Protein AF-A0A397BC59-F1 (afdb_monomer)

Mean predicted aligned error: 14.18 Å

Solvent-accessible surface area (backbone atoms only — not comparable to full-atom values): 40712 Å² total; per-residue (Å²): 138,88,79,89,80,91,82,90,85,94,90,89,82,89,82,92,85,90,90,87,88,88,89,88,84,83,89,83,85,78,89,77,86,88,74,86,81,84,75,76,70,79,88,68,75,62,70,75,68,75,83,45,69,63,69,59,44,76,75,59,75,85,86,89,84,92,80,89,85,82,83,87,84,86,80,88,80,89,86,80,88,78,82,93,72,91,74,84,85,82,78,77,90,62,98,47,90,86,56,69,53,47,83,45,85,58,33,43,33,28,59,37,31,33,53,60,88,71,97,70,88,75,51,67,45,78,28,25,34,39,35,34,33,31,34,39,36,33,22,86,38,71,75,54,54,79,42,74,51,56,23,42,32,77,46,50,50,75,48,76,44,88,43,88,23,78,54,98,89,54,70,44,84,36,26,30,32,47,29,30,96,90,50,74,41,53,36,30,37,92,39,67,67,47,34,49,51,58,53,48,54,43,49,57,14,39,53,20,34,52,48,50,53,51,58,31,62,74,40,99,58,18,74,58,52,56,38,38,41,77,60,58,62,34,70,78,66,58,86,92,67,59,56,69,71,49,68,69,62,77,52,63,43,28,73,46,96,91,46,87,51,60,52,50,100,85,40,59,75,42,62,18,60,79,70,5,44,22,28,38,60,87,46,34,76,49,50,26,62,60,67,70,39,64,72,60,71,85,63,74,54,48,38,43,21,27,58,60,51,45,53,38,49,37,37,55,44,52,53,39,48,50,46,26,34,38,40,37,40,48,41,51,50,56,52,52,52,52,51,52,51,53,49,50,64,55,46,78,75,52,88,84,77,87,82,78,77,83,91,74,63,73,68,67,55,51,57,51,52,50,51,40,49,53,49,50,51,56,66,64,42,92,81,61,48,64,68,54,36,54,50,46,60,61,67,46,64,82,54,56,65,64,47,46,50,51,47,50,55,47,40,63,50,40,52,71,77,42,47,71,60,38,61,72,44,40,67,58,54,50,47,54,39,67,67,52,57,57,69,84,41,43,60,59,36,51,52,44,46,33,48,54,35,40,44,40,69,62,29,58,67,52,32,53,53,51,50,50,55,33,49,54,45,37,32,39,31,52,14,69,33,92,95,54,35,65,85,67,46,53,73,86,36,57,69,39,30,48,60,34,54,52,50,48,54,24,51,49,29,50,47,55,70,40,81,74,80,85,74,72,76,45,92,83,41,64,52,54,73,74,53,43,53,47,50,35,38,46,51,50,44,51,41,54,52,45,44,57,75,46,65,74,52,70,69,66,62,93,75,82,87,90,79,86,78,70,100,83,71,87,78,91,67,74,68,70,45,46,25,63,63,46,40,48,45,45,76,42,64,48,60,76,87,62,61,61,69,99,71,77,81,85,78,74,82,77,62,44,65,59,51,31,51,28,52,51,41,42,49,53,53,52,52,53,52,49,54,50,50,55,56,46,64,76,43,57,83,90,43,33,80,73,47,46,56,72,55,54,73,69,58,81,78,47,89,59,19,45,44,92,89,57,64,72,88,43,52,30,60,65,56,54,63,46,69,70,74,114

pLDDT: mean 73.79, std 24.75, range [20.83, 97.38]

Secondary structure (DSSP, 8-state):
-----------------------------PPPP-------------S--SS-HHHHHTT--S---------PPP--------------------SSTT-S-EEETTEEEEEEEEEPPSSS---EEEEEEEEETTEEEEESSTGGGGSGGG-SEEEE--EEEE---B-SS-B-TTEEEEEETTEEEEEE-SSHHHHHHHHHHHHHHHHHHHHHHHHHHTSTTHHHHTSB-TTSSSB---GGGPPPPPPP---SB--STT--PBPSSSS--EE-TTT--EE-GGG--EEE--TT-TTSTT--SPEEE-HHHHHHHHHHHHHHHHHHHHHHHHHHHHHHHHHHHHHHHHHTTS---------S-HHHHHHHHHHHHHHHHHTTSSS--HHHHHHHHHHTTSS-HHHHHHHHHHHHHHHHH-HHHHHHTHHHHHHHHHHS-TTT-HHHHHHHHHHHHHHHHH-HHHHHHHHHHHHHHHHHHHT-STT--TTT--HHHHTTHHHHHHHHHHHHHHHTT-S-------SS----HHHHHHHHHHHHHHHHHHHHHTTTS--SSPPP---PPPTT--------TT-TTHHHHHHHHS-GGGTS-S--PPP----HHHHHHHHHHHHHHHHHHHHHHHHHHHS-TTTHHHHHHHHHTTS---TT-B-TTS-TTSBHHHHHHHHTT-

Radius of gyration: 31.31 Å; Cα contacts (8 Å, |Δi|>4): 819; chains: 1; bounding box: 83×99×95 Å

Nearest PDB structures (foldseek):
  6rrc-assembly2_A  TM=2.387E-01  e=1.244E+00  Homo sapiens
  5qsu-assembly1_C  TM=2.266E-01  e=1.421E+00  Homo sapiens
  5qsv-assembly4_D  TM=2.308E-01  e=3.931E+00  Homo sapiens
  5qsu-assembly3_B  TM=2.086E-01  e=4.488E+00  Homo sapiens

Sequence (678 aa):
MEERAMVHGCTDSLVAAPTTTTKARPNSVTDLPISPITQELPHHPMRNSAPSLAAAIETLQIDVLSGSGSHAPSSEGGGLRGDLSEVSIDFGESTLLHGTAELTHLGLAGFLNMREHGPGFHRMKRYYCRLVGVLFYRFYTKESARDLANAHMEKEIVKVENWDGKGAIHRYSQAFKLVTPQGTYNVNADSEEEKGLWIQYANESIDAAAMQMRDCSLLPKSSVLTAASPGGLTLARPNKEKEKPPKFKGIPNCMHPTCKVRFDNTKRQHHCRNCGDSVCSDHSYHFAPLPHLPTMNGTSCPQRQCTRCFRVHRFMQHMRTMLQVFVKHRHGRKQQQQQLQHAALLSNKKKALPVSASSCGISQTDDHIEDVNRMRAAVSEADFGVSDAIQALHLHRKDSDDVYCVIVAKLLKLGVQHLPDFDFFLPQLFHLWISMEYETQLVKWMLLFRVLMTAATYHLRLATSIHWLLRATIDDSCGWGFGQRELGVPEYLKFRFAPCKVAMYNLHMLIENRTTLTFTPDADLRTMPLQAELLQVYIDRILHLQEYDSGNKRLNLPTPDLALPSPMSSTRGGPVPLGPFFNAFAACTFPIHW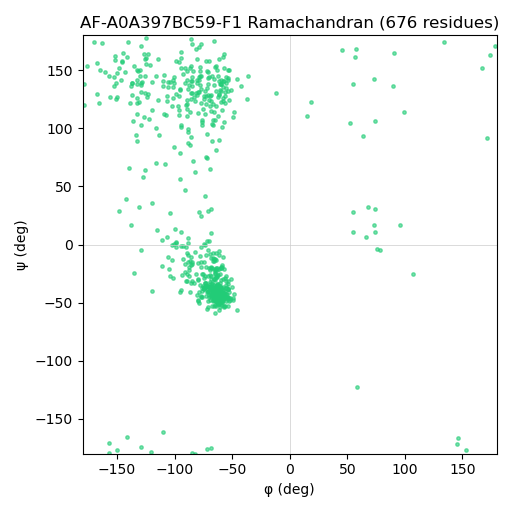TDLPYRPRLGPRDASVEQKVFLAQVEFIDQLGDLAENLRHCPRSERKKALPTELEKIPLPTAAYYPLTSVDEPLHRFVHVCIKE

Foldseek 3Di:
DYDDDDDDDDDDDDDDDDDDDDDDDDDDDDDDDDDDPPPDDPPDPALDDPCDVVNVVVVDDDDDDDDDDDDDDDDDDDDDDDDDDDDDDDAPDAPDPPFQWGQFLLGIWGKKFWWDDDPDQTGTDIWTWTQGLQKIFTHRDPVLVLFSLSTFFIFGFQDKADDQQDGPPDRADQWIWTATPQGIMIIHGPDVVVSVRVRVRNVLSNVLLVVLLVLLCPDPPNCLLNQARSLLLEGPDDPVVQDAFDAAPPDQFAPDPPGGDGDDPVFDWDAARRHNGIHTCLQWVDWGDDSHRCVVPPDSGTDTHGLLVSLLSSLLVVLSSLLSSLSSLVSVVVVVVVVVVVVVVVVVVDPDDDDDDDDDDVVVVVVLVVLLVVLLVVLPDPPCALVNLLVQCVVCVVPDLSSLLSSLLSNLVRCSNPVVVCVVCLLSLLCSLLLDDCRRRVSSNLSSLLSQLSNLLSHLLSLLVLLVSLVQLLCLLCLNPPPGDNSRRDPSSVNRNNVSVVSNQQSLCLLLLHLADQDDADPSNNDDPRSSSSSRSSRCSQRVVVCVVVVVPPDQTDDDDDDDDDPPDDPPDHDSRSGNRCLSVLVRRDDPVSNDRPDDDDDDDDDSVLSSLLSVLQVVQVVLVVVLVVVLVPPDPVCSVVCVLVSLVVRDQRQNYADSPDGSVHGCVVVVVVVNVD

Structure (mmCIF, N/CA/C/O backbone):
data_AF-A0A397BC59-F1
#
_entry.id   AF-A0A397BC59-F1
#
loop_
_atom_site.group_PDB
_atom_site.id
_atom_site.type_symbol
_atom_site.label_atom_id
_atom_site.label_alt_id
_atom_site.label_comp_id
_atom_site.label_asym_id
_atom_site.label_entity_id
_atom_site.label_seq_id
_atom_site.pdbx_PDB_ins_code
_atom_site.Cartn_x
_atom_site.Cartn_y
_atom_site.Cartn_z
_atom_site.occupancy
_atom_site.B_iso_or_equiv
_atom_site.auth_seq_id
_atom_site.auth_comp_id
_atom_site.auth_asym_id
_atom_site.auth_atom_id
_atom_site.pdbx_PDB_model_num
ATOM 1 N N . MET A 1 1 ? 28.590 63.908 16.697 1.00 28.89 1 MET A N 1
ATOM 2 C CA . MET A 1 1 ? 27.871 63.567 15.460 1.00 28.89 1 MET A CA 1
ATOM 3 C C . MET A 1 1 ? 26.704 62.665 15.847 1.00 28.89 1 MET A C 1
ATOM 5 O O . MET A 1 1 ? 26.925 61.481 16.043 1.00 28.89 1 MET A O 1
ATOM 9 N N . GLU A 1 2 ? 25.577 63.192 16.338 1.00 28.19 2 GLU A N 1
ATOM 10 C CA . GLU A 1 2 ? 24.616 64.154 15.728 1.00 28.19 2 GLU A CA 1
ATOM 11 C C . GLU A 1 2 ? 23.514 63.422 14.936 1.00 28.19 2 GLU A C 1
ATOM 13 O O . GLU A 1 2 ? 23.832 62.511 14.182 1.00 28.19 2 GLU A O 1
ATOM 18 N N . GLU A 1 3 ? 22.228 63.780 15.035 1.00 27.77 3 GLU A N 1
ATOM 19 C CA . GLU A 1 3 ? 21.522 64.522 16.102 1.00 27.77 3 GLU A CA 1
ATOM 20 C C . GLU A 1 3 ? 19.986 64.375 15.953 1.00 27.77 3 GLU A C 1
ATOM 22 O O . GLU A 1 3 ? 19.514 64.354 14.822 1.00 27.77 3 GLU A O 1
ATOM 27 N N . ARG A 1 4 ? 19.230 64.418 17.074 1.00 28.84 4 ARG A N 1
ATOM 28 C CA . ARG A 1 4 ? 17.775 64.758 17.177 1.00 28.84 4 ARG A CA 1
ATOM 29 C C . ARG A 1 4 ? 16.786 63.879 16.346 1.00 28.84 4 ARG A C 1
ATOM 31 O O . ARG A 1 4 ? 17.201 63.029 15.576 1.00 28.84 4 ARG A O 1
ATOM 38 N N . ALA A 1 5 ? 15.452 63.911 16.505 1.00 30.14 5 ALA A N 1
ATOM 39 C CA . ALA A 1 5 ? 14.505 64.637 17.379 1.00 30.14 5 ALA A CA 1
ATOM 40 C C . ALA A 1 5 ? 13.279 63.698 17.681 1.00 30.14 5 ALA A C 1
ATOM 42 O O . ALA A 1 5 ? 12.984 62.848 16.850 1.00 30.14 5 ALA A O 1
ATOM 43 N N . MET A 1 6 ? 12.673 63.640 18.886 1.00 27.72 6 MET A N 1
ATOM 44 C CA . MET A 1 6 ? 11.526 64.451 19.404 1.00 27.72 6 MET A CA 1
ATOM 45 C C . MET A 1 6 ? 10.115 64.113 18.821 1.00 27.72 6 MET A C 1
ATOM 47 O O . MET A 1 6 ? 10.026 63.865 17.629 1.00 27.72 6 MET A O 1
ATOM 51 N N . VAL A 1 7 ? 8.971 64.135 19.555 1.00 27.11 7 VAL A N 1
ATOM 52 C CA . VAL A 1 7 ? 8.690 64.212 21.023 1.00 27.11 7 VAL A CA 1
ATOM 53 C C . VAL A 1 7 ? 7.199 63.900 21.386 1.00 27.11 7 VAL A C 1
ATOM 55 O O . VAL A 1 7 ? 6.334 64.157 20.560 1.00 27.11 7 VAL A O 1
ATOM 58 N N . HIS A 1 8 ? 6.926 63.462 22.639 1.00 26.73 8 HIS A N 1
ATOM 59 C CA . HIS A 1 8 ? 5.634 63.427 23.411 1.00 26.73 8 HIS A CA 1
ATOM 60 C C . HIS A 1 8 ? 4.392 62.688 22.831 1.00 26.73 8 HIS A C 1
ATOM 62 O O . HIS A 1 8 ? 4.331 62.405 21.644 1.00 26.73 8 HIS A O 1
ATOM 68 N N . GLY A 1 9 ? 3.350 62.314 23.602 1.00 24.16 9 GLY A N 1
ATOM 69 C CA . GLY A 1 9 ? 3.055 62.303 25.063 1.00 24.16 9 GLY A CA 1
ATOM 70 C C . GLY A 1 9 ? 1.663 61.637 25.293 1.00 24.16 9 GLY A C 1
ATOM 71 O O . GLY A 1 9 ? 0.902 61.579 24.334 1.00 24.16 9 GLY A O 1
ATOM 72 N N . CYS A 1 10 ? 1.240 61.004 26.403 1.00 23.59 10 CYS A N 1
ATOM 73 C CA . CYS A 1 10 ? 1.548 61.005 27.853 1.00 23.59 10 CYS A CA 1
ATOM 74 C C . CYS A 1 10 ? 0.567 61.832 28.727 1.00 23.59 10 CYS A C 1
ATOM 76 O O . CYS A 1 10 ? 0.567 63.050 28.590 1.00 23.59 10 CYS A O 1
ATOM 78 N N . THR A 1 11 ? -0.194 61.141 29.603 1.00 27.02 11 THR A N 1
ATOM 79 C CA . THR A 1 11 ? -0.906 61.506 30.875 1.00 27.02 11 THR A CA 1
ATOM 80 C C . THR A 1 11 ? -1.871 60.333 31.211 1.00 27.02 11 THR A C 1
ATOM 82 O O . THR A 1 11 ? -2.315 59.672 30.274 1.00 27.02 11 THR A O 1
ATOM 85 N N . ASP A 1 12 ? -2.303 59.943 32.425 1.00 26.58 12 ASP A N 1
ATOM 86 C CA . ASP A 1 12 ? -1.905 60.033 33.861 1.00 26.58 12 ASP A CA 1
ATOM 87 C C . ASP A 1 12 ? -2.742 58.940 34.621 1.00 26.58 12 ASP A C 1
ATOM 89 O O . ASP A 1 12 ? -3.600 58.327 33.988 1.00 26.58 12 ASP A O 1
ATOM 93 N N . SER A 1 13 ? -2.641 58.551 35.910 1.00 25.00 13 SER A N 1
ATOM 94 C CA . SER A 1 13 ? -1.899 58.925 37.144 1.00 25.00 13 SER A CA 1
ATOM 95 C C . SER A 1 13 ? -1.742 57.643 38.037 1.00 25.00 13 SER A C 1
ATOM 97 O O . SER A 1 13 ? -2.323 56.616 37.699 1.00 25.00 13 SER A O 1
ATOM 99 N N . LEU A 1 14 ? -0.851 57.500 39.040 1.00 23.78 14 LEU A N 1
ATOM 100 C CA . LEU A 1 14 ? -0.864 57.951 40.467 1.00 23.78 14 LEU A CA 1
ATOM 101 C C . LEU A 1 14 ? -2.109 57.488 41.295 1.00 23.78 14 LEU A C 1
ATOM 103 O O . LEU A 1 14 ? -3.210 57.531 40.766 1.00 23.78 14 LEU A O 1
ATOM 107 N N . VAL A 1 15 ? -2.060 57.029 42.571 1.00 25.12 15 VAL A N 1
ATOM 108 C CA . VAL A 1 15 ? -1.128 57.246 43.721 1.00 25.12 15 VAL A CA 1
ATOM 109 C C . VAL A 1 15 ? -1.033 56.025 44.703 1.00 25.12 15 VAL A C 1
ATOM 111 O O . VAL A 1 15 ? -2.061 55.488 45.085 1.00 25.12 15 VAL A O 1
ATOM 114 N N . ALA A 1 16 ? 0.190 55.702 45.180 1.00 22.64 16 ALA A N 1
ATOM 115 C CA . ALA A 1 16 ? 0.655 55.086 46.468 1.00 22.64 16 ALA A CA 1
ATOM 116 C C . ALA A 1 16 ? 0.013 53.834 47.166 1.00 22.64 16 ALA A C 1
ATOM 118 O O . ALA A 1 16 ? -1.074 53.366 46.859 1.00 22.64 16 ALA A O 1
ATOM 119 N N . A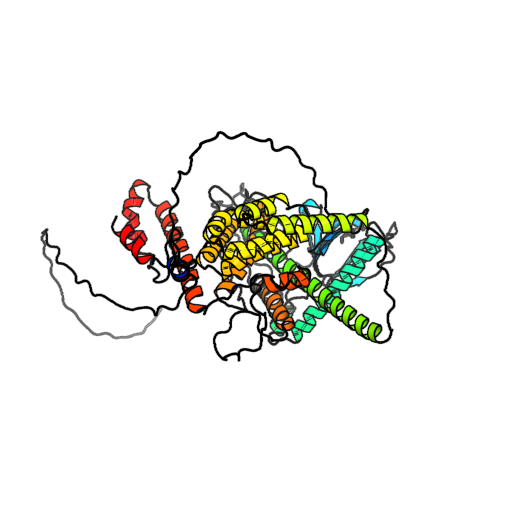LA A 1 17 ? 0.753 53.303 48.162 1.00 25.70 17 ALA A N 1
ATOM 120 C CA . ALA A 1 17 ? 0.438 52.167 49.059 1.00 25.70 17 ALA A CA 1
ATOM 121 C C . ALA A 1 17 ? 0.546 52.575 50.558 1.00 25.70 17 ALA A C 1
ATOM 123 O O . ALA A 1 17 ? 0.928 53.717 50.830 1.00 25.70 17 ALA A O 1
ATOM 124 N N . PRO A 1 18 ? 0.256 51.686 51.542 1.00 28.14 18 PRO A N 1
ATOM 125 C CA . PRO A 1 18 ? 1.373 51.061 52.287 1.00 28.14 18 PRO A CA 1
ATOM 126 C C . PRO A 1 18 ? 1.119 49.625 52.838 1.00 28.14 18 PRO A C 1
ATOM 128 O O . PRO A 1 18 ? 0.086 49.003 52.616 1.00 28.14 18 PRO A O 1
ATOM 131 N N . THR A 1 19 ? 2.109 49.093 53.568 1.00 23.23 19 THR A N 1
ATOM 132 C CA . THR A 1 19 ? 2.209 47.735 54.155 1.00 23.23 19 THR A CA 1
ATOM 133 C C . THR A 1 19 ? 1.559 47.557 55.537 1.00 23.23 19 THR A C 1
ATOM 135 O O . THR A 1 19 ? 1.655 48.478 56.345 1.00 23.23 19 THR A O 1
ATOM 138 N N . THR A 1 20 ? 1.122 46.337 55.908 1.00 22.80 20 THR A N 1
ATOM 139 C CA . THR A 1 20 ? 1.481 45.676 57.204 1.00 22.80 20 THR A CA 1
ATOM 140 C C . THR A 1 20 ? 1.052 44.191 57.298 1.00 22.80 20 THR A C 1
ATOM 142 O O . THR A 1 20 ? 0.464 43.634 56.376 1.00 22.80 20 THR A O 1
ATOM 145 N N . THR A 1 21 ? 1.445 43.522 58.390 1.00 22.03 21 THR A N 1
ATOM 146 C CA . THR A 1 21 ? 1.416 42.065 58.651 1.00 22.03 21 THR A CA 1
ATOM 147 C C . THR A 1 21 ? 0.173 41.547 59.393 1.00 22.03 21 THR A C 1
ATOM 149 O O . THR A 1 21 ? -0.283 42.223 60.310 1.00 22.03 21 THR A O 1
ATOM 152 N N . THR A 1 22 ? -0.226 40.279 59.187 1.00 23.45 22 THR A N 1
ATOM 153 C CA . THR A 1 22 ? -0.227 39.186 60.215 1.00 23.45 22 THR A CA 1
ATOM 154 C C . THR A 1 22 ? -0.797 37.857 59.664 1.00 23.45 22 THR A C 1
ATOM 156 O O . THR A 1 22 ? -1.271 37.802 58.533 1.00 23.45 22 THR A O 1
ATOM 159 N N . LYS A 1 23 ? -0.683 36.753 60.427 1.00 24.50 23 LYS A N 1
ATOM 160 C CA . LYS A 1 23 ? -1.185 35.404 60.076 1.00 24.50 23 LYS A CA 1
ATOM 161 C C . LYS A 1 23 ? -2.508 35.093 60.788 1.00 24.50 23 LYS A C 1
ATOM 163 O O . LYS A 1 23 ? -2.563 35.262 62.002 1.00 24.50 23 LYS A O 1
ATOM 168 N N . ALA A 1 24 ? -3.469 34.470 60.098 1.00 22.91 24 ALA A N 1
ATOM 169 C CA . ALA A 1 24 ? -4.515 33.659 60.735 1.00 22.91 24 ALA A CA 1
ATOM 170 C C . ALA A 1 24 ? -5.069 32.547 59.811 1.00 22.91 24 ALA A C 1
ATOM 172 O O . ALA A 1 24 ? -5.211 32.721 58.604 1.00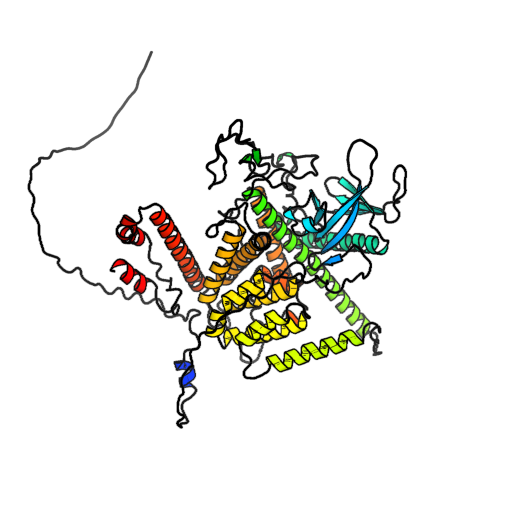 22.91 24 ALA A O 1
ATOM 173 N N . ARG A 1 25 ? -5.395 31.407 60.424 1.00 20.83 25 ARG A N 1
ATOM 174 C CA . ARG A 1 25 ? -6.247 30.278 59.977 1.00 20.83 25 ARG A CA 1
ATOM 175 C C . ARG A 1 25 ? -7.019 29.855 61.262 1.00 20.83 25 ARG A C 1
ATOM 177 O O . ARG A 1 25 ? -6.489 30.161 62.334 1.00 20.83 25 ARG A O 1
ATOM 184 N N . PRO A 1 26 ? -8.155 29.120 61.237 1.00 30.44 26 PRO A N 1
ATOM 185 C CA . PRO A 1 26 ? -8.724 28.388 60.102 1.00 30.44 26 PRO A CA 1
ATOM 186 C C . PRO A 1 26 ? -10.275 28.434 59.986 1.00 30.44 26 PRO A C 1
ATOM 188 O O . PRO A 1 26 ? -10.942 29.188 60.679 1.00 30.44 26 PRO A O 1
ATOM 191 N N . ASN A 1 27 ? -10.817 27.537 59.150 1.00 24.23 27 ASN A N 1
ATOM 192 C CA . ASN A 1 27 ? -12.173 26.960 59.195 1.00 24.23 27 ASN A CA 1
ATOM 193 C C . ASN A 1 27 ? -13.404 27.872 59.010 1.00 24.23 27 ASN A C 1
ATOM 195 O O . ASN A 1 27 ? -14.070 28.232 59.976 1.00 24.23 27 ASN A O 1
ATOM 199 N N . SER A 1 28 ? -13.869 27.965 57.763 1.00 23.80 28 SER A N 1
ATOM 200 C CA . SER A 1 28 ? -15.164 27.371 57.381 1.00 23.80 28 SER A CA 1
ATOM 201 C C . SER A 1 28 ? -15.201 27.115 55.867 1.00 23.80 28 SER A C 1
ATOM 203 O O . SER A 1 28 ? -14.595 27.856 55.095 1.00 23.80 28 SER A O 1
ATOM 205 N N . VAL A 1 29 ? -15.862 26.036 55.440 1.00 25.09 29 VAL A N 1
ATOM 206 C CA . VAL A 1 29 ? -16.219 25.810 54.030 1.00 25.09 29 VAL A CA 1
ATOM 207 C C . VAL A 1 29 ? -17.725 25.991 53.946 1.00 25.09 29 VAL A C 1
ATOM 209 O O . VAL A 1 29 ? -18.467 25.211 54.533 1.00 25.09 29 VAL A O 1
ATOM 212 N N . THR A 1 30 ? -18.163 27.048 53.272 1.00 24.89 30 THR A N 1
ATOM 213 C CA . THR A 1 30 ? -19.563 27.252 52.888 1.00 24.89 30 THR A CA 1
ATOM 214 C C . THR A 1 30 ? -19.832 26.573 51.553 1.00 24.89 30 THR A C 1
ATOM 216 O O . THR A 1 30 ? -19.020 26.698 50.634 1.00 24.89 30 THR A O 1
ATOM 219 N N . ASP A 1 31 ? -20.974 25.900 51.435 1.00 25.11 31 ASP A N 1
ATOM 220 C CA . ASP A 1 31 ? -21.403 25.244 50.202 1.00 25.11 31 ASP A CA 1
ATOM 221 C C . ASP A 1 31 ? -21.498 26.217 49.016 1.00 25.11 31 ASP A C 1
ATOM 223 O O . ASP A 1 31 ? -21.970 27.349 49.145 1.00 25.11 31 ASP A O 1
ATOM 227 N N . LEU A 1 32 ? -21.084 25.746 47.836 1.00 23.56 32 LEU A N 1
ATOM 228 C CA . LEU A 1 32 ? -21.342 26.410 46.558 1.00 23.56 32 LEU A CA 1
ATOM 229 C C . LEU A 1 32 ? -22.505 25.696 45.846 1.00 23.56 32 LEU A C 1
ATOM 231 O O . LEU A 1 32 ? -22.544 24.463 45.838 1.00 23.56 32 LEU A O 1
ATOM 235 N N . PRO A 1 33 ? -23.468 26.436 45.269 1.00 23.42 33 PRO A N 1
ATOM 236 C CA . PRO A 1 33 ? -24.736 25.864 44.832 1.00 23.42 33 PRO A CA 1
ATOM 237 C C . PRO A 1 33 ? -24.597 24.985 43.584 1.00 23.42 33 PRO A C 1
ATOM 239 O O . PRO A 1 33 ? -23.998 25.376 42.581 1.00 23.42 33 PRO A O 1
ATOM 242 N N . ILE A 1 34 ? -25.238 23.816 43.623 1.00 25.48 34 ILE A N 1
ATOM 243 C CA . ILE A 1 34 ? -25.425 22.951 42.456 1.00 25.48 34 ILE A CA 1
ATOM 244 C C . ILE A 1 34 ? -26.537 23.549 41.586 1.00 25.48 34 ILE A C 1
ATOM 246 O O . ILE A 1 34 ? -27.717 23.437 41.915 1.00 25.48 34 ILE A O 1
ATOM 250 N N . SER A 1 35 ? -26.163 24.152 40.458 1.00 23.62 35 SER A N 1
ATOM 251 C CA . SER A 1 35 ? -27.107 24.564 39.411 1.00 23.62 35 SER A CA 1
ATOM 252 C C . SER A 1 35 ? -27.314 23.419 38.408 1.00 23.62 35 SER A C 1
ATOM 254 O O . SER A 1 35 ? -26.354 23.047 37.728 1.00 23.62 35 SER A O 1
ATOM 256 N N . PRO A 1 36 ? -28.528 22.853 38.266 1.00 25.25 36 PRO A N 1
ATOM 257 C CA . PRO A 1 36 ? -28.788 21.797 37.294 1.00 25.25 36 PRO A CA 1
ATOM 258 C C . PRO A 1 36 ? -28.895 22.382 35.879 1.00 25.25 36 PRO A C 1
ATOM 260 O O . PRO A 1 36 ? -29.916 22.958 35.508 1.00 25.25 36 PRO A O 1
ATOM 263 N N . ILE A 1 37 ? -27.848 22.223 35.066 1.00 26.19 37 ILE A N 1
ATOM 264 C CA . ILE A 1 37 ? -27.900 22.553 33.634 1.00 26.19 37 ILE A CA 1
ATOM 265 C C . ILE A 1 37 ? -28.432 21.337 32.869 1.00 26.19 37 ILE A C 1
ATOM 267 O O . ILE A 1 37 ? -27.674 20.524 32.342 1.00 26.19 37 ILE A O 1
ATOM 271 N N . THR A 1 38 ? -29.757 21.224 32.795 1.00 28.91 38 THR A N 1
ATOM 272 C CA . THR A 1 38 ? -30.450 20.337 31.852 1.00 28.91 38 THR A CA 1
ATOM 273 C C . THR A 1 38 ? -30.366 20.901 30.432 1.00 28.91 38 THR A C 1
ATOM 275 O O . THR A 1 38 ? -31.331 21.431 29.886 1.00 28.91 38 THR A O 1
ATOM 278 N N . GLN A 1 39 ? -29.195 20.768 29.806 1.00 26.11 39 GLN A N 1
ATOM 279 C CA . GLN A 1 39 ? -29.112 20.721 28.347 1.00 26.11 39 GLN A CA 1
ATOM 280 C C . GLN A 1 39 ? -29.263 19.269 27.902 1.00 26.11 39 GLN A C 1
ATOM 282 O O . GLN A 1 39 ? -28.282 18.543 27.745 1.00 26.11 39 GLN A O 1
ATOM 287 N N . GLU A 1 40 ? -30.512 18.850 27.706 1.00 25.50 40 GLU A N 1
ATOM 288 C CA . GLU A 1 40 ? -30.806 17.618 26.983 1.00 25.50 40 GLU A CA 1
ATOM 289 C C . GLU A 1 40 ? -30.294 17.763 25.544 1.00 25.50 40 GLU A C 1
ATOM 291 O O . GLU A 1 40 ? -30.820 18.537 24.742 1.00 25.50 40 GLU A O 1
ATOM 296 N N . LEU A 1 41 ? -29.242 17.013 25.212 1.00 29.97 41 LEU A N 1
ATOM 297 C CA . LEU A 1 41 ? -28.966 16.680 23.819 1.00 29.97 41 LEU A CA 1
ATOM 298 C C . LEU A 1 41 ? -30.177 15.888 23.300 1.00 29.97 41 LEU A C 1
ATOM 300 O O . LEU A 1 41 ? -30.614 14.964 23.990 1.00 29.97 41 LEU A O 1
ATOM 304 N N . PRO A 1 42 ? -30.732 16.209 22.117 1.00 26.95 42 PRO A N 1
ATOM 305 C CA . PRO A 1 42 ? -31.859 15.456 21.585 1.00 26.95 42 PRO A CA 1
ATOM 306 C C . PRO A 1 42 ? -31.458 13.985 21.439 1.00 26.95 42 PRO A C 1
ATOM 308 O O . PRO A 1 42 ? -30.453 13.682 20.793 1.00 26.95 42 PRO A O 1
ATOM 311 N N . HIS A 1 43 ? -32.244 13.084 22.037 1.00 34.75 43 HIS A N 1
ATOM 312 C CA . HIS A 1 43 ? -32.030 11.632 22.026 1.00 34.75 43 HIS A CA 1
ATOM 313 C C . HIS A 1 43 ? -32.266 11.024 20.626 1.00 34.75 43 HIS A C 1
ATOM 315 O O . HIS A 1 43 ? -33.160 10.206 20.407 1.00 34.75 43 HIS A O 1
ATOM 321 N N . HIS A 1 44 ? -31.434 11.401 19.655 1.00 33.94 44 HIS A N 1
ATOM 322 C CA . HIS A 1 44 ? -31.255 10.624 18.439 1.00 33.94 44 HIS A CA 1
ATOM 323 C C . HIS A 1 44 ? -30.496 9.334 18.786 1.00 33.94 44 HIS A C 1
ATOM 325 O O . HIS A 1 44 ? -29.439 9.406 19.419 1.00 33.94 44 HIS A O 1
ATOM 331 N N . PRO A 1 45 ? -30.996 8.151 18.385 1.00 33.53 45 PRO A N 1
ATOM 332 C CA . PRO A 1 45 ? -30.322 6.892 18.667 1.00 33.53 45 PRO A CA 1
ATOM 333 C C . PRO A 1 45 ? -28.998 6.824 17.899 1.00 33.53 45 PRO A C 1
ATOM 335 O O . PRO A 1 45 ? -28.966 6.644 16.682 1.00 33.53 45 PRO A O 1
ATOM 338 N N . MET A 1 46 ? -27.892 6.970 18.628 1.00 43.94 46 MET A N 1
ATOM 339 C CA . MET A 1 46 ? -26.547 6.696 18.124 1.00 43.94 46 MET A CA 1
ATOM 340 C C . MET A 1 46 ? -26.377 5.194 17.823 1.00 43.94 46 MET A C 1
ATOM 342 O O . MET A 1 46 ? -27.240 4.372 18.127 1.00 43.94 46 MET A O 1
ATOM 346 N N . ARG A 1 47 ? -25.228 4.797 17.257 1.00 52.62 47 ARG A N 1
ATOM 347 C CA . ARG A 1 47 ? -24.880 3.398 16.904 1.00 52.62 47 ARG A CA 1
ATOM 348 C C . ARG A 1 47 ? -24.662 2.446 18.100 1.00 52.62 47 ARG A C 1
ATOM 350 O O . ARG A 1 47 ? -23.881 1.499 18.002 1.00 52.62 47 ARG A O 1
ATOM 357 N N . ASN A 1 48 ? -25.349 2.683 19.215 1.00 43.16 48 ASN A N 1
ATOM 358 C CA . ASN A 1 48 ? -25.268 1.898 20.438 1.00 43.16 48 ASN A CA 1
ATOM 359 C C . ASN A 1 48 ? -26.669 1.574 20.960 1.00 43.16 48 ASN A C 1
ATOM 361 O O . ASN A 1 48 ? -27.270 2.235 21.794 1.00 43.16 48 ASN A O 1
ATOM 365 N N . SER A 1 49 ? -27.173 0.456 20.474 1.00 33.84 49 SER A N 1
ATOM 366 C CA . SER A 1 49 ? -27.581 -0.595 21.391 1.00 33.84 49 SER A CA 1
ATOM 367 C C . SER A 1 49 ? -27.104 -1.899 20.755 1.00 33.84 49 SER A C 1
ATOM 369 O O . SER A 1 49 ? -27.297 -2.100 19.554 1.00 33.84 49 SER A O 1
ATOM 371 N N . ALA A 1 50 ? -26.517 -2.813 21.531 1.00 33.44 50 ALA A N 1
ATOM 372 C CA . ALA A 1 50 ? -26.825 -4.216 21.252 1.00 33.44 50 ALA A CA 1
ATOM 373 C C . ALA A 1 50 ? -28.356 -4.329 21.387 1.00 33.44 50 ALA A C 1
ATOM 375 O O . ALA A 1 50 ? -28.876 -3.697 22.312 1.00 33.44 50 ALA A O 1
ATOM 376 N N . PRO A 1 51 ? -29.082 -5.003 20.472 1.00 33.50 51 PRO A N 1
ATOM 377 C CA . PRO A 1 51 ? -30.547 -4.967 20.437 1.00 33.50 51 PRO A CA 1
ATOM 378 C C . PRO A 1 51 ? -31.079 -5.230 21.842 1.00 33.50 51 PRO A C 1
ATOM 380 O O . PRO A 1 51 ? -30.777 -6.277 22.417 1.00 33.50 51 PRO A O 1
ATOM 383 N N . SER A 1 52 ? -31.721 -4.216 22.435 1.00 31.94 52 SER A N 1
ATOM 384 C CA . SER A 1 52 ? -31.838 -4.170 23.891 1.00 31.94 52 SER A CA 1
ATOM 385 C C . SER A 1 52 ? -32.598 -5.397 24.370 1.00 31.94 52 SER A C 1
ATOM 387 O O . SER A 1 52 ? -33.580 -5.810 23.748 1.00 31.94 52 SER A O 1
ATOM 389 N N . LEU A 1 53 ? -32.142 -6.006 25.468 1.00 33.16 53 LEU A N 1
ATOM 390 C CA . LEU A 1 53 ? -32.761 -7.241 25.947 1.00 33.16 53 LEU A CA 1
ATOM 391 C C . LEU A 1 53 ? -34.260 -7.021 26.234 1.00 33.16 53 LEU A C 1
ATOM 393 O O . LEU A 1 53 ? -35.063 -7.912 25.993 1.00 33.16 53 LEU A O 1
ATOM 397 N N . ALA A 1 54 ? -34.639 -5.794 26.613 1.00 29.77 54 ALA A N 1
ATOM 398 C CA . ALA A 1 54 ? -36.020 -5.320 26.672 1.00 29.77 54 ALA A CA 1
ATOM 399 C C . ALA A 1 54 ? -36.775 -5.441 25.330 1.00 29.77 54 ALA A C 1
ATOM 401 O O . ALA A 1 54 ? -37.818 -6.082 25.297 1.00 29.77 54 ALA A O 1
ATOM 402 N N . ALA A 1 55 ? -36.248 -4.910 24.219 1.00 31.69 55 ALA A N 1
ATOM 403 C CA . ALA A 1 55 ? -36.908 -4.988 22.909 1.00 31.69 55 ALA A CA 1
ATOM 404 C C . ALA A 1 55 ? -37.036 -6.434 22.381 1.00 31.69 55 ALA A C 1
ATOM 406 O O . ALA A 1 55 ? -37.995 -6.760 21.681 1.00 31.69 55 ALA A O 1
ATOM 407 N N . ALA A 1 56 ? -36.099 -7.320 22.738 1.00 31.28 56 ALA A N 1
ATOM 408 C CA . ALA A 1 56 ? -36.225 -8.753 22.465 1.00 31.28 56 ALA A CA 1
ATOM 409 C C . ALA A 1 56 ? -37.305 -9.426 23.343 1.00 31.28 56 ALA A C 1
ATOM 411 O O . ALA A 1 56 ? -38.071 -10.252 22.849 1.00 31.28 56 ALA A O 1
ATOM 412 N N . ILE A 1 57 ? -37.397 -9.050 24.624 1.00 32.03 57 ILE A N 1
ATOM 413 C CA . ILE A 1 57 ? -38.373 -9.584 25.590 1.00 32.03 57 ILE A CA 1
ATOM 414 C C . ILE A 1 57 ? -39.804 -9.097 25.306 1.00 32.03 57 ILE A C 1
ATOM 416 O O . ILE A 1 57 ? -40.741 -9.879 25.442 1.00 32.03 57 ILE A O 1
ATOM 420 N N . GLU A 1 58 ? -40.006 -7.861 24.840 1.00 28.81 58 GLU A N 1
ATOM 421 C CA . GLU A 1 58 ? -41.341 -7.354 24.466 1.00 28.81 58 GLU A CA 1
ATOM 422 C C . GLU A 1 58 ? -41.960 -8.082 23.259 1.00 28.81 58 GLU A C 1
ATOM 424 O O . GLU A 1 58 ? -43.166 -7.988 23.041 1.00 28.81 58 GLU A O 1
ATOM 429 N N . THR A 1 59 ? -41.172 -8.860 22.506 1.00 31.22 59 THR A N 1
ATOM 430 C CA . THR A 1 59 ? -41.692 -9.723 21.427 1.00 31.22 59 THR A CA 1
ATOM 431 C C . THR A 1 59 ? -41.969 -11.164 21.901 1.00 31.22 59 THR A C 1
ATOM 433 O O . THR A 1 59 ? -42.416 -11.989 21.108 1.00 31.22 59 THR A O 1
ATOM 436 N N . LEU A 1 60 ? -41.698 -11.487 23.174 1.00 29.33 60 LEU A N 1
ATOM 437 C CA . LEU A 1 60 ? -41.788 -12.832 23.758 1.00 29.33 60 LEU A CA 1
ATOM 438 C C . LEU A 1 60 ? -42.390 -12.805 25.178 1.00 29.33 60 LEU A C 1
ATOM 440 O O . LEU A 1 60 ? -41.752 -13.177 26.164 1.00 29.33 60 LEU A O 1
ATOM 444 N N . GLN A 1 61 ? -43.663 -12.417 25.265 1.00 26.34 61 GLN A N 1
ATOM 445 C CA . GLN A 1 61 ? -44.550 -12.842 26.354 1.00 26.34 61 GLN A CA 1
ATOM 446 C C . GLN A 1 61 ? -45.597 -13.818 25.803 1.00 26.34 61 GLN A C 1
ATOM 448 O O . GLN A 1 61 ? -46.055 -13.635 24.676 1.00 26.34 61 GLN A O 1
ATOM 453 N N . ILE A 1 62 ? -45.986 -14.805 26.628 1.00 27.67 62 ILE A N 1
ATOM 454 C CA . ILE A 1 62 ? -46.674 -16.064 26.259 1.00 27.67 62 ILE A CA 1
ATOM 455 C C . ILE A 1 62 ? -45.667 -17.033 25.584 1.00 27.67 62 ILE A C 1
ATOM 457 O O . ILE A 1 62 ? -45.238 -16.792 24.463 1.00 27.67 62 ILE A O 1
ATOM 461 N N . ASP A 1 63 ? -45.182 -18.113 26.209 1.00 25.70 63 ASP A N 1
ATOM 462 C CA . ASP A 1 63 ? -45.730 -18.897 27.333 1.00 25.70 63 ASP A CA 1
ATOM 463 C C . ASP A 1 63 ? -44.673 -19.373 28.360 1.00 25.70 63 ASP A C 1
ATOM 465 O O . ASP A 1 63 ? -43.468 -19.187 28.190 1.00 25.70 63 ASP A O 1
ATOM 469 N N . VAL A 1 64 ? -45.136 -19.978 29.461 1.00 24.91 64 VAL A N 1
ATOM 470 C CA . VAL A 1 64 ? -44.333 -20.360 30.644 1.00 24.91 64 VAL A CA 1
ATOM 471 C C . VAL A 1 64 ? -44.044 -21.870 30.689 1.00 24.91 64 VAL A C 1
ATOM 473 O O . VAL A 1 64 ? -44.968 -22.647 30.479 1.00 24.91 64 VAL A O 1
ATOM 476 N N . LEU A 1 65 ? -42.817 -22.286 31.074 1.00 24.86 65 LEU A N 1
ATOM 477 C CA . LEU A 1 65 ? -42.564 -23.294 32.140 1.00 24.86 65 LEU A CA 1
ATOM 478 C C . LEU A 1 65 ? -41.067 -23.591 32.422 1.00 24.86 65 LEU A C 1
ATOM 480 O O . LEU A 1 65 ? -40.330 -24.079 31.575 1.00 24.86 65 LEU A O 1
ATOM 484 N N . SER A 1 66 ? -40.672 -23.336 33.676 1.00 25.73 66 SER A N 1
ATOM 485 C CA . SER A 1 66 ? -39.645 -24.004 34.512 1.00 25.73 66 SER A CA 1
ATOM 486 C C . SER A 1 66 ? -38.539 -24.890 33.887 1.00 25.73 66 SER A C 1
ATOM 488 O O . SER A 1 66 ? -38.817 -25.983 33.396 1.00 25.73 66 SER A O 1
ATOM 490 N N . GLY A 1 67 ? -37.268 -24.545 34.146 1.00 23.59 67 GLY A N 1
ATOM 491 C CA . GLY A 1 67 ? -36.108 -25.438 33.979 1.00 23.59 67 GLY A CA 1
ATOM 492 C C . GLY A 1 67 ? -34.908 -25.027 34.852 1.00 23.59 67 GLY A C 1
ATOM 493 O O . GLY A 1 67 ? -34.496 -23.872 34.826 1.00 23.59 67 GLY A O 1
ATOM 494 N N . SER A 1 68 ? -34.373 -25.958 35.651 1.00 24.78 68 SER A N 1
ATOM 495 C CA . SER A 1 68 ? -33.248 -25.740 36.585 1.00 24.78 68 SER A CA 1
ATOM 496 C C . SER A 1 68 ? -31.962 -25.270 35.891 1.00 24.78 68 SER A C 1
ATOM 498 O O . SER A 1 68 ? -31.603 -25.797 34.843 1.00 24.78 68 SER A O 1
ATOM 500 N N . GLY A 1 69 ? -31.217 -24.353 36.519 1.00 25.12 69 GLY A N 1
ATOM 501 C CA . GLY A 1 69 ? -29.873 -23.962 36.072 1.00 25.12 69 GLY A CA 1
ATOM 502 C C . GLY A 1 69 ? -28.769 -24.931 36.521 1.00 25.12 69 GLY A C 1
ATOM 503 O O . GLY A 1 69 ? -28.986 -25.773 37.396 1.00 25.12 69 GLY A O 1
ATOM 504 N N . SER A 1 70 ? -27.566 -24.776 35.955 1.00 24.72 70 SER A N 1
ATOM 505 C CA . SER A 1 70 ? -26.364 -25.520 36.355 1.00 24.72 70 SER A CA 1
ATOM 506 C C . SER A 1 70 ? -25.064 -24.748 36.085 1.00 24.72 70 SER A C 1
ATOM 508 O O . SER A 1 70 ? -24.883 -24.161 35.023 1.00 24.72 70 SER A O 1
ATOM 510 N N . HIS A 1 71 ? -24.170 -24.806 37.069 1.00 24.19 71 HIS A N 1
ATOM 511 C CA . HIS A 1 71 ? -22.823 -24.232 37.169 1.00 24.19 71 HIS A CA 1
ATOM 512 C C . HIS A 1 71 ? -21.949 -24.193 35.900 1.00 24.19 71 HIS A C 1
ATOM 514 O O . HIS A 1 71 ? -21.861 -25.165 35.154 1.00 24.19 71 HIS A O 1
ATOM 520 N N . ALA A 1 72 ? -21.155 -23.123 35.782 1.00 24.47 72 ALA A N 1
ATOM 521 C CA . ALA A 1 72 ? -19.926 -23.122 34.990 1.00 24.47 72 ALA A CA 1
ATOM 522 C C . ALA A 1 72 ? -18.778 -23.820 35.758 1.00 24.47 72 ALA A C 1
ATOM 524 O O . ALA A 1 72 ? -18.617 -23.552 36.954 1.00 24.47 72 ALA A O 1
ATOM 525 N N . PRO A 1 73 ? -17.955 -24.664 35.108 1.00 25.64 73 PRO A N 1
ATOM 526 C CA . PRO A 1 73 ? -16.739 -25.215 35.697 1.00 25.64 73 PRO A CA 1
ATOM 527 C C . PRO A 1 73 ? -15.494 -24.391 35.329 1.00 25.64 73 PRO A C 1
ATOM 529 O O . PRO A 1 73 ? -15.239 -24.086 34.167 1.00 25.64 73 PRO A O 1
ATOM 532 N N . SER A 1 74 ? -14.673 -24.085 36.331 1.00 25.59 74 SER A N 1
ATOM 533 C CA . SER A 1 74 ? -13.297 -23.608 36.164 1.00 25.59 74 SER A CA 1
ATOM 534 C C . SER A 1 74 ? -12.316 -24.782 36.103 1.00 25.59 74 SER A C 1
ATOM 536 O O . SER A 1 74 ? -12.425 -25.691 36.926 1.00 25.59 74 SER A O 1
ATOM 538 N N . SER A 1 75 ? -11.288 -24.722 35.253 1.00 25.66 75 SER A N 1
ATOM 539 C CA . SER A 1 75 ? -10.116 -25.602 35.382 1.00 25.66 75 SER A CA 1
ATOM 540 C C . SER A 1 75 ? -8.836 -24.955 34.857 1.00 25.66 75 SER A C 1
ATOM 542 O O . SER A 1 75 ? -8.775 -24.530 33.704 1.00 25.66 75 SER A O 1
ATOM 544 N N . GLU A 1 76 ? -7.799 -24.940 35.691 1.00 23.12 76 GLU A N 1
ATOM 545 C CA . GLU A 1 76 ? -6.414 -24.705 35.275 1.00 23.12 76 GLU A CA 1
ATOM 546 C C . GLU A 1 76 ? -5.883 -25.906 34.465 1.00 23.12 76 GLU A C 1
ATOM 548 O O . GLU A 1 76 ? -6.378 -27.025 34.606 1.00 23.12 76 GLU A O 1
ATOM 553 N N . GLY A 1 77 ? -4.844 -25.709 33.647 1.00 23.38 77 GLY A N 1
ATOM 554 C CA . GLY A 1 77 ? -4.210 -26.800 32.899 1.00 23.38 77 GLY A CA 1
ATOM 555 C C . GLY A 1 77 ? -2.857 -26.401 32.311 1.00 23.38 77 GLY A C 1
ATOM 556 O O . GLY A 1 77 ? -2.764 -25.438 31.555 1.00 23.38 77 GLY A O 1
ATOM 557 N N . GLY A 1 78 ? -1.795 -27.123 32.682 1.00 22.28 78 GLY A N 1
ATOM 558 C CA . GLY A 1 78 ? -0.423 -26.825 32.260 1.00 22.28 78 GLY A CA 1
ATOM 559 C C . GLY A 1 78 ? -0.191 -26.991 30.753 1.00 22.28 78 GLY A C 1
ATOM 560 O O . GLY A 1 78 ? -0.722 -27.905 30.127 1.00 22.28 78 GLY A O 1
ATOM 561 N N . GLY A 1 79 ? 0.626 -26.110 30.173 1.00 21.89 79 GLY A N 1
ATOM 562 C CA . GLY A 1 79 ? 0.963 -26.142 28.747 1.00 21.89 79 GLY A CA 1
ATOM 563 C C . GLY A 1 79 ? 2.125 -27.076 28.389 1.00 21.89 79 GLY A C 1
ATOM 564 O O . GLY A 1 79 ? 2.855 -27.565 29.250 1.00 21.89 79 GLY A O 1
ATOM 565 N N . LEU A 1 80 ? 2.350 -27.240 27.084 1.00 22.75 80 LEU A N 1
ATOM 566 C CA . LEU A 1 80 ? 3.523 -27.900 26.504 1.00 22.75 80 LEU A CA 1
ATOM 567 C C . LEU A 1 80 ? 4.150 -26.999 25.433 1.00 22.75 80 LEU A C 1
ATOM 569 O O . LEU A 1 80 ? 3.447 -26.371 24.644 1.00 22.75 80 LEU A O 1
ATOM 573 N N . ARG A 1 81 ? 5.486 -26.939 25.397 1.00 26.44 81 ARG A N 1
ATOM 574 C CA . ARG A 1 81 ? 6.228 -26.290 24.308 1.00 26.44 81 ARG A CA 1
ATOM 575 C C . ARG A 1 81 ? 6.292 -27.244 23.114 1.00 26.44 81 ARG A C 1
ATOM 577 O O . ARG A 1 81 ? 6.951 -28.273 23.212 1.00 26.44 81 ARG A O 1
ATOM 584 N N . GLY A 1 82 ? 5.638 -26.890 22.010 1.00 23.88 82 GLY A N 1
ATOM 585 C CA . GLY A 1 82 ? 5.876 -27.509 20.702 1.00 23.88 82 GLY A CA 1
ATOM 586 C C . GLY A 1 82 ? 7.056 -26.840 19.993 1.00 23.88 82 GLY A C 1
ATOM 587 O O . GLY A 1 82 ? 7.210 -25.621 20.086 1.00 23.88 82 GLY A O 1
ATOM 588 N N . ASP A 1 83 ? 7.891 -27.630 19.320 1.00 21.88 83 ASP A N 1
ATOM 589 C CA . ASP A 1 83 ? 9.095 -27.136 18.645 1.00 21.88 83 ASP A CA 1
ATOM 590 C C . ASP A 1 83 ? 8.798 -26.312 17.384 1.00 21.88 83 ASP A C 1
ATOM 592 O O . ASP A 1 83 ? 7.835 -26.562 16.657 1.00 21.88 83 ASP A O 1
ATOM 596 N N . LEU A 1 84 ? 9.681 -25.353 17.098 1.00 24.56 84 LEU A N 1
ATOM 597 C CA . LEU A 1 84 ? 9.701 -24.598 15.844 1.00 24.56 84 LEU A CA 1
ATOM 598 C C . LEU A 1 84 ? 10.691 -25.249 14.869 1.00 24.56 84 LEU A C 1
ATOM 600 O O . LEU A 1 84 ? 11.814 -24.774 14.708 1.00 24.56 84 LEU A O 1
ATOM 604 N N . SER A 1 85 ? 10.272 -26.340 14.226 1.00 23.89 85 SER A N 1
ATOM 605 C CA . SER A 1 85 ? 11.003 -26.969 13.120 1.00 23.89 85 SER A CA 1
ATOM 606 C C . SER A 1 85 ? 10.446 -26.554 11.750 1.00 23.89 85 SER A C 1
ATOM 608 O O . SER A 1 85 ? 9.331 -26.045 11.622 1.00 23.89 85 SER A O 1
ATOM 610 N N . GLU A 1 86 ? 11.280 -26.681 10.719 1.00 29.78 86 GLU A N 1
ATOM 611 C CA . GLU A 1 86 ? 11.080 -26.033 9.421 1.00 29.78 86 GLU A CA 1
ATOM 612 C C . GLU A 1 86 ? 9.944 -26.669 8.603 1.00 29.78 86 GLU A C 1
ATOM 614 O O . GLU A 1 86 ? 9.941 -27.870 8.337 1.00 29.78 86 GLU A O 1
ATOM 619 N N . VAL A 1 87 ? 9.002 -25.841 8.139 1.00 22.36 87 VAL A N 1
ATOM 620 C CA . VAL A 1 87 ? 7.955 -26.245 7.189 1.00 22.36 87 VAL A CA 1
ATOM 621 C C . VAL A 1 87 ? 8.268 -25.636 5.827 1.00 22.36 87 VAL A C 1
ATOM 623 O O . VAL A 1 87 ? 8.169 -24.420 5.650 1.00 22.36 87 VAL A O 1
ATOM 626 N N . SER A 1 88 ? 8.625 -26.486 4.863 1.00 22.69 88 SER A N 1
ATOM 627 C CA . SER A 1 88 ? 8.860 -26.085 3.472 1.00 22.69 88 SER A CA 1
ATOM 628 C C . SER A 1 88 ? 7.656 -25.350 2.880 1.00 22.69 88 SER A C 1
ATOM 630 O O . SER A 1 88 ? 6.498 -25.719 3.098 1.00 22.69 88 SER A O 1
ATOM 632 N N . ILE A 1 89 ? 7.939 -24.292 2.120 1.00 25.23 89 ILE A N 1
ATOM 633 C CA . ILE A 1 89 ? 6.926 -23.456 1.476 1.00 25.23 89 ILE A CA 1
ATOM 634 C C . ILE A 1 89 ? 6.713 -23.971 0.055 1.00 25.23 89 ILE A C 1
ATOM 636 O O . ILE A 1 89 ? 7.511 -23.678 -0.832 1.00 25.23 89 ILE A O 1
ATOM 640 N N . ASP A 1 90 ? 5.630 -24.718 -0.139 1.00 22.30 90 ASP A N 1
ATOM 641 C CA . ASP A 1 90 ? 5.081 -24.975 -1.470 1.00 22.30 90 ASP A CA 1
ATOM 642 C C . ASP A 1 90 ? 4.231 -23.779 -1.923 1.00 22.30 90 ASP A C 1
ATOM 644 O O . ASP A 1 90 ? 3.536 -23.158 -1.107 1.00 22.30 90 ASP A O 1
ATOM 648 N N . PHE A 1 91 ? 4.312 -23.434 -3.207 1.00 33.28 91 PHE A N 1
ATOM 649 C CA . PHE A 1 91 ? 3.681 -22.239 -3.777 1.00 33.28 91 PHE A CA 1
ATOM 650 C C . PHE A 1 91 ? 2.444 -22.608 -4.605 1.00 33.28 91 PHE A C 1
ATOM 652 O O . PHE A 1 91 ? 2.447 -23.598 -5.331 1.00 33.28 91 PHE A O 1
ATOM 659 N N . GLY A 1 92 ? 1.386 -21.795 -4.494 1.00 28.50 92 GLY A N 1
ATOM 660 C CA . GLY A 1 92 ? 0.142 -21.975 -5.250 1.00 28.50 92 GLY A CA 1
ATOM 661 C C . GLY A 1 92 ? 0.339 -21.889 -6.769 1.00 28.50 92 GLY A C 1
ATOM 662 O O . GLY A 1 92 ? 1.338 -21.347 -7.242 1.00 28.50 92 GLY A O 1
ATOM 663 N N . GLU A 1 93 ? -0.618 -22.439 -7.520 1.00 32.41 93 GLU A N 1
ATOM 664 C CA . GLU A 1 93 ? -0.474 -22.799 -8.937 1.00 32.41 93 GLU A CA 1
ATOM 665 C C . GLU A 1 93 ? 0.117 -21.693 -9.831 1.00 32.41 93 GLU A C 1
ATOM 667 O O . GLU A 1 93 ? -0.530 -20.701 -10.175 1.00 32.41 93 GLU A O 1
ATOM 672 N N . SER A 1 94 ? 1.359 -21.910 -10.278 1.00 36.56 94 SER A N 1
ATOM 673 C CA . SER A 1 94 ? 1.983 -21.085 -11.312 1.00 36.56 94 SER A CA 1
ATOM 674 C C . SER A 1 94 ? 1.301 -21.315 -12.659 1.00 36.56 94 SER A C 1
ATOM 676 O O . SER A 1 94 ? 1.261 -22.437 -13.165 1.00 36.56 94 SER A O 1
ATOM 678 N N . THR A 1 95 ? 0.879 -20.233 -13.315 1.00 44.56 95 THR A N 1
ATOM 679 C CA . THR A 1 95 ? 0.357 -20.274 -14.694 1.00 44.56 95 THR A CA 1
ATOM 680 C C . THR A 1 95 ? 1.428 -20.653 -15.734 1.00 44.56 95 THR A C 1
ATOM 682 O O . THR A 1 95 ? 1.102 -20.863 -16.900 1.00 44.56 95 THR A O 1
ATOM 685 N N . LEU A 1 96 ? 2.703 -20.759 -15.333 1.00 45.03 96 LEU A N 1
ATOM 686 C CA . LEU A 1 96 ? 3.807 -21.308 -16.125 1.00 45.03 96 LEU A CA 1
ATOM 687 C C . LEU A 1 96 ? 4.623 -22.288 -15.264 1.00 45.03 96 LEU A C 1
ATOM 689 O O . LEU A 1 96 ? 5.557 -21.892 -14.566 1.00 45.03 96 LEU A O 1
ATOM 693 N N . LEU A 1 97 ? 4.297 -23.581 -15.348 1.00 43.72 97 LEU A N 1
ATOM 694 C CA . LEU A 1 97 ? 4.873 -24.665 -14.527 1.00 43.72 97 LEU A CA 1
ATOM 695 C C . LEU A 1 97 ? 6.407 -24.842 -14.607 1.00 43.72 97 LEU A C 1
ATOM 697 O O . LEU A 1 97 ? 6.963 -25.592 -13.814 1.00 43.72 97 LEU A O 1
ATOM 701 N N . HIS A 1 98 ? 7.094 -24.175 -15.541 1.00 50.75 98 HIS A N 1
ATOM 702 C CA . HIS A 1 98 ? 8.550 -24.277 -15.738 1.00 50.75 98 HIS A CA 1
ATOM 703 C C . HIS A 1 98 ? 9.243 -22.916 -16.000 1.00 50.75 98 HIS A C 1
ATOM 705 O O . HIS A 1 98 ? 10.361 -22.882 -16.510 1.00 50.75 98 HIS A O 1
ATOM 711 N N . GLY A 1 99 ? 8.587 -21.788 -15.693 1.00 65.25 99 GLY A N 1
ATOM 712 C CA . GLY A 1 99 ? 9.130 -20.438 -15.915 1.00 65.25 99 GLY A CA 1
ATOM 713 C C . GLY A 1 99 ? 9.837 -19.834 -14.693 1.00 65.25 99 GLY A C 1
ATOM 714 O O . GLY A 1 99 ? 9.581 -20.224 -13.557 1.00 65.25 99 GLY A O 1
ATOM 715 N N . THR A 1 100 ? 10.689 -18.826 -14.912 1.00 83.12 100 THR A N 1
ATOM 716 C CA . THR A 1 100 ? 11.158 -17.918 -13.844 1.00 83.12 100 THR A CA 1
ATOM 717 C C . THR A 1 100 ? 10.266 -16.682 -13.694 1.00 83.12 100 THR A C 1
ATOM 719 O O . THR A 1 100 ? 10.353 -15.984 -12.680 1.00 83.12 100 THR A O 1
ATOM 722 N N . ALA A 1 101 ? 9.434 -16.403 -14.704 1.00 88.12 101 ALA A N 1
ATOM 723 C CA . ALA A 1 101 ? 8.429 -15.350 -14.704 1.00 88.12 101 ALA A CA 1
ATOM 724 C C . ALA A 1 101 ? 7.106 -15.813 -14.063 1.00 88.12 101 ALA A C 1
ATOM 726 O O . ALA A 1 101 ? 6.556 -16.852 -14.421 1.00 88.12 101 ALA A O 1
ATOM 727 N N . GLU A 1 102 ? 6.589 -15.008 -13.137 1.00 89.06 102 GLU A N 1
ATOM 728 C CA . GLU A 1 102 ? 5.483 -15.318 -12.225 1.00 89.06 102 GLU A CA 1
ATOM 729 C C . GLU A 1 102 ? 4.476 -14.150 -12.234 1.00 89.06 102 GLU A C 1
ATOM 731 O O . GLU A 1 102 ? 4.844 -13.003 -11.957 1.00 89.06 102 GLU A O 1
ATOM 736 N N . LEU A 1 103 ? 3.208 -14.407 -12.577 1.00 88.12 103 LEU A N 1
ATOM 737 C CA . LEU A 1 103 ? 2.158 -13.382 -12.616 1.00 88.12 103 LEU A CA 1
ATOM 738 C C . LEU A 1 103 ? 1.388 -13.348 -11.288 1.00 88.12 103 LEU A C 1
ATOM 740 O O . LEU A 1 103 ? 0.521 -14.178 -11.040 1.00 88.12 103 LEU A O 1
ATOM 744 N N . THR A 1 104 ? 1.679 -12.353 -10.451 1.00 84.19 104 THR A N 1
ATOM 745 C CA . THR A 1 104 ? 1.018 -12.151 -9.148 1.00 84.19 104 THR A CA 1
ATOM 746 C C . THR A 1 104 ? -0.161 -11.176 -9.254 1.00 84.19 104 THR A C 1
ATOM 748 O O . THR A 1 104 ? -0.241 -10.386 -10.199 1.00 84.19 104 THR A O 1
ATOM 751 N N . HIS A 1 105 ? -1.030 -11.123 -8.234 1.00 78.50 105 HIS A N 1
ATOM 752 C CA . HIS A 1 105 ? -2.104 -10.117 -8.142 1.00 78.50 105 HIS A CA 1
ATOM 753 C C . HIS A 1 105 ? -1.606 -8.660 -8.235 1.00 78.50 105 HIS A C 1
ATOM 755 O O . HIS A 1 105 ? -2.358 -7.779 -8.669 1.00 78.50 105 HIS A O 1
ATOM 761 N N . LEU A 1 106 ? -0.355 -8.408 -7.827 1.00 85.06 106 LEU A N 1
ATOM 762 C CA . LEU A 1 106 ? 0.293 -7.095 -7.871 1.00 85.06 106 LEU A CA 1
ATOM 763 C C . LEU A 1 106 ? 0.992 -6.814 -9.213 1.00 85.06 106 LEU A C 1
ATOM 765 O O . LEU A 1 106 ? 1.213 -5.655 -9.561 1.00 85.06 106 LEU A O 1
ATOM 769 N N . GLY A 1 107 ? 1.331 -7.852 -9.979 1.00 90.50 107 GLY A N 1
ATOM 770 C CA . GLY A 1 107 ? 1.955 -7.739 -11.294 1.00 90.50 107 GLY A CA 1
ATOM 771 C C . GLY A 1 107 ? 2.957 -8.843 -11.616 1.00 90.50 107 GLY A C 1
ATOM 772 O O . GLY A 1 107 ? 3.083 -9.832 -10.893 1.00 90.50 107 GLY A O 1
ATOM 773 N N . LEU A 1 108 ? 3.664 -8.668 -12.730 1.00 94.56 108 LEU A N 1
ATOM 774 C CA . LEU A 1 108 ? 4.614 -9.649 -13.247 1.00 94.56 108 LEU A CA 1
ATOM 775 C C . LEU A 1 108 ? 5.958 -9.539 -12.513 1.00 94.56 108 LEU A C 1
ATOM 777 O O . LEU A 1 108 ? 6.523 -8.451 -12.398 1.00 94.56 108 LEU A O 1
ATOM 781 N N . ALA A 1 109 ? 6.484 -10.659 -12.035 1.00 94.69 109 ALA A N 1
ATOM 782 C CA . ALA A 1 109 ? 7.808 -10.770 -11.434 1.00 94.69 109 ALA A CA 1
ATOM 783 C C . ALA A 1 109 ? 8.647 -11.826 -12.167 1.00 94.69 109 ALA A C 1
ATOM 785 O O . ALA A 1 109 ? 8.104 -12.634 -12.910 1.00 94.69 109 ALA A O 1
ATOM 786 N N . GLY A 1 110 ? 9.966 -11.824 -11.975 1.00 94.69 110 GLY A N 1
ATOM 787 C CA . GLY A 1 110 ? 10.847 -12.876 -12.494 1.00 94.69 110 GLY A CA 1
ATOM 788 C C . GLY A 1 110 ? 12.273 -12.405 -12.739 1.00 94.69 110 GLY A C 1
ATOM 789 O O . GLY A 1 110 ? 12.615 -11.253 -12.460 1.00 94.69 110 GLY A O 1
ATOM 790 N N . PHE A 1 111 ? 13.123 -13.283 -13.267 1.00 95.31 111 PHE A N 1
ATOM 791 C CA . PHE A 1 111 ? 14.486 -12.900 -13.625 1.00 95.31 111 PHE A CA 1
ATOM 792 C C . PHE A 1 111 ? 14.554 -12.292 -15.027 1.00 95.31 111 PHE A C 1
ATOM 794 O O . PHE A 1 111 ? 13.903 -12.743 -15.962 1.00 95.31 111 PHE A O 1
ATOM 801 N N . LEU A 1 112 ? 15.383 -11.259 -15.180 1.00 94.75 112 LEU A N 1
ATOM 802 C CA . LEU A 1 112 ? 15.701 -10.663 -16.473 1.00 94.75 112 LEU A CA 1
ATOM 803 C C . LEU A 1 112 ? 17.194 -10.370 -16.566 1.00 94.75 112 LEU A C 1
ATOM 805 O O . LEU A 1 112 ? 17.819 -9.843 -15.641 1.00 94.75 112 LEU A O 1
ATOM 809 N N . ASN A 1 113 ? 17.765 -10.651 -17.731 1.00 92.50 113 ASN A N 1
ATOM 810 C CA . ASN A 1 113 ? 19.135 -10.287 -18.049 1.00 92.50 113 ASN A CA 1
ATOM 811 C C . ASN A 1 113 ? 19.105 -8.888 -18.684 1.00 92.50 113 ASN A C 1
ATOM 813 O O . ASN A 1 113 ? 18.449 -8.686 -19.705 1.00 92.50 113 ASN A O 1
ATOM 817 N N . MET A 1 114 ? 19.778 -7.905 -18.084 1.00 90.00 114 MET A N 1
ATOM 818 C CA . MET A 1 114 ? 19.741 -6.501 -18.519 1.00 90.00 114 MET A CA 1
ATOM 819 C C . MET A 1 114 ? 21.141 -5.941 -18.760 1.00 90.00 114 MET A C 1
ATOM 821 O O . MET A 1 114 ? 22.081 -6.241 -18.020 1.00 90.00 114 MET A O 1
ATOM 825 N N . ARG A 1 115 ? 21.277 -5.065 -19.759 1.00 81.25 115 ARG A N 1
ATOM 826 C CA . ARG A 1 115 ? 22.532 -4.359 -20.050 1.00 81.25 115 ARG A CA 1
ATOM 827 C C . ARG A 1 115 ? 22.813 -3.269 -19.015 1.00 81.25 115 ARG A C 1
ATOM 829 O O . ARG A 1 115 ? 21.956 -2.427 -18.754 1.00 81.25 115 ARG A O 1
ATOM 836 N N . GLU A 1 116 ? 24.038 -3.226 -18.495 1.00 70.94 116 GLU A N 1
ATOM 837 C CA . GLU A 1 116 ? 24.519 -2.060 -17.748 1.00 70.94 116 GLU A CA 1
ATOM 838 C C . GLU A 1 116 ? 24.990 -0.934 -18.684 1.00 70.94 116 GLU A C 1
ATOM 840 O O . GLU A 1 116 ? 25.655 -1.159 -19.703 1.00 70.94 116 GLU A O 1
ATOM 845 N N . HIS A 1 117 ? 24.642 0.296 -18.300 1.00 58.88 117 HIS A N 1
ATOM 846 C CA . HIS A 1 117 ? 25.156 1.531 -18.889 1.00 58.88 117 HIS A CA 1
ATOM 847 C C . HIS A 1 117 ? 26.431 1.943 -18.148 1.00 58.88 117 HIS A C 1
ATOM 849 O O . HIS A 1 117 ? 26.399 2.161 -16.939 1.00 58.88 117 HIS A O 1
ATOM 855 N N . GLY A 1 118 ? 27.543 2.045 -18.872 1.00 56.66 118 GLY A N 1
ATOM 856 C CA . GLY A 1 118 ? 28.854 2.425 -18.346 1.00 56.66 118 GLY A CA 1
ATOM 857 C C . GLY A 1 118 ? 29.941 2.297 -19.424 1.00 56.66 118 GLY A C 1
ATOM 858 O O . GLY A 1 118 ? 29.696 1.652 -20.446 1.00 56.66 118 GLY A O 1
ATOM 859 N N . PRO A 1 119 ? 31.122 2.912 -19.237 1.00 42.22 119 PRO A N 1
ATOM 860 C CA . PRO A 1 119 ? 32.215 2.840 -20.202 1.00 42.22 119 PRO A CA 1
ATOM 861 C C . PRO A 1 119 ? 32.891 1.459 -20.169 1.00 42.22 119 PRO A C 1
ATOM 863 O O . PRO A 1 119 ? 33.540 1.103 -19.189 1.00 42.22 119 PRO A O 1
ATOM 866 N N . GLY A 1 120 ? 32.751 0.679 -21.245 1.00 55.16 120 GLY A N 1
ATOM 867 C CA . GLY A 1 120 ? 33.427 -0.612 -21.408 1.00 55.16 120 GLY A CA 1
ATOM 868 C C . GLY A 1 120 ? 32.607 -1.647 -22.182 1.00 55.16 120 GLY A C 1
ATOM 869 O O . GLY A 1 120 ? 31.599 -1.335 -22.814 1.00 55.16 120 GLY A O 1
ATOM 870 N N . PHE A 1 121 ? 33.033 -2.912 -22.124 1.00 55.91 121 PHE A N 1
ATOM 871 C CA . PHE A 1 121 ? 32.312 -4.022 -22.750 1.00 55.91 121 PHE A CA 1
ATOM 872 C C . PHE A 1 121 ? 30.974 -4.279 -22.044 1.00 55.91 121 PHE A C 1
ATOM 874 O O . PHE A 1 121 ? 30.930 -4.889 -20.976 1.00 55.91 121 PHE A O 1
ATOM 881 N N . HIS A 1 122 ? 29.874 -3.854 -22.669 1.00 64.25 122 HIS A N 1
ATOM 882 C CA . HIS A 1 122 ? 28.513 -4.055 -22.171 1.00 64.25 122 HIS A CA 1
ATOM 883 C C . HIS A 1 122 ? 28.128 -5.543 -22.047 1.00 64.25 122 HIS A C 1
ATOM 885 O O . HIS A 1 122 ? 27.555 -6.135 -22.969 1.00 64.25 122 HIS A O 1
ATOM 891 N N . ARG A 1 123 ? 28.388 -6.137 -20.881 1.00 72.25 123 ARG A N 1
ATOM 892 C CA . ARG A 1 123 ? 27.816 -7.427 -20.476 1.00 72.25 123 ARG A CA 1
ATOM 893 C C . ARG A 1 123 ? 26.370 -7.226 -20.004 1.00 72.25 123 ARG A C 1
ATOM 895 O O . ARG A 1 123 ? 26.023 -6.171 -19.469 1.00 72.25 123 ARG A O 1
ATOM 902 N N . MET A 1 124 ? 25.531 -8.240 -20.199 1.00 84.38 124 MET A N 1
ATOM 903 C CA . MET A 1 124 ? 24.264 -8.334 -19.470 1.00 84.38 124 MET A CA 1
ATOM 904 C C . MET A 1 124 ? 24.571 -8.820 -18.051 1.00 84.38 124 MET A C 1
ATOM 906 O O . MET A 1 124 ? 25.463 -9.650 -17.870 1.00 84.38 124 MET A O 1
ATOM 910 N N . LYS A 1 125 ? 23.822 -8.344 -17.059 1.00 89.00 125 LYS A N 1
ATOM 911 C CA . LYS A 1 125 ? 23.756 -8.960 -15.729 1.00 89.00 125 LYS A CA 1
ATOM 912 C C . LYS A 1 125 ? 22.339 -9.450 -15.475 1.00 89.00 125 LYS A C 1
ATOM 914 O O . LYS A 1 125 ? 21.380 -8.822 -15.922 1.00 89.00 125 LYS A O 1
ATOM 919 N N . ARG A 1 126 ? 22.225 -10.566 -14.762 1.00 92.31 126 ARG A N 1
ATOM 920 C CA . ARG A 1 126 ? 20.952 -11.105 -14.285 1.00 92.31 126 ARG A CA 1
ATOM 921 C C . ARG A 1 126 ? 20.487 -10.296 -13.074 1.00 92.31 126 ARG A C 1
ATOM 923 O O . ARG A 1 126 ? 21.285 -10.021 -12.181 1.00 92.31 126 ARG A O 1
ATOM 930 N N . TYR A 1 127 ? 19.216 -9.923 -13.062 1.00 94.38 127 TYR A N 1
ATOM 931 C CA . TYR A 1 127 ? 18.550 -9.242 -11.954 1.00 94.38 127 TYR A CA 1
ATOM 932 C C . TYR A 1 127 ? 17.194 -9.900 -11.713 1.00 94.38 127 TYR A C 1
ATOM 934 O O . TYR A 1 127 ? 16.602 -10.433 -12.652 1.00 94.38 127 TYR A O 1
ATOM 942 N N . TYR A 1 128 ? 16.685 -9.825 -10.485 1.00 95.75 128 TYR A N 1
ATOM 943 C CA . TYR A 1 128 ? 15.267 -10.080 -10.244 1.00 95.75 128 TYR A CA 1
ATOM 944 C C . TYR A 1 128 ? 14.489 -8.787 -10.495 1.00 95.75 128 TYR A C 1
ATOM 946 O O . TYR A 1 128 ? 14.928 -7.707 -10.093 1.00 95.75 128 TYR A O 1
ATOM 954 N N . CYS A 1 129 ? 13.354 -8.875 -11.173 1.00 95.81 129 CYS A N 1
ATOM 955 C CA . CYS A 1 129 ? 12.581 -7.730 -11.631 1.00 95.81 129 CYS A CA 1
ATOM 956 C C . CYS A 1 129 ? 11.110 -7.875 -11.235 1.00 95.81 129 CYS A C 1
ATOM 958 O O . CYS A 1 129 ? 10.586 -8.984 -11.142 1.00 95.81 129 CYS A O 1
ATOM 960 N N . ARG A 1 130 ? 10.436 -6.741 -11.019 1.00 95.88 130 ARG A N 1
ATOM 961 C CA . ARG A 1 130 ? 8.978 -6.663 -10.825 1.00 95.88 130 ARG A CA 1
ATOM 962 C C . ARG A 1 130 ? 8.416 -5.544 -11.701 1.00 95.88 130 ARG A C 1
ATOM 964 O O . ARG A 1 130 ? 9.021 -4.477 -11.785 1.00 95.88 130 ARG A O 1
ATOM 971 N N . LEU A 1 131 ? 7.279 -5.782 -12.342 1.00 96.62 131 LEU A N 1
ATOM 972 C CA . LEU A 1 131 ? 6.559 -4.824 -13.174 1.00 96.62 131 LEU A CA 1
ATOM 973 C C . LEU A 1 131 ? 5.108 -4.728 -12.692 1.00 96.62 131 LEU A C 1
ATOM 975 O O . LEU A 1 131 ? 4.320 -5.660 -12.834 1.00 96.62 131 LEU A O 1
ATOM 979 N N . VAL A 1 132 ? 4.796 -3.584 -12.088 1.00 95.50 132 VAL A N 1
ATOM 980 C CA . VAL A 1 132 ? 3.543 -3.282 -11.390 1.00 95.50 132 VAL A CA 1
ATOM 981 C C . VAL A 1 132 ? 2.854 -2.157 -12.158 1.00 95.50 132 VAL A C 1
ATOM 983 O O . VAL A 1 132 ? 3.260 -0.995 -12.074 1.00 95.50 132 VAL A O 1
ATOM 986 N N . GLY A 1 133 ? 1.864 -2.497 -12.987 1.00 95.31 133 GLY A N 1
ATOM 987 C CA . GLY A 1 133 ? 1.375 -1.568 -14.013 1.00 95.31 133 GLY A CA 1
ATOM 988 C C . GLY A 1 133 ? 2.519 -1.168 -14.951 1.00 95.31 133 GLY A C 1
ATOM 989 O O . GLY A 1 133 ? 3.144 -2.045 -15.549 1.00 95.31 133 GLY A O 1
ATOM 990 N N . VAL A 1 134 ? 2.807 0.133 -15.076 1.00 96.94 134 VAL A N 1
ATOM 991 C CA . VAL A 1 134 ? 3.967 0.646 -15.840 1.00 96.94 134 VAL A CA 1
ATOM 992 C C . VAL A 1 134 ? 5.234 0.855 -14.996 1.00 96.94 134 VAL A C 1
ATOM 994 O O . VAL A 1 134 ? 6.264 1.266 -15.537 1.00 96.94 134 VAL A O 1
ATOM 997 N N . LEU A 1 135 ? 5.196 0.588 -13.684 1.00 96.31 135 LEU A N 1
ATOM 998 C CA . LEU A 1 135 ? 6.348 0.762 -12.795 1.00 96.31 135 LEU A CA 1
ATOM 999 C C . LEU A 1 135 ? 7.243 -0.481 -12.788 1.00 96.31 135 LEU A C 1
ATOM 1001 O O . LEU A 1 135 ? 6.853 -1.550 -12.321 1.00 96.31 135 LEU A O 1
ATOM 1005 N N . PHE A 1 136 ? 8.462 -0.316 -13.295 1.00 95.50 136 PHE A N 1
ATOM 1006 C CA . PHE A 1 136 ? 9.494 -1.340 -13.379 1.00 95.50 136 PHE A CA 1
ATOM 1007 C C . PHE A 1 136 ? 10.530 -1.179 -12.267 1.00 95.50 136 PHE A C 1
ATOM 1009 O O . PHE A 1 136 ? 11.168 -0.129 -12.128 1.00 95.50 136 PHE A O 1
ATOM 1016 N N . TYR A 1 137 ? 10.741 -2.260 -11.527 1.00 94.69 137 TYR A N 1
ATOM 1017 C CA . TYR A 1 137 ? 11.653 -2.359 -10.398 1.00 94.69 137 TYR A CA 1
ATOM 1018 C C . TYR A 1 137 ? 12.719 -3.421 -10.660 1.00 94.69 137 TYR A C 1
ATOM 1020 O O . TYR A 1 137 ? 12.414 -4.502 -11.165 1.00 94.69 137 TYR A O 1
ATOM 1028 N N . ARG A 1 138 ? 13.965 -3.134 -10.270 1.00 93.38 138 ARG A N 1
ATOM 1029 C CA . ARG A 1 138 ? 15.114 -4.040 -10.428 1.00 93.38 138 ARG A CA 1
ATOM 1030 C C . ARG A 1 138 ? 15.818 -4.274 -9.096 1.00 93.38 138 ARG A C 1
ATOM 1032 O O . ARG A 1 138 ? 16.217 -3.314 -8.436 1.00 93.38 138 ARG A O 1
ATOM 1039 N N . PHE A 1 139 ? 16.059 -5.534 -8.769 1.00 93.69 139 PHE A N 1
ATOM 1040 C CA . PHE A 1 139 ? 16.653 -6.016 -7.524 1.00 93.69 139 PHE A CA 1
ATOM 1041 C C . PHE A 1 139 ? 17.863 -6.909 -7.815 1.00 93.69 139 PHE A C 1
ATOM 1043 O O . PHE A 1 139 ? 18.005 -7.451 -8.914 1.00 93.69 139 PHE A O 1
ATOM 1050 N N . TYR A 1 140 ? 18.746 -7.077 -6.831 1.00 90.88 140 TYR A N 1
ATOM 1051 C CA . TYR A 1 140 ? 19.867 -8.013 -6.957 1.00 90.88 140 TYR A CA 1
ATOM 1052 C C . TYR A 1 140 ? 19.461 -9.467 -6.669 1.00 90.88 140 TYR A C 1
ATOM 1054 O O . TYR A 1 140 ? 20.096 -10.372 -7.200 1.00 90.88 140 TYR A O 1
ATOM 1062 N N . THR A 1 141 ? 18.408 -9.699 -5.873 1.00 92.25 141 THR A N 1
ATOM 1063 C CA . THR A 1 141 ? 17.950 -11.041 -5.458 1.00 92.25 141 THR A CA 1
ATOM 1064 C C . THR A 1 141 ? 16.414 -11.108 -5.352 1.00 92.25 141 THR A C 1
ATOM 1066 O O . THR A 1 141 ? 15.775 -10.053 -5.309 1.00 92.25 141 THR A O 1
ATOM 1069 N N . LYS A 1 142 ? 15.803 -12.308 -5.287 1.00 91.44 142 LYS A N 1
ATOM 1070 C CA . LYS A 1 142 ? 14.333 -12.459 -5.129 1.00 91.44 142 LYS A CA 1
ATOM 1071 C C . LYS A 1 142 ? 13.877 -12.007 -3.733 1.00 91.44 142 LYS A C 1
ATOM 1073 O O . LYS A 1 142 ? 12.853 -11.347 -3.600 1.00 91.44 142 LYS A O 1
ATOM 1078 N N . GLU A 1 143 ? 14.680 -12.261 -2.705 1.00 89.62 143 GLU A N 1
ATOM 1079 C CA . GLU A 1 143 ? 14.391 -11.913 -1.302 1.00 89.62 143 GLU A CA 1
ATOM 1080 C C . GLU A 1 143 ? 14.327 -10.392 -1.111 1.00 89.62 143 GLU A C 1
ATOM 1082 O O . GLU A 1 143 ? 13.384 -9.879 -0.510 1.00 89.62 143 GLU A O 1
ATOM 1087 N N . SER A 1 144 ? 15.275 -9.648 -1.700 1.00 89.19 144 SER A N 1
ATOM 1088 C CA . SER A 1 144 ? 15.257 -8.176 -1.670 1.00 89.19 144 SER A CA 1
ATOM 1089 C C . SER A 1 144 ? 14.048 -7.570 -2.397 1.00 89.19 144 SER A C 1
ATOM 1091 O O . SER A 1 144 ? 13.665 -6.444 -2.088 1.00 89.19 144 SER A O 1
ATOM 1093 N N . ALA A 1 145 ? 13.405 -8.322 -3.298 1.00 90.19 145 ALA A N 1
ATOM 1094 C CA . ALA A 1 145 ? 12.226 -7.897 -4.049 1.00 90.19 145 ALA A CA 1
ATOM 1095 C C . ALA A 1 145 ? 10.890 -8.046 -3.301 1.00 90.19 145 ALA A C 1
ATOM 1097 O O . ALA A 1 145 ? 9.876 -7.551 -3.802 1.00 90.19 145 ALA A O 1
ATOM 1098 N N . ARG A 1 146 ? 10.879 -8.659 -2.104 1.00 86.56 146 ARG A N 1
ATOM 1099 C CA . ARG A 1 146 ? 9.722 -8.655 -1.180 1.00 86.56 146 ARG A CA 1
ATOM 1100 C C . ARG A 1 146 ? 9.327 -7.242 -0.744 1.00 86.56 146 ARG A C 1
ATOM 1102 O O . ARG A 1 146 ? 8.182 -6.992 -0.389 1.00 86.56 146 ARG A O 1
ATOM 1109 N N . ASP A 1 147 ? 10.276 -6.309 -0.764 1.00 87.94 147 ASP A N 1
ATOM 1110 C CA . ASP A 1 147 ? 10.064 -4.911 -0.407 1.00 87.94 147 ASP A CA 1
ATOM 1111 C C . ASP A 1 147 ? 10.448 -4.007 -1.579 1.00 87.94 147 ASP A C 1
ATOM 1113 O O . ASP A 1 147 ? 11.629 -3.807 -1.869 1.00 87.94 147 ASP A O 1
ATOM 1117 N N . LEU A 1 148 ? 9.452 -3.413 -2.241 1.00 90.69 148 LEU A N 1
ATOM 1118 C CA . LEU A 1 148 ? 9.686 -2.502 -3.365 1.00 90.69 148 LEU A CA 1
ATOM 1119 C C . LEU A 1 148 ? 10.530 -1.271 -2.974 1.00 90.69 148 LEU A C 1
ATOM 1121 O O . LEU A 1 148 ? 11.142 -0.655 -3.845 1.00 90.69 148 LEU A O 1
ATOM 1125 N N . ALA A 1 149 ? 10.633 -0.935 -1.679 1.00 90.12 149 ALA A N 1
ATOM 1126 C CA . ALA A 1 149 ? 11.525 0.119 -1.191 1.00 90.12 149 ALA A CA 1
ATOM 1127 C C . ALA A 1 149 ? 13.024 -0.229 -1.318 1.00 90.12 149 ALA A C 1
ATOM 1129 O O . ALA A 1 149 ? 13.855 0.677 -1.330 1.00 90.12 149 ALA A O 1
ATOM 1130 N N . ASN A 1 150 ? 13.379 -1.513 -1.444 1.00 90.69 150 ASN A N 1
ATOM 1131 C CA . ASN A 1 150 ? 14.760 -1.986 -1.613 1.00 90.69 150 ASN A CA 1
ATOM 1132 C C . ASN A 1 150 ? 15.214 -2.041 -3.087 1.00 90.69 150 ASN A C 1
ATOM 1134 O O . ASN A 1 150 ? 16.305 -2.539 -3.380 1.00 90.69 150 ASN A O 1
ATOM 1138 N N . ALA A 1 151 ? 14.399 -1.568 -4.036 1.00 92.31 151 ALA A N 1
ATOM 1139 C CA . ALA A 1 151 ? 14.725 -1.622 -5.459 1.00 92.31 151 ALA A CA 1
ATOM 1140 C C . ALA A 1 151 ? 16.005 -0.832 -5.782 1.00 92.31 151 ALA A C 1
ATOM 1142 O O . ALA A 1 151 ? 16.119 0.351 -5.470 1.00 92.31 151 ALA A O 1
ATOM 1143 N N . HIS A 1 152 ? 16.963 -1.446 -6.484 1.00 89.25 152 HIS A N 1
ATOM 1144 C CA . HIS A 1 152 ? 18.137 -0.721 -6.980 1.00 89.25 152 HIS A CA 1
ATOM 1145 C C . HIS A 1 152 ? 17.734 0.314 -8.037 1.00 89.25 152 HIS A C 1
ATOM 1147 O O . HIS A 1 152 ? 18.292 1.408 -8.113 1.00 89.25 152 HIS A O 1
ATOM 1153 N N . MET A 1 153 ? 16.817 -0.062 -8.925 1.00 89.69 153 MET A N 1
ATOM 1154 C CA . MET A 1 153 ? 16.318 0.797 -9.992 1.00 89.69 153 MET A CA 1
ATOM 1155 C C . MET A 1 153 ? 14.800 0.810 -9.944 1.00 89.69 153 MET A C 1
ATOM 1157 O O . MET A 1 153 ? 14.174 -0.231 -9.768 1.00 89.69 153 MET A O 1
ATOM 1161 N N . GLU A 1 154 ? 14.251 1.994 -10.163 1.00 91.25 154 GLU A N 1
ATOM 1162 C CA . GLU A 1 154 ? 12.829 2.273 -10.256 1.00 91.25 154 GLU A CA 1
ATOM 1163 C C . GLU A 1 154 ? 12.612 3.133 -11.507 1.00 91.25 154 GLU A C 1
ATOM 1165 O O . GLU A 1 154 ? 13.305 4.143 -11.704 1.00 91.25 154 GLU A O 1
ATOM 1170 N N . LYS A 1 155 ? 11.713 2.694 -12.392 1.00 91.00 155 LYS A N 1
ATOM 1171 C CA . LYS A 1 155 ? 11.438 3.324 -13.687 1.00 91.00 155 LYS A CA 1
ATOM 1172 C C . LYS A 1 155 ? 9.974 3.218 -14.078 1.00 91.00 155 LYS A C 1
ATOM 1174 O O . LYS A 1 155 ? 9.262 2.334 -13.631 1.00 91.00 155 LYS A O 1
ATOM 1179 N N . GLU A 1 156 ? 9.559 4.115 -14.960 1.00 93.31 156 GLU A N 1
ATOM 1180 C CA . GLU A 1 156 ? 8.268 4.075 -15.638 1.00 93.31 156 GLU A CA 1
ATOM 1181 C C . GLU A 1 156 ? 8.526 3.659 -17.089 1.00 93.31 156 GLU A C 1
ATOM 1183 O O . GLU A 1 156 ? 9.348 4.280 -17.771 1.00 93.31 156 GLU A O 1
ATOM 1188 N N . ILE A 1 157 ? 7.887 2.581 -17.543 1.00 95.50 157 ILE A N 1
ATOM 1189 C CA . ILE A 1 157 ? 7.949 2.134 -18.937 1.00 95.50 157 ILE A CA 1
ATOM 1190 C C . ILE A 1 157 ? 6.898 2.908 -19.734 1.00 95.50 157 ILE A C 1
ATOM 1192 O O . ILE A 1 157 ? 5.735 2.961 -19.348 1.00 95.50 157 ILE A O 1
ATOM 1196 N N . VAL A 1 158 ? 7.303 3.474 -20.871 1.00 95.56 158 VAL A N 1
ATOM 1197 C CA . VAL A 1 158 ? 6.400 4.171 -21.808 1.00 95.56 158 VAL A CA 1
ATOM 1198 C C . VAL A 1 158 ? 6.203 3.426 -23.126 1.00 95.56 158 VAL A C 1
ATOM 1200 O O . VAL A 1 158 ? 5.259 3.715 -23.853 1.00 95.56 158 VAL A O 1
ATOM 1203 N N . LYS A 1 159 ? 7.096 2.485 -23.459 1.00 96.25 159 LYS A N 1
ATOM 1204 C CA . LYS A 1 159 ? 7.030 1.660 -24.672 1.00 96.25 159 LYS A CA 1
ATOM 1205 C C . LYS A 1 159 ? 7.887 0.404 -24.505 1.00 96.25 159 LYS A C 1
ATOM 1207 O O . LYS A 1 159 ? 8.940 0.453 -23.865 1.00 96.25 159 LYS A O 1
ATOM 1212 N N . VAL A 1 160 ? 7.480 -0.692 -25.138 1.00 96.50 160 VAL A N 1
ATOM 1213 C CA . VAL A 1 160 ? 8.322 -1.875 -25.362 1.00 96.50 160 VAL A CA 1
ATOM 1214 C C . VAL A 1 160 ? 8.657 -1.978 -26.850 1.00 96.50 160 VAL A C 1
ATOM 1216 O O . VAL A 1 160 ? 7.828 -1.667 -27.704 1.00 96.50 160 VAL A O 1
ATOM 1219 N N . GLU A 1 161 ? 9.887 -2.368 -27.180 1.00 95.12 161 GLU A N 1
ATOM 1220 C CA . GLU A 1 161 ? 10.333 -2.524 -28.569 1.00 95.12 161 GLU A CA 1
ATOM 1221 C C . GLU A 1 161 ? 11.015 -3.872 -28.798 1.00 95.12 161 GLU A C 1
ATOM 1223 O O . GLU A 1 161 ? 11.760 -4.370 -27.950 1.00 95.12 161 GLU A O 1
ATOM 1228 N N . ASN A 1 162 ? 10.826 -4.433 -29.992 1.00 91.69 162 ASN A N 1
ATOM 1229 C CA . ASN A 1 162 ? 11.600 -5.584 -30.438 1.00 91.69 162 ASN A CA 1
ATOM 1230 C C . ASN A 1 162 ? 13.074 -5.203 -30.647 1.00 91.69 162 ASN A C 1
ATOM 1232 O O . ASN A 1 162 ? 13.413 -4.105 -31.097 1.00 91.69 162 ASN A O 1
ATOM 1236 N N . TRP A 1 163 ? 13.964 -6.142 -30.340 1.00 90.25 163 TRP A N 1
ATOM 1237 C CA . TRP A 1 163 ? 15.398 -6.018 -30.570 1.00 90.25 163 TRP A CA 1
ATOM 1238 C C . TRP A 1 163 ? 15.926 -7.335 -31.131 1.00 90.25 163 TRP A C 1
ATOM 1240 O O . TRP A 1 163 ? 15.544 -8.408 -30.680 1.00 90.25 163 TRP A O 1
ATOM 1250 N N . ASP A 1 164 ? 16.815 -7.252 -32.117 1.00 84.81 164 ASP A N 1
ATOM 1251 C CA . ASP A 1 164 ? 17.424 -8.408 -32.780 1.00 84.81 164 ASP A CA 1
ATOM 1252 C C . ASP A 1 164 ? 18.475 -9.144 -31.929 1.00 84.81 164 ASP A C 1
ATOM 1254 O O . ASP A 1 164 ? 19.062 -10.125 -32.397 1.00 84.81 164 ASP A O 1
ATOM 1258 N N . GLY A 1 165 ? 18.726 -8.655 -30.711 1.00 84.50 165 GLY A N 1
ATOM 1259 C CA . GLY A 1 165 ? 19.628 -9.247 -29.735 1.00 84.50 165 GLY A CA 1
ATOM 1260 C C . GLY A 1 165 ? 21.112 -9.075 -30.035 1.00 84.50 165 GLY A C 1
ATOM 1261 O O . GLY A 1 165 ? 21.921 -9.717 -29.371 1.00 84.50 165 GLY A O 1
ATOM 1262 N N . LYS A 1 166 ? 21.518 -8.248 -31.010 1.00 83.06 166 LYS A N 1
ATOM 1263 C CA . LYS A 1 166 ? 22.943 -8.080 -31.348 1.00 83.06 166 LYS A CA 1
ATOM 1264 C C . LYS A 1 166 ? 23.731 -7.402 -30.217 1.00 83.06 166 LYS A C 1
ATOM 1266 O O . LYS A 1 166 ? 23.681 -6.184 -30.038 1.00 83.06 166 LYS A O 1
ATOM 1271 N N . GLY A 1 167 ? 24.488 -8.194 -29.458 1.00 75.94 167 GLY A N 1
ATOM 1272 C CA . GLY A 1 167 ? 25.613 -7.728 -28.651 1.00 75.94 167 GLY A CA 1
ATOM 1273 C C . GLY A 1 167 ? 26.891 -7.589 -29.489 1.00 75.94 167 GLY A C 1
ATOM 1274 O O . GLY A 1 167 ? 26.901 -7.868 -30.682 1.00 75.94 167 GLY A O 1
ATOM 1275 N N . ALA A 1 168 ? 27.991 -7.170 -28.856 1.00 69.50 168 ALA A N 1
ATOM 1276 C CA . ALA A 1 168 ? 29.280 -6.975 -29.538 1.00 69.50 168 ALA A CA 1
ATOM 1277 C C . ALA A 1 168 ? 30.073 -8.279 -29.774 1.00 69.50 168 ALA A C 1
ATOM 1279 O O . ALA A 1 168 ? 31.038 -8.277 -30.526 1.00 69.50 168 ALA A O 1
ATOM 1280 N N . ILE A 1 169 ? 29.703 -9.367 -29.086 1.00 71.81 169 ILE A N 1
ATOM 1281 C CA . ILE A 1 169 ? 30.412 -10.667 -29.096 1.00 71.81 169 ILE A CA 1
ATOM 1282 C C . ILE A 1 169 ? 29.425 -11.845 -29.231 1.00 71.81 169 ILE A C 1
ATOM 1284 O O . ILE A 1 169 ? 29.791 -12.923 -29.681 1.00 71.81 169 ILE A O 1
ATOM 1288 N N . HIS A 1 170 ? 28.166 -11.658 -28.832 1.00 77.75 170 HIS A N 1
ATOM 1289 C CA . HIS A 1 170 ? 27.139 -12.698 -28.775 1.00 77.75 170 HIS A CA 1
ATOM 1290 C C . HIS A 1 170 ? 25.767 -12.110 -29.110 1.00 77.75 170 HIS A C 1
ATOM 1292 O O . HIS A 1 170 ? 25.547 -10.903 -28.958 1.00 77.75 170 HIS A O 1
ATOM 1298 N N . ARG A 1 171 ? 24.847 -12.969 -29.558 1.00 83.38 171 ARG A N 1
ATOM 1299 C CA . ARG A 1 171 ? 23.456 -12.617 -29.851 1.00 83.38 171 ARG A CA 1
ATOM 1300 C C . ARG A 1 171 ? 22.542 -13.185 -28.768 1.00 83.38 171 ARG A C 1
ATOM 1302 O O . ARG A 1 171 ? 22.606 -14.375 -28.483 1.00 83.38 171 ARG A O 1
ATOM 1309 N N . TYR A 1 172 ? 21.700 -12.342 -28.186 1.00 88.12 172 TYR A N 1
ATOM 1310 C CA . TYR A 1 172 ? 20.659 -12.756 -27.246 1.00 88.12 172 TYR A CA 1
ATOM 1311 C C . TYR A 1 172 ? 19.432 -13.228 -28.039 1.00 88.12 172 TYR A C 1
ATOM 1313 O O . TYR A 1 172 ? 18.969 -12.506 -28.921 1.00 88.12 172 TYR A O 1
ATOM 1321 N N . SER A 1 173 ? 18.926 -14.434 -27.779 1.00 89.19 173 SER A N 1
ATOM 1322 C CA . SER A 1 173 ? 17.771 -15.000 -28.493 1.00 89.19 173 SER A CA 1
ATOM 1323 C C . SER A 1 173 ? 16.474 -14.292 -28.100 1.00 89.19 173 SER A C 1
ATOM 1325 O O . SER A 1 173 ? 15.797 -13.694 -28.939 1.00 89.19 173 SER A O 1
ATOM 1327 N N . GLN A 1 174 ? 16.175 -14.268 -26.802 1.00 93.38 174 GLN A N 1
ATOM 1328 C CA . GLN A 1 174 ? 14.926 -13.750 -26.244 1.00 93.38 174 GLN A CA 1
ATOM 1329 C C . GLN A 1 174 ? 15.020 -12.265 -25.878 1.00 93.38 174 GLN A C 1
ATOM 1331 O O . GLN A 1 174 ? 14.591 -11.796 -24.822 1.00 93.38 174 GLN A O 1
ATOM 1336 N N . ALA A 1 175 ? 15.569 -11.510 -26.830 1.00 92.94 175 ALA A N 1
ATOM 1337 C CA . ALA A 1 175 ? 15.851 -10.088 -26.740 1.00 92.94 175 ALA A CA 1
ATOM 1338 C C . ALA A 1 175 ? 14.618 -9.194 -26.947 1.00 92.94 175 ALA A C 1
ATOM 1340 O O . ALA A 1 175 ? 13.797 -9.440 -27.838 1.00 92.94 175 ALA A O 1
ATOM 1341 N N . PHE A 1 176 ? 14.550 -8.111 -26.169 1.00 95.56 176 PHE A N 1
ATOM 1342 C CA . PHE A 1 176 ? 13.635 -6.976 -26.335 1.00 95.56 176 PHE A CA 1
ATOM 1343 C C . PHE A 1 176 ? 14.200 -5.712 -25.653 1.00 95.56 176 PHE A C 1
ATOM 1345 O O . PHE A 1 176 ? 15.312 -5.714 -25.112 1.00 95.56 176 PHE A O 1
ATOM 1352 N N . LYS A 1 177 ? 13.464 -4.601 -25.709 1.00 94.75 177 LYS A N 1
ATOM 1353 C CA . LYS A 1 177 ? 13.827 -3.313 -25.103 1.00 94.75 177 LYS A CA 1
ATOM 1354 C C . LYS A 1 177 ? 12.692 -2.753 -24.261 1.00 94.75 177 LYS A C 1
ATOM 1356 O O . LYS A 1 177 ? 11.554 -2.706 -24.719 1.00 94.75 177 LYS A O 1
ATOM 1361 N N . LEU A 1 178 ? 13.039 -2.221 -23.094 1.00 95.12 178 LEU A N 1
ATOM 1362 C CA . LEU A 1 178 ? 12.154 -1.398 -22.271 1.00 95.12 178 LEU A CA 1
ATOM 1363 C C . LEU A 1 178 ? 12.542 0.073 -22.440 1.00 95.12 178 LEU A C 1
ATOM 1365 O O . LEU A 1 178 ? 13.676 0.454 -22.138 1.00 95.12 178 LEU A O 1
ATOM 1369 N N . VAL A 1 179 ? 11.622 0.901 -22.932 1.00 94.06 179 VAL A N 1
ATOM 1370 C CA . VAL A 1 179 ? 11.833 2.341 -23.130 1.00 94.06 179 VAL A CA 1
ATOM 1371 C C . VAL A 1 179 ? 11.226 3.104 -21.957 1.00 94.06 179 VAL A C 1
ATOM 1373 O O . VAL A 1 179 ? 10.063 2.906 -21.608 1.00 94.06 179 VAL A O 1
ATOM 1376 N N . THR A 1 180 ? 12.012 4.001 -21.366 1.00 91.19 180 THR A N 1
ATOM 1377 C CA . THR A 1 180 ? 11.613 4.858 -20.240 1.00 91.19 180 THR A CA 1
ATOM 1378 C C . THR A 1 180 ? 11.861 6.329 -20.595 1.00 91.19 180 THR A C 1
ATOM 1380 O O . THR A 1 180 ? 12.714 6.601 -21.447 1.00 91.19 180 THR A O 1
ATOM 1383 N N . PRO A 1 181 ? 11.228 7.309 -19.920 1.00 85.19 181 PRO A N 1
ATOM 1384 C CA . PRO A 1 181 ? 11.472 8.733 -20.179 1.00 85.19 181 PRO A CA 1
ATOM 1385 C C . PRO A 1 181 ? 12.916 9.197 -19.919 1.00 85.19 181 PRO A C 1
ATOM 1387 O O . PRO A 1 181 ? 13.255 10.332 -20.240 1.00 85.19 181 PRO A O 1
ATOM 1390 N N . GLN A 1 182 ? 13.769 8.357 -19.315 1.00 79.94 182 GLN A N 1
ATOM 1391 C CA . GLN A 1 182 ? 15.187 8.653 -19.072 1.00 79.94 182 GLN A CA 1
ATOM 1392 C C . GLN A 1 182 ? 16.147 7.729 -19.847 1.00 79.94 182 GLN A C 1
ATOM 1394 O O . GLN A 1 182 ? 17.340 7.712 -19.551 1.00 79.94 182 GLN A O 1
ATOM 1399 N N . GLY A 1 183 ? 15.645 6.961 -20.822 1.00 85.12 183 GLY A N 1
ATOM 1400 C CA . GLY A 1 183 ? 16.451 6.125 -21.715 1.00 85.12 183 GLY A CA 1
ATOM 1401 C C . GLY A 1 183 ? 15.911 4.707 -21.913 1.00 85.12 183 GLY A C 1
ATOM 1402 O O . GLY A 1 183 ? 14.955 4.276 -21.264 1.00 85.12 183 GLY A O 1
ATOM 1403 N N . THR A 1 184 ? 16.557 3.973 -22.818 1.00 89.88 184 THR A N 1
ATOM 1404 C CA . THR A 1 184 ? 16.190 2.600 -23.191 1.00 89.88 184 THR A CA 1
ATOM 1405 C C . THR A 1 184 ? 17.102 1.576 -22.517 1.00 89.88 184 THR A C 1
ATOM 1407 O O . THR A 1 184 ? 18.318 1.767 -22.407 1.00 89.88 184 THR A O 1
ATOM 1410 N N . TYR A 1 185 ? 16.512 0.460 -22.096 1.00 90.06 185 TYR A N 1
ATOM 1411 C CA . TYR A 1 185 ? 17.194 -0.688 -21.512 1.00 90.06 185 TYR A CA 1
ATOM 1412 C C . TYR A 1 185 ? 17.063 -1.894 -22.438 1.00 90.06 185 TYR A C 1
ATOM 1414 O O . TYR A 1 185 ? 15.957 -2.299 -22.788 1.00 90.06 185 TYR A O 1
ATOM 1422 N N . ASN A 1 186 ? 18.201 -2.471 -22.819 1.00 91.31 186 ASN A N 1
ATOM 1423 C CA . ASN A 1 186 ? 18.269 -3.727 -23.561 1.00 91.31 186 ASN A CA 1
ATOM 1424 C C . ASN A 1 186 ? 18.106 -4.904 -22.583 1.00 91.31 186 ASN A C 1
ATOM 1426 O O . ASN A 1 186 ? 18.825 -4.963 -21.578 1.00 91.31 186 ASN A O 1
ATOM 1430 N N . VAL A 1 187 ? 17.186 -5.822 -22.885 1.00 93.19 187 VAL A N 1
ATOM 1431 C CA . VAL A 1 187 ? 16.735 -6.907 -21.996 1.00 93.19 187 VAL A CA 1
ATOM 1432 C C . VAL A 1 187 ? 16.710 -8.247 -22.744 1.00 93.19 187 VAL A C 1
ATOM 1434 O O . VAL A 1 187 ? 16.508 -8.277 -23.957 1.00 93.19 187 VAL A O 1
ATOM 1437 N N . ASN A 1 188 ? 16.931 -9.348 -22.024 1.00 93.50 188 ASN A N 1
ATOM 1438 C CA . ASN A 1 188 ? 16.736 -10.719 -22.496 1.00 93.50 188 ASN A CA 1
ATOM 1439 C C . ASN A 1 188 ? 16.091 -11.582 -21.391 1.00 93.50 188 ASN A C 1
ATOM 1441 O O . ASN A 1 188 ? 16.673 -11.702 -20.306 1.00 93.50 188 ASN A O 1
ATOM 1445 N N . ALA A 1 189 ? 14.924 -12.167 -21.678 1.00 94.44 189 ALA A N 1
ATOM 1446 C CA . ALA A 1 189 ? 14.272 -13.181 -20.834 1.00 94.44 189 ALA A CA 1
ATOM 1447 C C . ALA A 1 189 ? 14.950 -14.555 -20.998 1.00 94.44 189 ALA A C 1
ATOM 1449 O O . ALA A 1 189 ? 15.818 -14.702 -21.861 1.00 94.44 189 ALA A O 1
ATOM 1450 N N . ASP A 1 190 ? 14.591 -15.554 -20.195 1.00 91.69 190 ASP A N 1
ATOM 1451 C CA . ASP A 1 190 ? 15.217 -16.876 -20.298 1.00 91.69 190 ASP A CA 1
ATOM 1452 C C . ASP A 1 190 ? 14.514 -17.779 -21.332 1.00 91.69 190 ASP A C 1
ATOM 1454 O O . ASP A 1 190 ? 15.182 -18.602 -21.960 1.00 91.69 190 ASP A O 1
ATOM 1458 N N . SER A 1 191 ? 13.213 -17.575 -21.591 1.00 93.31 191 SER A N 1
ATOM 1459 C CA . SER A 1 191 ? 12.438 -18.310 -22.613 1.00 93.31 191 SER A CA 1
ATOM 1460 C C . SER A 1 191 ? 11.652 -17.400 -23.581 1.00 93.31 191 SER A C 1
ATOM 1462 O O . SER A 1 191 ? 11.590 -16.177 -23.408 1.00 93.31 191 SER A O 1
ATOM 1464 N N . GLU A 1 192 ? 11.086 -17.980 -24.649 1.00 93.19 192 GLU A N 1
ATOM 1465 C CA . GLU A 1 192 ? 10.263 -17.237 -25.623 1.00 93.19 192 GLU A CA 1
ATOM 1466 C C . GLU A 1 192 ? 8.882 -16.898 -25.053 1.00 93.19 192 GLU A C 1
ATOM 1468 O O . GLU A 1 192 ? 8.371 -15.795 -25.246 1.00 93.19 192 GLU A O 1
ATOM 1473 N N . GLU A 1 193 ? 8.327 -17.825 -24.279 1.00 92.56 193 GLU A N 1
ATOM 1474 C CA . GLU A 1 193 ? 7.078 -17.708 -23.535 1.00 92.56 193 GLU A CA 1
ATOM 1475 C C . GLU A 1 193 ? 7.190 -16.604 -22.475 1.00 92.56 193 GLU A C 1
ATOM 1477 O O . GLU A 1 193 ? 6.329 -15.726 -22.405 1.00 92.56 193 GLU A O 1
ATOM 1482 N N . GLU A 1 194 ? 8.294 -16.571 -21.714 1.00 93.81 194 GLU A N 1
ATOM 1483 C CA . GLU A 1 194 ? 8.587 -15.473 -20.788 1.00 93.81 194 GLU A CA 1
ATOM 1484 C C . GLU A 1 194 ? 8.675 -14.132 -21.521 1.00 93.81 194 GLU A C 1
ATOM 1486 O O . GLU A 1 194 ? 8.074 -13.150 -21.087 1.00 93.81 194 GLU A O 1
ATOM 1491 N N . LYS A 1 195 ? 9.411 -14.064 -22.638 1.00 94.94 195 LYS A N 1
ATOM 1492 C CA . LYS A 1 195 ? 9.505 -12.846 -23.454 1.00 94.94 195 LYS A CA 1
ATOM 1493 C C . LYS A 1 195 ? 8.124 -12.392 -23.933 1.00 94.94 195 LYS A C 1
ATOM 1495 O O . LYS A 1 195 ? 7.833 -11.198 -23.861 1.00 94.94 195 LYS A O 1
ATOM 1500 N N . GLY A 1 196 ? 7.279 -13.320 -24.382 1.00 94.94 196 GLY A N 1
ATOM 1501 C CA . GLY A 1 196 ? 5.886 -13.059 -24.735 1.00 94.94 196 GLY A CA 1
ATOM 1502 C C . GLY A 1 196 ? 5.117 -12.434 -23.572 1.00 94.94 196 GLY A C 1
ATOM 1503 O O . GLY A 1 196 ? 4.572 -11.342 -23.722 1.00 94.94 196 GLY A O 1
ATOM 1504 N N . LEU A 1 197 ? 5.164 -13.064 -22.394 1.00 94.94 197 LEU A N 1
ATOM 1505 C CA . LEU A 1 197 ? 4.497 -12.603 -21.173 1.00 94.94 197 LEU A CA 1
ATOM 1506 C C . LEU A 1 197 ? 4.983 -11.214 -20.714 1.00 94.94 197 LEU A C 1
ATOM 1508 O O . LEU A 1 197 ? 4.161 -10.345 -20.416 1.00 94.94 197 LEU A O 1
ATOM 1512 N N . TRP A 1 198 ? 6.298 -10.962 -20.710 1.00 96.00 198 TRP A N 1
ATOM 1513 C CA . TRP A 1 198 ? 6.875 -9.655 -20.362 1.00 96.00 198 TRP A CA 1
ATOM 1514 C C . TRP A 1 198 ? 6.458 -8.549 -21.340 1.00 96.00 198 TRP A C 1
ATOM 1516 O O . TRP A 1 198 ? 6.138 -7.442 -20.901 1.00 96.00 198 TRP A O 1
ATOM 1526 N N . ILE A 1 199 ? 6.436 -8.826 -22.649 1.00 96.56 199 ILE A N 1
ATOM 1527 C CA . ILE A 1 199 ? 6.010 -7.856 -23.670 1.00 96.56 199 ILE A CA 1
ATOM 1528 C C . ILE A 1 199 ? 4.495 -7.606 -23.578 1.00 96.56 199 ILE A C 1
ATOM 1530 O O . ILE A 1 199 ? 4.069 -6.450 -23.594 1.00 96.56 199 ILE A O 1
ATOM 1534 N N . GLN A 1 200 ? 3.687 -8.662 -23.441 1.00 95.44 200 GLN A N 1
ATOM 1535 C CA . GLN A 1 200 ? 2.231 -8.567 -23.324 1.00 95.44 200 GLN A CA 1
ATOM 1536 C C . GLN A 1 200 ? 1.823 -7.767 -22.081 1.00 95.44 200 GLN A C 1
ATOM 1538 O O . GLN A 1 200 ? 1.152 -6.742 -22.218 1.00 95.44 200 GLN A O 1
ATOM 1543 N N . TYR A 1 201 ? 2.268 -8.180 -20.886 1.00 95.69 201 TYR A N 1
ATOM 1544 C CA . TYR A 1 201 ? 1.896 -7.520 -19.631 1.00 95.69 201 TYR A CA 1
ATOM 1545 C C . TYR A 1 201 ? 2.261 -6.031 -19.657 1.00 95.69 201 TYR A C 1
ATOM 1547 O O . TYR A 1 201 ? 1.489 -5.197 -19.179 1.00 95.69 201 TYR A O 1
ATOM 1555 N N . ALA A 1 202 ? 3.430 -5.692 -20.212 1.00 97.00 202 ALA A N 1
ATOM 1556 C CA . ALA A 1 202 ? 3.889 -4.315 -20.322 1.00 97.00 202 ALA A CA 1
ATOM 1557 C C . ALA A 1 202 ? 3.009 -3.478 -21.264 1.00 97.00 202 ALA A C 1
ATOM 1559 O O . ALA A 1 202 ? 2.622 -2.375 -20.885 1.00 97.00 202 ALA A O 1
ATOM 1560 N N . ASN A 1 203 ? 2.645 -3.996 -22.442 1.00 96.88 203 ASN A N 1
ATOM 1561 C CA . ASN A 1 203 ? 1.766 -3.290 -23.382 1.00 96.88 203 ASN A CA 1
ATOM 1562 C C . ASN A 1 203 ? 0.363 -3.067 -22.790 1.00 96.88 203 ASN A C 1
ATOM 1564 O O . ASN A 1 203 ? -0.097 -1.930 -22.743 1.00 96.88 203 ASN A O 1
ATOM 1568 N N . GLU A 1 204 ? -0.262 -4.103 -22.220 1.00 94.94 204 GLU A N 1
ATOM 1569 C CA . GLU A 1 204 ? -1.554 -3.992 -21.516 1.00 94.94 204 GLU A CA 1
ATOM 1570 C C . GLU A 1 204 ? -1.545 -2.920 -20.413 1.00 94.94 204 GLU A C 1
ATOM 1572 O O . GLU A 1 204 ? -2.543 -2.232 -20.181 1.00 94.94 204 GLU A O 1
ATOM 1577 N N . SER A 1 205 ? -0.425 -2.810 -19.692 1.00 96.56 205 SER A N 1
ATOM 1578 C CA . SER A 1 205 ? -0.235 -1.827 -18.627 1.00 96.56 205 SER A CA 1
ATOM 1579 C C . SER A 1 205 ? -0.009 -0.413 -19.163 1.00 96.56 205 SER A C 1
ATOM 1581 O O . SER A 1 205 ? -0.518 0.537 -18.570 1.00 96.56 205 SER A O 1
ATOM 1583 N N . ILE A 1 206 ? 0.705 -0.256 -20.283 1.00 97.38 206 ILE A N 1
ATOM 1584 C CA . ILE A 1 206 ? 0.850 1.028 -20.986 1.00 97.38 206 ILE A CA 1
ATOM 1585 C C . ILE A 1 206 ? -0.523 1.506 -21.478 1.00 97.38 206 ILE A C 1
ATOM 1587 O O . ILE A 1 206 ? -0.879 2.659 -21.240 1.00 97.38 206 ILE A O 1
ATOM 1591 N N . ASP A 1 207 ? -1.329 0.619 -22.066 1.00 96.00 207 ASP A N 1
ATOM 1592 C CA . ASP A 1 207 ? -2.693 0.930 -22.510 1.00 96.00 207 ASP A CA 1
ATOM 1593 C C . ASP A 1 207 ? -3.613 1.288 -21.330 1.00 96.00 207 ASP A C 1
ATOM 1595 O O . ASP A 1 207 ? -4.357 2.270 -21.395 1.00 96.00 207 ASP A O 1
ATOM 1599 N N . ALA A 1 208 ? -3.518 0.556 -20.212 1.00 94.94 208 ALA A N 1
ATOM 1600 C CA . ALA A 1 208 ? -4.250 0.873 -18.983 1.00 94.94 208 ALA A CA 1
ATOM 1601 C C . ALA A 1 208 ? -3.875 2.262 -18.435 1.00 94.94 208 ALA A C 1
ATOM 1603 O O . ALA A 1 208 ? -4.753 3.051 -18.083 1.00 94.94 208 ALA A O 1
ATOM 1604 N N . ALA A 1 209 ? -2.580 2.591 -18.409 1.00 96.31 209 ALA A N 1
ATOM 1605 C CA . ALA A 1 209 ? -2.077 3.885 -17.958 1.00 96.31 209 ALA A CA 1
ATOM 1606 C C . ALA A 1 209 ? -2.443 5.029 -18.930 1.00 96.31 209 ALA A C 1
ATOM 1608 O O . ALA A 1 209 ? -2.753 6.141 -18.497 1.00 96.31 209 ALA A O 1
ATOM 1609 N N . ALA A 1 210 ? -2.488 4.767 -20.239 1.00 95.62 210 ALA A N 1
ATOM 1610 C CA . ALA A 1 210 ? -2.981 5.717 -21.235 1.00 95.62 210 ALA A CA 1
ATOM 1611 C C . ALA A 1 210 ? -4.493 5.975 -21.080 1.00 95.62 210 ALA A C 1
ATOM 1613 O O . ALA A 1 210 ? -4.932 7.127 -21.139 1.00 95.62 210 ALA A O 1
ATOM 1614 N N . MET A 1 211 ? -5.291 4.933 -20.811 1.00 92.31 211 MET A N 1
ATOM 1615 C CA . MET A 1 211 ? -6.722 5.074 -20.517 1.00 92.31 211 MET A CA 1
ATOM 1616 C C . MET A 1 211 ? -6.961 5.813 -19.193 1.00 92.31 211 MET A C 1
ATOM 1618 O O . MET A 1 211 ? -7.789 6.717 -19.158 1.00 92.31 211 MET A O 1
ATOM 1622 N N . GLN A 1 212 ? -6.193 5.514 -18.139 1.00 94.19 212 GLN A N 1
ATOM 1623 C CA . GLN A 1 212 ? -6.205 6.258 -16.872 1.00 94.19 212 GLN A CA 1
ATOM 1624 C C . GLN A 1 212 ? -5.995 7.759 -17.109 1.00 94.19 212 GLN A C 1
ATOM 1626 O O . GLN A 1 212 ? -6.752 8.570 -16.581 1.00 94.19 212 GLN A O 1
ATOM 1631 N N . MET A 1 213 ? -4.990 8.145 -17.903 1.00 95.12 213 MET A N 1
ATOM 1632 C CA . MET A 1 213 ? -4.708 9.559 -18.174 1.00 95.12 213 MET A CA 1
ATOM 1633 C C . MET A 1 213 ? -5.793 10.224 -19.036 1.00 95.12 213 MET A C 1
ATOM 1635 O O . MET A 1 213 ? -6.100 11.395 -18.812 1.00 95.12 213 MET A O 1
ATOM 1639 N N . ARG A 1 214 ? -6.432 9.484 -19.957 1.00 93.88 214 ARG A N 1
ATOM 1640 C CA . ARG A 1 214 ? -7.618 9.957 -20.691 1.00 93.88 214 ARG A CA 1
ATOM 1641 C C . ARG A 1 214 ? -8.792 10.199 -19.742 1.00 93.88 214 ARG A C 1
ATOM 1643 O O . ARG A 1 214 ? -9.312 11.309 -19.731 1.00 93.88 214 ARG A O 1
ATOM 1650 N N . ASP A 1 215 ? -9.165 9.216 -18.925 1.00 91.94 215 ASP A N 1
ATOM 1651 C CA . ASP A 1 215 ? -10.260 9.337 -17.953 1.00 91.94 215 ASP A CA 1
ATOM 1652 C C . ASP A 1 215 ? -9.986 10.507 -16.980 1.00 91.94 215 ASP A C 1
ATOM 1654 O O . ASP A 1 215 ? -10.855 11.345 -16.755 1.00 91.94 215 ASP A O 1
ATOM 1658 N N . CYS A 1 216 ? -8.742 10.656 -16.498 1.00 93.19 216 CYS A N 1
ATOM 1659 C CA . CYS A 1 216 ? -8.312 11.801 -15.682 1.00 93.19 216 CYS A CA 1
ATOM 1660 C C . CYS A 1 216 ? -8.480 13.157 -16.389 1.00 93.19 216 CYS A C 1
ATOM 1662 O O . CYS A 1 216 ? -8.846 14.133 -15.738 1.00 93.19 216 CYS A O 1
ATOM 1664 N N . SER A 1 217 ? -8.229 13.245 -17.701 1.00 92.25 217 SER A N 1
ATOM 1665 C CA . SER A 1 217 ? -8.388 14.503 -18.450 1.00 92.25 217 SER A CA 1
ATOM 1666 C C . SER A 1 217 ? -9.847 14.943 -18.636 1.00 92.25 217 SER A C 1
ATOM 1668 O O . SER A 1 217 ? -10.092 16.125 -18.866 1.00 92.25 217 SER A O 1
ATOM 1670 N N . LEU A 1 218 ? -10.804 14.017 -18.499 1.00 90.31 218 LEU A N 1
ATOM 1671 C CA . LEU A 1 218 ? -12.242 14.275 -18.632 1.00 90.31 218 LEU A CA 1
ATOM 1672 C C . LEU A 1 218 ? -12.905 14.705 -17.310 1.00 90.31 218 LEU A C 1
ATOM 1674 O O . LEU A 1 218 ? -14.070 15.101 -17.310 1.00 90.31 218 LEU A O 1
ATOM 1678 N N . LEU A 1 219 ? -12.191 14.618 -16.182 1.00 89.25 219 LEU A N 1
ATOM 1679 C CA . LEU A 1 219 ? -12.728 14.896 -14.848 1.00 89.25 219 LEU A CA 1
ATOM 1680 C C . LEU A 1 219 ? -12.542 16.371 -14.429 1.00 89.25 219 LEU A C 1
ATOM 1682 O O . LEU A 1 219 ? -11.556 16.996 -14.822 1.00 89.25 219 LEU A O 1
ATOM 1686 N N . PRO A 1 220 ? -13.416 16.943 -13.569 1.00 82.31 220 PRO A N 1
ATOM 1687 C CA . PRO A 1 220 ? -13.376 18.372 -13.212 1.00 82.31 220 PRO A CA 1
ATOM 1688 C C . PRO A 1 220 ? -12.078 18.875 -12.556 1.00 82.31 220 PRO A C 1
ATOM 1690 O O . PRO A 1 220 ? -11.812 20.072 -12.570 1.00 82.31 220 PRO A O 1
ATOM 1693 N N . LYS A 1 221 ? -11.259 17.978 -11.987 1.00 84.00 221 LYS A N 1
ATOM 1694 C CA . LYS A 1 221 ? -9.936 18.280 -11.404 1.00 84.00 221 LYS A CA 1
ATOM 1695 C C . LYS A 1 221 ? -8.775 17.840 -12.309 1.00 84.00 221 LYS A C 1
ATOM 1697 O O . LYS A 1 221 ? -7.698 17.509 -11.813 1.00 84.00 221 LYS A O 1
ATOM 1702 N N . SER A 1 222 ? -8.994 17.782 -13.624 1.00 87.25 222 SER A N 1
ATOM 1703 C CA . SER A 1 222 ? -8.059 17.206 -14.601 1.00 87.25 222 SER A CA 1
ATOM 1704 C C . SER A 1 222 ? -6.620 17.700 -14.455 1.00 87.25 222 SER A C 1
ATOM 1706 O O . SER A 1 222 ? -5.713 16.876 -14.472 1.00 87.25 222 SER A O 1
ATOM 1708 N N . SER A 1 223 ? -6.398 18.997 -14.225 1.00 88.25 223 SER A N 1
ATOM 1709 C CA . SER A 1 223 ? -5.065 19.589 -14.019 1.00 88.25 223 SER A CA 1
ATOM 1710 C C . SER A 1 223 ? -4.280 18.978 -12.851 1.00 88.25 223 SER A C 1
ATOM 1712 O O . SER A 1 223 ? -3.078 18.761 -12.974 1.00 88.25 223 SER A O 1
ATOM 1714 N N . VAL A 1 224 ? -4.947 18.656 -11.737 1.00 89.62 224 VAL A N 1
ATOM 1715 C CA . VAL A 1 224 ? -4.339 17.969 -10.583 1.00 89.62 224 VAL A CA 1
ATOM 1716 C C . VAL A 1 224 ? -4.173 16.482 -10.892 1.00 89.62 224 VAL A C 1
ATOM 1718 O O . VAL A 1 224 ? -3.105 15.908 -10.689 1.00 89.62 224 VAL A O 1
ATOM 1721 N N . LEU A 1 225 ? -5.206 15.855 -11.461 1.00 92.12 225 LEU A N 1
ATOM 1722 C CA . LEU A 1 225 ? -5.197 14.429 -11.794 1.00 92.12 225 LEU A CA 1
ATOM 1723 C C . LEU A 1 225 ? -4.128 14.068 -12.842 1.00 92.12 225 LEU A C 1
ATOM 1725 O O . LEU A 1 225 ? -3.613 12.948 -12.817 1.00 92.12 225 LEU A O 1
ATOM 1729 N N . THR A 1 226 ? -3.740 14.990 -13.729 1.00 93.50 226 THR A N 1
ATOM 1730 C CA . THR A 1 226 ? -2.661 14.811 -14.719 1.00 93.50 226 THR A CA 1
ATOM 1731 C C . THR A 1 226 ? -1.314 15.417 -14.303 1.00 93.50 226 THR A C 1
ATOM 1733 O O . THR A 1 226 ? -0.346 15.273 -15.048 1.00 93.50 226 THR A O 1
ATOM 1736 N N . ALA A 1 227 ? -1.196 16.013 -13.107 1.00 92.12 227 ALA A N 1
ATOM 1737 C CA . ALA A 1 227 ? 0.042 16.648 -12.637 1.00 92.12 227 ALA A CA 1
ATOM 1738 C C . ALA A 1 227 ? 1.218 15.666 -12.464 1.00 92.12 227 ALA A C 1
ATOM 1740 O O . ALA A 1 227 ? 2.379 16.055 -12.604 1.00 92.12 227 ALA A O 1
ATOM 1741 N N . ALA A 1 228 ? 0.939 14.389 -12.181 1.00 93.00 228 ALA A N 1
ATOM 1742 C CA . ALA A 1 228 ? 1.939 13.321 -12.148 1.00 93.00 228 ALA A CA 1
ATOM 1743 C C . ALA A 1 228 ? 1.996 12.531 -13.468 1.00 93.00 228 ALA A C 1
ATOM 1745 O O . ALA A 1 228 ? 1.006 12.417 -14.191 1.00 93.00 228 ALA A O 1
ATOM 1746 N N . SER A 1 229 ? 3.132 11.890 -13.739 1.00 93.25 229 SER A N 1
ATOM 1747 C CA . SER A 1 229 ? 3.282 10.909 -14.820 1.00 93.25 229 SER A CA 1
ATOM 1748 C C . SER A 1 229 ? 2.276 9.743 -14.681 1.00 93.25 229 SER A C 1
ATOM 1750 O O . SER A 1 229 ? 1.684 9.579 -13.604 1.00 93.25 229 SER A O 1
ATOM 1752 N N . PRO A 1 230 ? 2.027 8.926 -15.724 1.00 94.19 230 PRO A N 1
ATOM 1753 C CA . PRO A 1 230 ? 0.983 7.898 -15.686 1.00 94.19 230 PRO A CA 1
ATOM 1754 C C . PRO A 1 230 ? 1.133 6.913 -14.514 1.00 94.19 230 PRO A C 1
ATOM 1756 O O . PRO A 1 230 ? 0.175 6.710 -13.767 1.00 94.19 230 PRO A O 1
ATOM 1759 N N . GLY A 1 231 ? 2.353 6.421 -14.267 1.00 92.81 231 GLY A N 1
ATOM 1760 C CA . GLY A 1 231 ? 2.710 5.571 -13.125 1.00 92.81 231 GLY A CA 1
ATOM 1761 C C . GLY A 1 231 ? 2.867 6.317 -11.793 1.00 92.81 231 GLY A C 1
ATOM 1762 O O . GLY A 1 231 ? 3.149 5.706 -10.765 1.00 92.81 231 GLY A O 1
ATOM 1763 N N . GLY A 1 232 ? 2.716 7.644 -11.782 1.00 92.25 232 GLY A N 1
ATOM 1764 C CA . GLY A 1 232 ? 2.881 8.481 -10.592 1.00 92.25 232 GLY A CA 1
ATOM 1765 C C . GLY A 1 232 ? 4.338 8.667 -10.146 1.00 92.25 232 GLY A C 1
ATOM 1766 O O . GLY A 1 232 ? 4.580 9.041 -8.999 1.00 92.25 232 GLY A O 1
ATOM 1767 N N . LEU A 1 233 ? 5.314 8.380 -11.012 1.00 89.62 233 LEU A N 1
ATOM 1768 C CA . LEU A 1 233 ? 6.739 8.364 -10.670 1.00 89.62 233 LEU A CA 1
ATOM 1769 C C . LEU A 1 233 ? 7.345 9.768 -10.479 1.00 89.62 233 LEU A C 1
ATOM 1771 O O . LEU A 1 233 ? 8.242 9.947 -9.656 1.00 89.62 233 LEU A O 1
ATOM 1775 N N . THR A 1 234 ? 6.864 10.761 -11.231 1.00 88.25 234 THR A N 1
ATOM 1776 C CA . THR A 1 234 ? 7.360 12.152 -11.210 1.00 88.25 234 THR A CA 1
ATOM 1777 C C . THR A 1 234 ? 6.248 13.149 -11.516 1.00 88.25 234 THR A C 1
ATOM 1779 O O . THR A 1 234 ? 5.350 12.822 -12.288 1.00 88.25 234 THR A O 1
ATOM 1782 N N . LEU A 1 235 ? 6.340 14.383 -11.008 1.00 87.31 235 LEU A N 1
ATOM 1783 C CA . LEU A 1 235 ? 5.475 15.479 -11.462 1.00 87.31 235 LEU A CA 1
ATOM 1784 C C . LEU A 1 235 ? 5.942 16.086 -12.792 1.00 87.31 235 LEU A C 1
ATOM 1786 O O . LEU A 1 235 ? 7.139 16.258 -13.034 1.00 87.31 235 LEU A O 1
ATOM 1790 N N . ALA A 1 236 ? 4.978 16.473 -13.623 1.00 79.94 236 ALA A N 1
ATOM 1791 C CA . ALA A 1 236 ? 5.165 17.103 -14.923 1.00 79.94 236 ALA A CA 1
ATOM 1792 C C . ALA A 1 236 ? 5.406 18.623 -14.797 1.00 79.94 236 ALA A C 1
ATOM 1794 O O . ALA A 1 236 ? 4.618 19.433 -15.280 1.00 79.94 236 ALA A O 1
ATOM 1795 N N . ARG A 1 237 ? 6.504 19.027 -14.139 1.00 72.62 237 ARG A N 1
ATOM 1796 C CA . ARG A 1 237 ? 6.864 20.450 -13.971 1.00 72.62 237 ARG A CA 1
ATOM 1797 C C . ARG A 1 237 ? 7.815 20.980 -15.068 1.00 72.62 237 ARG A C 1
ATOM 1799 O O . ARG A 1 237 ? 8.695 20.235 -15.519 1.00 72.62 237 ARG A O 1
ATOM 1806 N N . PRO A 1 238 ? 7.709 22.266 -15.470 1.00 63.03 238 PRO A N 1
ATOM 1807 C CA . PRO A 1 238 ? 8.622 22.921 -16.411 1.00 63.03 238 PRO A CA 1
ATOM 1808 C C . PRO A 1 238 ? 10.109 22.804 -16.040 1.00 63.03 238 PRO A C 1
ATOM 1810 O O . PRO A 1 238 ? 10.490 22.803 -14.870 1.00 63.03 238 PRO A O 1
ATOM 1813 N N . ASN A 1 239 ? 10.997 22.796 -17.044 1.00 58.34 239 ASN A N 1
ATOM 1814 C CA . ASN A 1 239 ? 12.446 22.618 -16.840 1.00 58.34 239 ASN A CA 1
ATOM 1815 C C . ASN A 1 239 ? 13.095 23.636 -15.877 1.00 58.34 239 ASN A C 1
ATOM 1817 O O . ASN A 1 239 ? 14.087 23.295 -15.236 1.00 58.34 239 ASN A O 1
ATOM 1821 N N . LYS A 1 240 ? 12.554 24.860 -15.763 1.00 50.84 240 LYS A N 1
ATOM 1822 C CA . LYS A 1 240 ? 13.058 25.906 -14.850 1.00 50.84 240 LYS A CA 1
ATOM 1823 C C . LYS A 1 240 ? 12.661 25.679 -13.381 1.00 50.84 240 LYS A C 1
ATOM 1825 O O . LYS A 1 240 ? 13.321 26.209 -12.493 1.00 50.84 240 LYS A O 1
ATOM 1830 N N . GLU A 1 241 ? 11.635 24.866 -13.136 1.00 60.97 241 GLU A N 1
ATOM 1831 C CA . GLU A 1 241 ? 11.025 24.592 -11.823 1.00 60.97 241 GLU A CA 1
ATOM 1832 C C . GLU A 1 241 ? 11.381 23.196 -11.282 1.00 60.97 241 GLU A C 1
ATOM 1834 O O . GLU A 1 241 ? 10.868 22.764 -10.249 1.00 60.97 241 GLU A O 1
ATOM 1839 N N . LYS A 1 242 ? 12.271 22.469 -11.972 1.00 66.56 242 LYS A N 1
ATOM 1840 C CA . LYS A 1 242 ? 12.743 21.150 -11.541 1.00 66.56 242 LYS A CA 1
ATOM 1841 C C . LYS A 1 242 ? 13.392 21.238 -10.162 1.00 66.56 242 LYS A C 1
ATOM 1843 O O . LYS A 1 242 ? 14.425 21.887 -9.985 1.00 66.56 242 LYS A O 1
ATOM 1848 N N . GLU A 1 243 ? 12.772 20.559 -9.200 1.00 69.25 243 GLU A N 1
ATOM 1849 C CA . GLU A 1 243 ? 13.115 20.681 -7.788 1.00 69.25 243 GLU A CA 1
ATOM 1850 C C . GLU A 1 243 ? 14.568 20.241 -7.547 1.00 69.25 243 GLU A C 1
ATOM 1852 O O . GLU A 1 243 ? 15.030 19.199 -8.030 1.00 69.25 243 GLU A O 1
ATOM 1857 N N . LYS A 1 244 ? 15.328 21.099 -6.862 1.00 77.56 244 LYS A N 1
ATOM 1858 C CA . LYS A 1 244 ? 16.743 20.863 -6.553 1.00 77.56 244 LYS A CA 1
ATOM 1859 C C . LYS A 1 244 ? 16.842 19.999 -5.293 1.00 77.56 244 LYS A C 1
ATOM 1861 O O . LYS A 1 244 ? 15.995 20.141 -4.413 1.00 77.56 244 LYS A O 1
ATOM 1866 N N . PRO A 1 245 ? 17.875 19.151 -5.148 1.00 82.00 245 PRO A N 1
ATOM 1867 C CA . PRO A 1 245 ? 18.021 18.342 -3.947 1.00 82.00 245 PRO A CA 1
ATOM 1868 C C . PRO A 1 245 ? 18.183 19.245 -2.718 1.00 82.00 245 PRO A C 1
ATOM 1870 O O . PRO A 1 245 ? 18.905 20.247 -2.811 1.00 82.00 245 PRO A O 1
ATOM 1873 N N . PRO A 1 246 ? 17.574 18.914 -1.566 1.00 88.56 246 PRO A N 1
ATOM 1874 C CA . PRO A 1 246 ? 17.743 19.708 -0.358 1.00 88.56 246 PRO A CA 1
ATOM 1875 C C . PRO A 1 246 ? 19.216 19.868 0.023 1.00 88.56 246 PRO A C 1
ATOM 1877 O O . PRO A 1 246 ? 19.992 18.908 0.014 1.00 88.56 246 PRO A O 1
ATOM 1880 N N . LYS A 1 247 ? 19.604 21.100 0.373 1.00 91.12 247 LYS A N 1
ATOM 1881 C CA . LYS A 1 247 ? 20.957 21.395 0.854 1.00 91.12 247 LYS A CA 1
ATOM 1882 C C . LYS A 1 247 ? 21.242 20.588 2.121 1.00 91.12 247 LYS A C 1
ATOM 1884 O O . LYS A 1 247 ? 20.396 20.495 3.010 1.00 91.12 247 LYS A O 1
ATOM 1889 N N . PHE A 1 248 ? 22.451 20.046 2.212 1.00 94.12 248 PHE A N 1
ATOM 1890 C CA . PHE A 1 248 ? 22.927 19.399 3.428 1.00 94.12 248 PHE A CA 1
ATOM 1891 C C . PHE A 1 248 ? 23.029 20.416 4.573 1.00 94.12 248 PHE A C 1
ATOM 1893 O O . PHE A 1 248 ? 23.581 21.498 4.384 1.00 94.12 248 PHE A O 1
ATOM 1900 N N . LYS A 1 249 ? 22.493 20.069 5.748 1.00 95.06 249 LYS A N 1
ATOM 1901 C CA . LYS A 1 249 ? 22.363 20.996 6.884 1.00 95.06 249 LYS A CA 1
ATOM 1902 C C . LYS A 1 249 ? 23.602 21.090 7.778 1.00 95.06 249 LYS A C 1
ATOM 1904 O O . LYS A 1 249 ? 23.703 22.039 8.543 1.00 95.06 249 LYS A O 1
ATOM 1909 N N . GLY A 1 250 ? 24.526 20.127 7.718 1.00 93.81 250 GLY A N 1
ATOM 1910 C CA . GLY A 1 250 ? 25.817 20.189 8.425 1.00 93.81 250 GLY A CA 1
ATOM 1911 C C . GLY A 1 250 ? 25.767 20.160 9.964 1.00 93.81 250 GLY A C 1
ATOM 1912 O O . GLY A 1 250 ? 26.810 20.278 10.597 1.00 93.81 250 GLY A O 1
ATOM 1913 N N . ILE A 1 251 ? 24.596 19.956 10.579 1.00 94.75 251 ILE A N 1
ATOM 1914 C CA . ILE A 1 251 ? 24.384 20.043 12.036 1.00 94.75 251 ILE A CA 1
ATOM 1915 C C . ILE A 1 251 ? 25.273 19.037 12.803 1.00 94.75 251 ILE A C 1
ATOM 1917 O O . ILE A 1 251 ? 25.281 17.857 12.439 1.00 94.75 251 ILE A O 1
ATOM 1921 N N . PRO A 1 252 ? 25.987 19.446 13.877 1.00 94.81 252 PRO A N 1
ATOM 1922 C CA . PRO A 1 252 ? 26.950 18.603 14.609 1.00 94.81 252 PRO A CA 1
ATOM 1923 C C . PRO A 1 252 ? 26.321 17.485 15.461 1.00 94.81 252 PRO A C 1
ATOM 1925 O O . PRO A 1 252 ? 27.035 16.748 16.137 1.00 94.81 252 PRO A O 1
ATOM 1928 N N . ASN A 1 253 ? 24.999 17.332 15.426 1.00 96.31 253 ASN A N 1
ATOM 1929 C CA . ASN A 1 253 ? 24.237 16.319 16.147 1.00 96.31 253 ASN A CA 1
ATOM 1930 C C . ASN A 1 253 ? 23.243 15.636 15.195 1.00 96.31 253 ASN A C 1
ATOM 1932 O O . ASN A 1 253 ? 22.757 16.250 14.243 1.00 96.31 253 ASN A O 1
ATOM 1936 N N . CYS A 1 254 ? 22.949 14.359 15.443 1.00 95.69 254 CYS A N 1
ATOM 1937 C CA . CYS A 1 254 ? 22.039 13.569 14.619 1.00 95.69 254 CYS A CA 1
ATOM 1938 C C . CYS A 1 254 ? 20.601 14.093 14.722 1.00 95.69 254 CYS A C 1
ATOM 1940 O O . CYS A 1 254 ? 20.002 14.078 15.790 1.00 95.69 254 CYS A O 1
ATOM 1942 N N . MET A 1 255 ? 20.013 14.490 13.593 1.00 94.94 255 MET A N 1
ATOM 1943 C CA . MET A 1 255 ? 18.673 15.087 13.500 1.00 94.94 255 MET A CA 1
ATOM 1944 C C . MET A 1 255 ? 17.529 14.052 13.570 1.00 94.94 255 MET A C 1
ATOM 1946 O O . MET A 1 255 ? 16.456 14.253 12.998 1.00 94.94 255 MET A O 1
ATOM 1950 N N . HIS A 1 256 ? 17.756 12.924 14.246 1.00 91.62 256 HIS A N 1
ATOM 1951 C CA . HIS A 1 256 ? 16.721 11.933 14.531 1.00 91.62 256 HIS A CA 1
ATOM 1952 C C . HIS A 1 256 ? 16.160 12.196 15.940 1.00 91.62 256 HIS A C 1
ATOM 1954 O O . HIS A 1 256 ? 16.974 12.268 16.859 1.00 91.62 256 HIS A O 1
ATOM 1960 N N . PRO A 1 257 ? 14.832 12.325 16.155 1.00 86.88 257 PRO A N 1
ATOM 1961 C CA . PRO A 1 257 ? 14.277 12.888 17.397 1.00 86.88 257 PRO A CA 1
ATOM 1962 C C . PRO A 1 257 ? 14.752 12.225 18.698 1.00 86.88 257 PRO A C 1
ATOM 1964 O O . PRO A 1 257 ? 15.016 12.906 19.682 1.00 86.88 257 PRO A O 1
ATOM 1967 N N . THR A 1 258 ? 14.912 10.902 18.696 1.00 85.06 258 THR A N 1
ATOM 1968 C CA . THR A 1 258 ? 15.347 10.118 19.865 1.00 85.06 258 THR A CA 1
ATOM 1969 C C . THR A 1 258 ? 16.871 9.954 19.975 1.00 85.06 258 THR A C 1
ATOM 1971 O O . THR A 1 258 ? 17.366 9.351 20.928 1.00 85.06 258 THR A O 1
ATOM 1974 N N . CYS A 1 259 ? 17.649 10.467 19.015 1.00 89.81 259 CYS A N 1
ATOM 1975 C CA . CYS A 1 259 ? 19.084 10.217 18.917 1.00 89.81 259 CYS A CA 1
ATOM 1976 C C . CYS A 1 259 ? 19.921 11.344 19.534 1.00 89.81 259 CYS A C 1
ATOM 1978 O O . CYS A 1 259 ? 19.935 12.471 19.051 1.00 89.81 259 CYS A O 1
ATOM 1980 N N . LYS A 1 260 ? 20.716 11.010 20.556 1.00 91.31 260 LYS A N 1
ATOM 1981 C CA . LYS A 1 260 ? 21.611 11.958 21.248 1.00 91.31 260 LYS A CA 1
ATOM 1982 C C . LYS A 1 260 ? 23.049 11.972 20.699 1.00 91.31 260 LYS A C 1
ATOM 1984 O O . LYS A 1 260 ? 23.934 12.561 21.311 1.00 91.31 260 LYS A O 1
ATOM 1989 N N . VAL A 1 261 ? 23.305 11.329 19.553 1.00 93.50 261 VAL A N 1
ATOM 1990 C CA . VAL A 1 261 ? 24.651 11.236 18.954 1.00 93.50 261 VAL A CA 1
ATOM 1991 C C . VAL A 1 261 ? 25.122 12.606 18.460 1.00 93.50 261 VAL A C 1
ATOM 1993 O O . VAL A 1 261 ? 24.478 13.233 17.616 1.00 93.50 261 VAL A O 1
ATOM 1996 N N . ARG A 1 262 ? 26.280 13.039 18.964 1.00 95.69 262 ARG A N 1
ATOM 1997 C CA . ARG A 1 262 ? 27.105 14.114 18.399 1.00 95.69 262 ARG A CA 1
ATOM 1998 C C . ARG A 1 262 ? 28.085 13.514 17.386 1.00 95.69 262 ARG A C 1
ATOM 2000 O O . ARG A 1 262 ? 28.476 12.358 17.531 1.00 95.69 262 ARG A O 1
ATOM 2007 N N . PHE A 1 263 ? 28.449 14.275 16.359 1.00 95.75 263 PHE A N 1
ATOM 2008 C CA . PHE A 1 263 ? 29.422 13.849 15.356 1.00 95.75 263 PHE A CA 1
ATOM 2009 C C . PHE A 1 263 ? 30.843 14.268 15.741 1.00 95.75 263 PHE A C 1
ATOM 2011 O O . PHE A 1 263 ? 31.064 15.382 16.215 1.00 95.75 263 PHE A O 1
ATOM 2018 N N . ASP A 1 264 ? 31.791 13.365 15.509 1.00 91.62 264 ASP A N 1
ATOM 2019 C CA . ASP A 1 264 ? 33.222 13.527 15.770 1.00 91.62 264 ASP A CA 1
ATOM 2020 C C . ASP A 1 264 ? 34.032 12.562 14.876 1.00 91.62 264 ASP A C 1
ATOM 2022 O O . ASP A 1 264 ? 33.484 11.913 13.979 1.00 91.62 264 ASP A O 1
ATOM 2026 N N . ASN A 1 265 ? 35.342 12.447 15.115 1.00 89.06 265 ASN A N 1
ATOM 2027 C CA . ASN A 1 265 ? 36.239 11.576 14.344 1.00 89.06 265 ASN A CA 1
ATOM 2028 C C . ASN A 1 265 ? 35.875 10.074 14.426 1.00 89.06 265 ASN A C 1
ATOM 2030 O O . ASN A 1 265 ? 36.252 9.305 13.541 1.00 89.06 265 ASN A O 1
ATOM 2034 N N . THR A 1 266 ? 35.129 9.651 15.452 1.00 88.50 266 THR A N 1
ATOM 2035 C CA . THR A 1 266 ? 34.615 8.281 15.631 1.00 88.50 266 THR A CA 1
ATOM 2036 C C . THR A 1 266 ? 33.187 8.129 15.093 1.00 88.50 266 THR A C 1
ATOM 2038 O O . THR A 1 266 ? 32.856 7.125 14.455 1.00 88.50 266 THR A O 1
ATOM 2041 N N . LYS A 1 267 ? 32.329 9.137 15.296 1.00 90.25 267 LYS A N 1
ATOM 2042 C CA . LYS A 1 267 ? 30.930 9.164 14.853 1.00 90.25 267 LYS A CA 1
ATOM 2043 C C . LYS A 1 267 ? 30.788 10.002 13.587 1.00 90.25 267 LYS A C 1
ATOM 2045 O O . LYS A 1 267 ? 30.415 11.172 13.628 1.00 90.25 267 LYS A O 1
ATOM 2050 N N . ARG A 1 268 ? 31.046 9.360 12.442 1.00 91.56 268 ARG A N 1
ATOM 2051 C CA . ARG A 1 268 ? 30.906 9.970 11.109 1.00 91.56 268 ARG A CA 1
ATOM 2052 C C . ARG A 1 268 ? 29.492 10.516 10.869 1.00 91.56 268 ARG A C 1
ATOM 2054 O O . ARG A 1 268 ? 28.497 9.813 11.052 1.00 91.56 268 ARG A O 1
ATOM 2061 N N . GLN A 1 269 ? 29.441 11.758 10.397 1.00 95.31 269 GLN A N 1
ATOM 2062 C CA . GLN A 1 269 ? 28.238 12.437 9.927 1.00 95.31 269 GLN A CA 1
ATOM 2063 C C . GLN A 1 269 ? 27.897 11.985 8.498 1.00 95.31 269 GLN A C 1
ATOM 2065 O O . GLN A 1 269 ? 28.754 12.010 7.615 1.00 95.31 269 GLN A O 1
ATOM 2070 N N . HIS A 1 270 ? 26.640 11.620 8.249 1.00 95.25 270 HIS A N 1
ATOM 2071 C CA . HIS A 1 270 ? 26.099 11.374 6.908 1.00 95.25 270 HIS A CA 1
ATOM 2072 C C . HIS A 1 270 ? 25.020 12.406 6.574 1.00 95.25 270 HIS A C 1
ATOM 2074 O O . HIS A 1 270 ? 24.421 13.013 7.464 1.00 95.25 270 HIS A O 1
ATOM 2080 N N . HIS A 1 271 ? 24.740 12.577 5.283 1.00 94.31 271 HIS A N 1
ATOM 2081 C CA . HIS A 1 271 ? 23.640 13.407 4.800 1.00 94.31 271 HIS A CA 1
ATOM 2082 C C . HIS A 1 271 ? 22.486 12.533 4.297 1.00 94.31 271 HIS A C 1
ATOM 2084 O O . HIS A 1 271 ? 22.704 11.586 3.538 1.00 94.31 271 HIS A O 1
ATOM 2090 N N . CYS A 1 272 ? 21.248 12.867 4.663 1.00 95.12 272 CYS A N 1
ATOM 2091 C CA . CYS A 1 272 ? 20.083 12.302 3.991 1.00 95.12 272 CYS A CA 1
ATOM 2092 C C . CYS A 1 272 ? 19.874 12.997 2.640 1.00 95.12 272 CYS A C 1
ATOM 2094 O O . CYS A 1 272 ? 19.659 14.208 2.586 1.00 95.12 272 CYS A O 1
ATOM 2096 N N . ARG A 1 273 ? 19.881 12.235 1.543 1.00 92.50 273 ARG A N 1
ATOM 2097 C CA . ARG A 1 273 ? 19.746 12.790 0.190 1.00 92.50 273 ARG A CA 1
ATOM 2098 C C . ARG A 1 273 ? 18.318 13.253 -0.162 1.00 92.50 273 ARG A C 1
ATOM 2100 O O . ARG A 1 273 ? 18.163 14.008 -1.115 1.00 92.50 273 ARG A O 1
ATOM 2107 N N . ASN A 1 274 ? 17.302 12.846 0.613 1.00 92.38 274 ASN A N 1
ATOM 2108 C CA . ASN A 1 274 ? 15.898 13.245 0.420 1.00 92.38 274 ASN A CA 1
ATOM 2109 C C . ASN A 1 274 ? 15.491 14.520 1.188 1.00 92.38 274 ASN A C 1
ATOM 2111 O O . ASN A 1 274 ? 14.634 15.246 0.707 1.00 92.38 274 ASN A O 1
ATOM 2115 N N . CYS A 1 275 ? 16.079 14.806 2.360 1.00 93.94 275 CYS A N 1
ATOM 2116 C CA . CYS A 1 275 ? 15.675 15.944 3.213 1.00 93.94 275 CYS A CA 1
ATOM 2117 C C . CYS A 1 275 ? 16.824 16.865 3.677 1.00 93.94 275 CYS A C 1
ATOM 2119 O O . CYS A 1 275 ? 16.574 17.873 4.341 1.00 93.94 275 CYS A O 1
ATOM 2121 N N . GLY A 1 276 ? 18.082 16.530 3.367 1.00 94.50 276 GLY A N 1
ATOM 2122 C CA . GLY A 1 276 ? 19.267 17.308 3.749 1.00 94.50 276 GLY A CA 1
ATOM 2123 C C . GLY A 1 276 ? 19.698 17.180 5.218 1.00 94.50 276 GLY A C 1
ATOM 2124 O O . GLY A 1 276 ? 20.731 17.737 5.590 1.00 94.50 276 GLY A O 1
ATOM 2125 N N . ASP A 1 277 ? 18.943 16.457 6.054 1.00 96.12 277 ASP A N 1
ATOM 2126 C CA . ASP A 1 277 ? 19.235 16.281 7.483 1.00 96.12 277 ASP A CA 1
ATOM 2127 C C . ASP A 1 277 ? 20.583 15.567 7.730 1.00 96.12 277 ASP A C 1
ATOM 2129 O O . ASP A 1 277 ? 20.969 14.657 6.986 1.00 96.12 277 ASP A O 1
ATOM 2133 N N . SER A 1 278 ? 21.277 15.965 8.803 1.00 96.94 278 SER A N 1
ATOM 2134 C CA . SER A 1 278 ? 22.519 15.338 9.278 1.00 96.94 278 SER A CA 1
ATOM 2135 C C . SER A 1 278 ? 22.217 14.152 10.191 1.00 96.94 278 SER A C 1
ATOM 2137 O O . SER A 1 278 ? 21.507 14.297 11.184 1.00 96.94 278 SER A O 1
ATOM 2139 N N . VAL A 1 279 ? 22.755 12.974 9.876 1.00 96.06 279 VAL A N 1
ATOM 2140 C CA . VAL A 1 279 ? 22.364 11.697 10.501 1.00 96.06 279 VAL A CA 1
ATOM 2141 C C . VAL A 1 279 ? 23.559 10.761 10.705 1.00 96.06 279 VAL A C 1
ATOM 2143 O O . VAL A 1 279 ? 24.513 10.785 9.931 1.00 96.06 279 VAL A O 1
ATOM 2146 N N . CYS A 1 280 ? 23.535 9.940 11.758 1.00 95.12 280 CYS A N 1
ATOM 2147 C CA . CYS A 1 280 ? 24.532 8.883 11.973 1.00 95.12 280 CYS A CA 1
ATOM 2148 C C . CYS A 1 280 ? 24.240 7.649 11.098 1.00 95.12 280 CYS A C 1
ATOM 2150 O O . CYS A 1 280 ? 23.173 7.558 10.484 1.00 95.12 280 CYS A O 1
ATOM 2152 N N . SER A 1 281 ? 25.175 6.692 11.044 1.00 92.88 281 SER A N 1
ATOM 2153 C CA . SER A 1 281 ? 25.022 5.433 10.291 1.00 92.88 281 SER A CA 1
ATOM 2154 C C . SER A 1 281 ? 23.714 4.713 10.647 1.00 92.88 281 SER A C 1
ATOM 2156 O O . SER A 1 281 ? 22.933 4.373 9.764 1.00 92.88 281 SER A O 1
ATOM 2158 N N . ASP A 1 282 ? 23.448 4.589 11.946 1.00 91.88 282 ASP A N 1
ATOM 2159 C CA . ASP A 1 282 ? 22.301 3.919 12.566 1.00 91.88 282 ASP A CA 1
ATOM 2160 C C . ASP A 1 282 ? 20.951 4.458 12.063 1.00 91.88 282 ASP A C 1
ATOM 2162 O O . ASP A 1 282 ? 20.019 3.697 11.828 1.00 91.88 282 ASP A O 1
ATOM 2166 N N . HIS A 1 283 ? 20.862 5.771 11.827 1.00 93.00 283 HIS A N 1
ATOM 2167 C CA . HIS A 1 283 ? 19.658 6.432 11.312 1.00 93.00 283 HIS A CA 1
ATOM 2168 C C . HIS A 1 283 ? 19.726 6.712 9.803 1.00 93.00 283 HIS A C 1
ATOM 2170 O O . HIS A 1 283 ? 18.917 7.488 9.295 1.00 93.00 283 HIS A O 1
ATOM 2176 N N . SER A 1 284 ? 20.683 6.122 9.074 1.00 93.50 284 SER A N 1
ATOM 2177 C CA . SER A 1 284 ? 20.866 6.333 7.629 1.00 93.50 284 SER A CA 1
ATOM 2178 C C . SER A 1 284 ? 21.426 5.130 6.860 1.00 93.50 284 SER A C 1
ATOM 2180 O O . SER A 1 284 ? 22.100 5.292 5.840 1.00 93.50 284 SER A O 1
ATOM 2182 N N . TYR A 1 285 ? 21.151 3.913 7.335 1.00 91.12 285 TYR A N 1
ATOM 2183 C CA . TYR A 1 285 ? 21.626 2.668 6.721 1.00 91.12 285 TYR A CA 1
ATOM 2184 C C . TYR A 1 285 ? 20.922 2.317 5.398 1.00 91.12 285 TYR A C 1
ATOM 2186 O O . TYR A 1 285 ? 21.472 1.561 4.600 1.00 91.12 285 TYR A O 1
ATOM 2194 N N . HIS A 1 286 ? 19.743 2.889 5.137 1.00 91.19 286 HIS A N 1
ATOM 2195 C CA . HIS A 1 286 ? 18.977 2.645 3.917 1.00 91.19 286 HIS A CA 1
ATOM 2196 C C . HIS A 1 286 ? 19.511 3.411 2.701 1.00 91.19 286 HIS A C 1
ATOM 2198 O O . HIS A 1 286 ? 19.886 4.586 2.782 1.00 91.19 286 HIS A O 1
ATOM 2204 N N . PHE A 1 287 ? 19.413 2.768 1.539 1.00 92.25 287 PHE A N 1
ATOM 2205 C CA . PHE A 1 287 ? 19.611 3.388 0.236 1.00 92.25 287 PHE A CA 1
ATOM 2206 C C . PHE A 1 287 ? 18.417 3.051 -0.655 1.00 92.25 287 PHE A C 1
ATOM 2208 O O . PHE A 1 287 ? 18.051 1.885 -0.753 1.00 92.25 287 PHE A O 1
ATOM 2215 N N . ALA A 1 288 ? 17.834 4.050 -1.317 1.00 91.75 288 ALA A N 1
ATOM 2216 C CA . ALA A 1 288 ? 16.737 3.841 -2.265 1.00 91.75 288 ALA A CA 1
ATOM 2217 C C . ALA A 1 288 ? 16.714 4.923 -3.361 1.00 91.75 288 ALA A C 1
ATOM 2219 O O . ALA A 1 288 ? 17.292 6.002 -3.159 1.00 91.75 288 ALA A O 1
ATOM 2220 N N . PRO A 1 289 ? 16.082 4.665 -4.522 1.00 90.00 289 PRO A N 1
ATOM 2221 C CA . PRO A 1 289 ? 15.910 5.645 -5.587 1.00 90.00 289 PRO A CA 1
ATOM 2222 C C . PRO A 1 289 ? 15.175 6.908 -5.115 1.00 90.00 289 PRO A C 1
ATOM 2224 O O . PRO A 1 289 ? 14.361 6.882 -4.191 1.00 90.00 289 PRO A O 1
ATOM 2227 N N . LEU A 1 290 ? 15.466 8.031 -5.773 1.00 88.50 290 LEU A N 1
ATOM 2228 C CA . LEU A 1 290 ? 14.799 9.321 -5.560 1.00 88.50 290 LEU A CA 1
ATOM 2229 C C . LEU A 1 290 ? 14.267 9.846 -6.905 1.00 88.50 290 LEU A C 1
ATOM 2231 O O . LEU A 1 290 ? 14.766 10.858 -7.402 1.00 88.50 290 LEU A O 1
ATOM 2235 N N . PRO A 1 291 ? 13.308 9.143 -7.542 1.00 83.12 291 PRO A N 1
ATOM 2236 C CA . PRO A 1 291 ? 12.834 9.479 -8.887 1.00 83.12 291 PRO A CA 1
ATOM 2237 C C . PRO A 1 291 ? 12.231 10.886 -8.962 1.00 83.12 291 PRO A C 1
ATOM 2239 O O . PRO A 1 291 ? 12.407 11.579 -9.963 1.00 83.12 291 PRO A O 1
ATOM 2242 N N . HIS A 1 292 ? 11.600 11.340 -7.876 1.00 83.69 292 HIS A N 1
ATOM 2243 C CA . HIS A 1 292 ? 11.037 12.680 -7.727 1.00 83.69 292 HIS A CA 1
ATOM 2244 C C . HIS A 1 292 ? 12.085 13.803 -7.699 1.00 83.69 292 HIS A C 1
ATOM 2246 O O . HIS A 1 292 ? 11.711 14.958 -7.851 1.00 83.69 292 HIS A O 1
ATOM 2252 N N . LEU A 1 293 ? 13.385 13.512 -7.569 1.00 82.31 293 LEU A N 1
ATOM 2253 C CA . LEU A 1 293 ? 14.464 14.509 -7.643 1.00 82.31 293 LEU A CA 1
ATOM 2254 C C . LEU A 1 293 ? 15.262 14.366 -8.958 1.00 82.31 293 LEU A C 1
ATOM 2256 O O . LEU A 1 293 ? 16.437 13.983 -8.930 1.00 82.31 293 LEU A O 1
ATOM 2260 N N . PRO A 1 294 ? 14.674 14.697 -10.130 1.00 64.81 294 PRO A N 1
ATOM 2261 C CA . PRO A 1 294 ? 15.279 14.437 -11.440 1.00 64.81 294 PRO A CA 1
ATOM 2262 C C . PRO A 1 294 ? 16.591 15.198 -11.666 1.00 64.81 294 PRO A C 1
ATOM 2264 O O . PRO A 1 294 ? 17.392 14.813 -12.509 1.00 64.81 294 PRO A O 1
ATOM 2267 N N . THR A 1 295 ? 16.837 16.269 -10.908 1.00 60.62 295 THR A N 1
ATOM 2268 C CA . THR A 1 295 ? 18.079 17.054 -10.949 1.00 60.62 295 THR A CA 1
ATOM 2269 C C . THR A 1 295 ? 19.319 16.267 -10.502 1.00 60.62 295 THR A C 1
ATOM 2271 O O . THR A 1 295 ? 20.431 16.683 -10.823 1.00 60.62 295 THR A O 1
ATOM 2274 N N . MET A 1 296 ? 19.155 15.088 -9.885 1.00 62.09 296 MET A N 1
ATOM 2275 C CA . MET A 1 296 ? 20.203 14.066 -9.700 1.00 62.09 296 MET A CA 1
ATOM 2276 C C . MET A 1 296 ? 20.535 13.316 -11.009 1.00 62.09 296 MET A C 1
ATOM 2278 O O . MET A 1 296 ? 20.658 12.091 -11.031 1.00 62.09 296 MET A O 1
ATOM 2282 N N . ASN A 1 297 ? 20.621 14.045 -12.125 1.00 45.50 297 ASN A N 1
ATOM 2283 C CA . ASN A 1 297 ? 20.716 13.485 -13.472 1.00 45.50 297 ASN A CA 1
ATOM 2284 C C . ASN A 1 297 ? 21.858 12.457 -13.587 1.00 45.50 297 ASN A C 1
ATOM 2286 O O . ASN A 1 297 ? 23.018 12.774 -13.337 1.00 45.50 297 ASN A O 1
ATOM 2290 N N . GLY A 1 298 ? 21.521 11.239 -14.020 1.00 49.84 298 GLY A N 1
ATOM 2291 C CA . GLY A 1 298 ? 22.476 10.173 -14.342 1.00 49.84 298 GLY A CA 1
ATOM 2292 C C . GLY A 1 298 ? 22.552 9.020 -13.335 1.00 49.84 298 GLY A C 1
ATOM 2293 O O . GLY A 1 298 ? 22.859 7.901 -13.746 1.00 49.84 298 GLY A O 1
ATOM 2294 N N . THR A 1 299 ? 22.218 9.209 -12.052 1.00 48.44 299 THR A N 1
ATOM 2295 C CA . THR A 1 299 ? 22.297 8.110 -11.071 1.00 48.44 299 THR A CA 1
ATOM 2296 C C . THR A 1 299 ? 21.031 7.252 -11.039 1.00 48.44 299 THR A C 1
ATOM 2298 O O . THR A 1 299 ? 20.122 7.450 -10.239 1.00 48.44 299 THR A O 1
ATOM 2301 N N . SER A 1 300 ? 21.031 6.171 -11.822 1.00 55.75 300 SER A N 1
ATOM 2302 C CA . SER A 1 300 ? 20.153 4.998 -11.635 1.00 55.75 300 SER A CA 1
ATOM 2303 C C . SER A 1 300 ? 20.541 4.146 -10.407 1.00 55.75 300 SER A C 1
ATOM 2305 O O . SER A 1 300 ? 20.355 2.929 -10.402 1.00 55.75 300 SER A O 1
ATOM 2307 N N . CYS A 1 301 ? 21.119 4.788 -9.388 1.00 72.69 301 CYS A N 1
ATOM 2308 C CA . CYS A 1 301 ? 21.810 4.192 -8.251 1.00 72.69 301 CYS A CA 1
ATOM 2309 C C . CYS A 1 301 ? 21.163 4.673 -6.936 1.00 72.69 301 CYS A C 1
ATOM 2311 O O . CYS A 1 301 ? 21.003 5.892 -6.767 1.00 72.69 301 CYS A O 1
ATOM 2313 N N . PRO A 1 302 ? 20.807 3.765 -6.007 1.00 87.31 302 PRO A N 1
ATOM 2314 C CA . PRO A 1 302 ? 20.188 4.100 -4.727 1.00 87.31 302 PRO A CA 1
ATOM 2315 C C . PRO A 1 302 ? 20.939 5.180 -3.941 1.00 87.31 302 PRO A C 1
ATOM 2317 O O . PRO A 1 302 ? 22.157 5.136 -3.780 1.00 87.31 302 PRO A O 1
ATOM 2320 N N . GLN A 1 303 ? 20.203 6.165 -3.430 1.00 90.62 303 GLN A N 1
ATOM 2321 C CA . GLN A 1 303 ? 20.754 7.282 -2.663 1.00 90.62 303 GLN A CA 1
ATOM 2322 C C . GLN A 1 303 ? 20.550 7.047 -1.165 1.00 90.62 303 GLN A C 1
ATOM 2324 O O . GLN A 1 303 ? 19.508 6.529 -0.768 1.00 90.62 303 GLN A O 1
ATOM 2329 N N . ARG A 1 304 ? 21.510 7.455 -0.320 1.00 93.00 304 ARG A N 1
ATOM 2330 C CA . ARG A 1 304 ? 21.396 7.303 1.142 1.00 93.00 304 ARG A CA 1
ATOM 2331 C C . ARG A 1 304 ? 20.212 8.111 1.683 1.00 93.00 304 ARG A C 1
ATOM 2333 O O . ARG A 1 304 ? 20.135 9.327 1.481 1.00 93.00 304 ARG A O 1
ATOM 2340 N N . GLN A 1 305 ? 19.326 7.456 2.427 1.00 94.06 305 GLN A N 1
ATOM 2341 C CA . GLN A 1 305 ? 18.174 8.080 3.082 1.00 94.06 305 GLN A CA 1
AT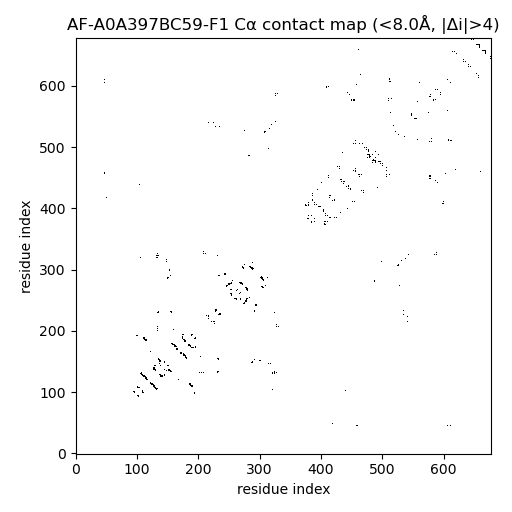OM 2342 C C . GLN A 1 305 ? 18.223 7.857 4.597 1.00 94.06 305 GLN A C 1
ATOM 2344 O O . GLN A 1 305 ? 18.829 6.898 5.066 1.00 94.06 305 GLN A O 1
ATOM 2349 N N . CYS A 1 306 ? 17.601 8.748 5.377 1.00 94.25 306 CYS A N 1
ATOM 2350 C CA . CYS A 1 306 ? 17.391 8.492 6.801 1.00 94.25 306 CYS A CA 1
ATOM 2351 C C . CYS A 1 306 ? 16.174 7.578 7.009 1.00 94.25 306 CYS A C 1
ATOM 2353 O O . CYS A 1 306 ? 15.315 7.519 6.127 1.00 94.25 306 CYS A O 1
ATOM 2355 N N . THR A 1 307 ? 16.071 6.906 8.160 1.00 92.06 307 THR A N 1
ATOM 2356 C CA . THR A 1 307 ? 14.959 5.977 8.480 1.00 92.06 307 THR A CA 1
ATOM 2357 C C . THR A 1 307 ? 13.586 6.593 8.200 1.00 92.06 307 THR A C 1
ATOM 2359 O O . THR A 1 307 ? 12.785 6.017 7.467 1.00 92.06 307 THR A O 1
ATOM 2362 N N . ARG A 1 308 ? 13.355 7.829 8.663 1.00 91.69 308 ARG A N 1
ATOM 2363 C CA . ARG A 1 308 ? 12.110 8.584 8.427 1.00 91.69 308 ARG A CA 1
ATOM 2364 C C . ARG A 1 308 ? 11.819 8.841 6.938 1.00 91.69 308 ARG A C 1
ATOM 2366 O O . ARG A 1 308 ? 10.676 8.712 6.516 1.00 91.69 308 ARG A O 1
ATOM 2373 N N . CYS A 1 309 ? 12.831 9.155 6.121 1.00 94.25 309 CYS A N 1
ATOM 2374 C CA . CYS A 1 309 ? 12.642 9.321 4.671 1.00 94.25 309 CYS A CA 1
ATOM 2375 C C . CYS A 1 309 ? 12.423 7.984 3.953 1.00 94.25 309 CYS A C 1
ATOM 2377 O O . CYS A 1 309 ? 11.600 7.916 3.045 1.00 94.25 309 CYS A O 1
ATOM 2379 N N . PHE A 1 310 ? 13.102 6.917 4.380 1.00 93.25 310 PHE A N 1
ATOM 2380 C CA . PHE A 1 310 ? 12.898 5.581 3.822 1.00 93.25 310 PHE A CA 1
ATOM 2381 C C . PHE A 1 310 ? 11.498 5.033 4.148 1.00 93.25 310 PHE A C 1
ATOM 2383 O O . PHE A 1 310 ? 10.860 4.442 3.282 1.00 93.25 310 PHE A O 1
ATOM 2390 N N . ARG A 1 311 ? 10.963 5.317 5.345 1.00 92.75 311 ARG A N 1
ATOM 2391 C CA . ARG A 1 311 ? 9.564 5.030 5.716 1.00 92.75 311 ARG A CA 1
ATOM 2392 C C . ARG A 1 311 ? 8.572 5.730 4.778 1.00 92.75 311 ARG A C 1
ATOM 2394 O O . ARG A 1 311 ? 7.650 5.089 4.279 1.00 92.75 311 ARG A O 1
ATOM 2401 N N . VAL A 1 312 ? 8.805 7.008 4.463 1.00 95.06 312 VAL A N 1
ATOM 2402 C CA . VAL A 1 312 ? 8.020 7.746 3.456 1.00 95.06 312 VAL A CA 1
ATOM 2403 C C . VAL A 1 312 ? 8.176 7.134 2.059 1.00 95.06 312 VAL A C 1
ATOM 2405 O O . VAL A 1 312 ? 7.175 6.942 1.376 1.00 95.06 312 VAL A O 1
ATOM 2408 N N . HIS A 1 313 ? 9.392 6.772 1.634 1.00 94.25 313 HIS A N 1
ATOM 2409 C CA . HIS A 1 313 ? 9.616 6.104 0.346 1.00 94.25 313 HIS A CA 1
ATOM 2410 C C . HIS A 1 313 ? 8.834 4.780 0.260 1.00 94.25 313 HIS A C 1
ATOM 2412 O O . HIS A 1 313 ? 8.107 4.574 -0.708 1.00 94.25 313 HIS A O 1
ATOM 2418 N N . ARG A 1 314 ? 8.881 3.935 1.301 1.00 93.38 314 ARG A N 1
ATOM 2419 C CA . ARG A 1 314 ? 8.092 2.694 1.420 1.00 93.38 314 ARG A CA 1
ATOM 2420 C C . ARG A 1 314 ? 6.585 2.948 1.301 1.00 93.38 314 ARG A C 1
ATOM 2422 O O . ARG A 1 314 ? 5.905 2.247 0.557 1.00 93.38 314 ARG A O 1
ATOM 2429 N N . PHE A 1 315 ? 6.067 3.976 1.975 1.00 95.50 315 PHE A N 1
ATOM 2430 C CA . PHE A 1 315 ? 4.658 4.365 1.863 1.00 95.50 315 PHE A CA 1
ATOM 2431 C C . PHE A 1 315 ? 4.293 4.831 0.442 1.00 95.50 315 PHE A C 1
ATOM 2433 O O . PHE A 1 315 ? 3.282 4.400 -0.109 1.00 95.50 315 PHE A O 1
ATOM 2440 N N . MET A 1 316 ? 5.155 5.623 -0.208 1.00 95.19 316 MET A N 1
ATOM 2441 C CA . MET A 1 316 ? 4.984 6.018 -1.612 1.00 95.19 316 MET A CA 1
ATOM 2442 C C . MET A 1 316 ? 5.088 4.840 -2.593 1.00 95.19 316 MET A C 1
ATOM 2444 O O . MET A 1 316 ? 4.460 4.895 -3.650 1.00 95.19 316 MET A O 1
ATOM 2448 N N . GLN A 1 317 ? 5.860 3.786 -2.293 1.00 93.62 317 GLN A N 1
ATOM 2449 C CA . GLN A 1 317 ? 5.841 2.545 -3.080 1.00 93.62 317 GLN A CA 1
ATOM 2450 C C . GLN A 1 317 ? 4.500 1.826 -2.940 1.00 93.62 317 GLN A C 1
ATOM 2452 O O . GLN A 1 317 ? 3.892 1.475 -3.949 1.00 93.62 317 GLN A O 1
ATOM 2457 N N . HIS A 1 318 ? 4.002 1.661 -1.712 1.00 93.75 318 HIS A N 1
ATOM 2458 C CA . HIS A 1 318 ? 2.722 1.001 -1.451 1.00 93.75 318 HIS A CA 1
ATOM 2459 C C . HIS A 1 318 ? 1.555 1.738 -2.133 1.00 93.75 318 HIS A C 1
ATOM 2461 O O . HIS A 1 318 ? 0.834 1.138 -2.925 1.00 93.75 318 HIS A O 1
ATOM 2467 N N . MET A 1 319 ? 1.438 3.059 -1.949 1.00 95.06 319 MET A N 1
ATOM 2468 C CA . MET A 1 319 ? 0.371 3.868 -2.560 1.00 95.06 319 MET A CA 1
ATOM 2469 C C . MET A 1 319 ? 0.387 3.848 -4.097 1.00 95.06 319 MET A C 1
ATOM 2471 O O . MET A 1 319 ? -0.672 3.821 -4.725 1.00 95.06 319 MET A O 1
ATOM 2475 N N . ARG A 1 320 ? 1.569 3.815 -4.730 1.00 94.00 320 ARG A N 1
ATOM 2476 C CA . ARG A 1 320 ? 1.670 3.674 -6.194 1.00 94.00 320 ARG A CA 1
ATOM 2477 C C . ARG A 1 320 ? 1.404 2.263 -6.683 1.00 94.00 320 ARG A C 1
ATOM 2479 O O . ARG A 1 320 ? 0.757 2.114 -7.712 1.00 94.00 320 ARG A O 1
ATOM 2486 N N . THR A 1 321 ? 1.852 1.250 -5.945 1.00 92.38 321 THR A N 1
ATOM 2487 C CA . THR A 1 321 ? 1.513 -0.156 -6.210 1.00 92.38 321 THR A CA 1
ATOM 2488 C C . THR A 1 321 ? -0.001 -0.308 -6.232 1.00 92.38 321 THR A C 1
ATOM 2490 O O . THR A 1 321 ? -0.550 -0.791 -7.214 1.00 92.38 321 THR A O 1
ATOM 2493 N N . MET A 1 322 ? -0.685 0.229 -5.219 1.00 91.94 322 MET A N 1
ATOM 2494 C CA . MET A 1 322 ? -2.143 0.286 -5.165 1.00 91.94 322 MET A CA 1
ATOM 2495 C C . MET A 1 322 ? -2.737 1.022 -6.382 1.00 91.94 322 MET A C 1
ATOM 2497 O O . MET A 1 322 ? -3.534 0.428 -7.105 1.00 91.94 322 MET A O 1
ATOM 2501 N N . LEU A 1 323 ? -2.311 2.252 -6.698 1.00 94.44 323 LEU A N 1
ATOM 2502 C CA . LEU A 1 323 ? -2.792 2.975 -7.891 1.00 94.44 323 LEU A CA 1
ATOM 2503 C C . LEU A 1 323 ? -2.627 2.164 -9.194 1.00 94.44 323 LEU A C 1
ATOM 2505 O O . LEU A 1 323 ? -3.550 2.106 -10.003 1.00 94.44 323 LEU A O 1
ATOM 2509 N N . GLN A 1 324 ? -1.468 1.541 -9.410 1.00 93.88 324 GLN A N 1
ATOM 2510 C CA . GLN A 1 324 ? -1.163 0.785 -10.628 1.00 93.88 324 GLN A CA 1
ATOM 2511 C C . GLN A 1 324 ? -1.937 -0.535 -10.731 1.00 93.88 324 GLN A C 1
ATOM 2513 O O . GLN A 1 324 ? -2.437 -0.869 -11.805 1.00 93.88 324 GLN A O 1
ATOM 2518 N N . VAL A 1 325 ? -2.083 -1.253 -9.616 1.00 90.12 325 VAL A N 1
ATOM 2519 C CA . VAL A 1 325 ? -2.885 -2.481 -9.517 1.00 90.12 325 VAL A CA 1
ATOM 2520 C C . VAL A 1 325 ? -4.358 -2.175 -9.779 1.00 90.12 325 VAL A C 1
ATOM 2522 O O . VAL A 1 325 ? -4.972 -2.831 -10.620 1.00 90.12 325 VAL A O 1
ATOM 2525 N N . PHE A 1 326 ? -4.902 -1.126 -9.149 1.00 91.38 326 PHE A N 1
ATOM 2526 C CA . PHE A 1 326 ? -6.247 -0.621 -9.434 1.00 91.38 326 PHE A CA 1
ATOM 2527 C C . PHE A 1 326 ? -6.416 -0.328 -10.929 1.00 91.38 326 PHE A C 1
ATOM 2529 O O . PHE A 1 326 ? -7.310 -0.882 -11.557 1.00 91.38 326 PHE A O 1
ATOM 2536 N N . VAL A 1 327 ? -5.522 0.463 -11.531 1.00 92.62 327 VAL A N 1
ATOM 2537 C CA . VAL A 1 327 ? -5.613 0.863 -12.945 1.00 92.62 327 VAL A CA 1
ATOM 2538 C C . VAL A 1 327 ? -5.549 -0.323 -13.916 1.00 92.62 327 VAL A C 1
ATOM 2540 O O . VAL A 1 327 ? -6.357 -0.372 -14.848 1.00 92.62 327 VAL A O 1
ATOM 2543 N N . LYS A 1 328 ? -4.652 -1.302 -13.713 1.00 89.88 328 LYS A N 1
ATOM 2544 C CA . LYS A 1 328 ? -4.564 -2.470 -14.610 1.00 89.88 328 LYS A CA 1
ATOM 2545 C C . LYS A 1 328 ? -5.815 -3.352 -14.515 1.00 89.88 328 LYS A C 1
ATOM 2547 O O . LYS A 1 328 ? -6.405 -3.671 -15.547 1.00 89.88 328 LYS A O 1
ATOM 2552 N N . HIS A 1 329 ? -6.266 -3.697 -13.305 1.00 85.88 329 HIS A N 1
ATOM 2553 C CA . HIS A 1 329 ? -7.470 -4.527 -13.113 1.00 85.88 329 HIS A CA 1
ATOM 2554 C C . HIS A 1 329 ? -8.744 -3.817 -13.584 1.00 85.88 329 HIS A C 1
ATOM 2556 O O . HIS A 1 329 ? -9.585 -4.421 -14.252 1.00 85.88 329 HIS A O 1
ATOM 2562 N N . ARG A 1 330 ? -8.851 -2.510 -13.322 1.00 86.75 330 ARG A N 1
ATOM 2563 C CA . ARG A 1 330 ? -9.898 -1.623 -13.843 1.00 86.75 330 ARG A CA 1
ATOM 2564 C C . ARG A 1 330 ? -9.986 -1.679 -15.374 1.00 86.75 330 ARG A C 1
ATOM 2566 O O . ARG A 1 330 ? -11.084 -1.798 -15.921 1.00 86.75 330 ARG A O 1
ATOM 2573 N N . HIS A 1 331 ? -8.848 -1.602 -16.068 1.00 87.38 331 HIS A N 1
ATOM 2574 C CA . HIS A 1 331 ? -8.794 -1.711 -17.529 1.00 87.38 331 HIS A CA 1
ATOM 2575 C C . HIS A 1 331 ? -9.203 -3.114 -18.008 1.00 87.38 331 HIS A C 1
ATOM 2577 O O . HIS A 1 331 ? -10.051 -3.229 -18.893 1.00 87.38 331 HIS A O 1
ATOM 2583 N N . GLY A 1 332 ? -8.684 -4.171 -17.372 1.00 84.06 332 GLY A N 1
ATOM 2584 C CA . GLY A 1 332 ? -9.035 -5.560 -17.687 1.00 84.06 332 GLY A CA 1
ATOM 2585 C C . GLY A 1 332 ? -10.539 -5.841 -17.580 1.00 84.06 332 GLY A C 1
ATOM 2586 O O . GLY A 1 332 ? -11.119 -6.437 -18.485 1.00 84.06 332 GLY A O 1
ATOM 2587 N N . ARG A 1 333 ? -11.212 -5.325 -16.540 1.00 79.38 333 ARG A N 1
ATOM 2588 C CA . ARG A 1 333 ? -12.676 -5.447 -16.386 1.00 79.38 333 ARG A CA 1
ATOM 2589 C C . ARG A 1 333 ? -13.454 -4.720 -17.484 1.00 79.38 333 ARG A C 1
ATOM 2591 O O . ARG A 1 333 ? -14.402 -5.292 -18.019 1.00 79.38 333 ARG A O 1
ATOM 2598 N N . LYS A 1 334 ? -13.037 -3.503 -17.868 1.00 79.19 334 LYS A N 1
ATOM 2599 C CA . LYS A 1 334 ? -13.613 -2.779 -19.020 1.00 79.19 334 LYS A CA 1
ATOM 2600 C C . LYS A 1 334 ? -13.498 -3.610 -20.309 1.00 79.19 334 LYS A C 1
ATOM 2602 O O . LYS A 1 334 ? -14.487 -3.739 -21.027 1.00 79.19 334 LYS A O 1
ATOM 2607 N N . GLN A 1 335 ? -12.337 -4.218 -20.576 1.00 81.06 335 GLN A N 1
ATOM 2608 C CA . GLN A 1 335 ? -12.146 -5.085 -21.747 1.00 81.06 335 GLN A CA 1
ATOM 2609 C C . GLN A 1 335 ? -13.010 -6.353 -21.687 1.00 81.06 335 GLN A C 1
ATOM 2611 O O . GLN A 1 335 ? -13.724 -6.647 -22.645 1.00 81.06 335 GLN A O 1
ATOM 2616 N N . GLN A 1 336 ? -13.010 -7.074 -20.561 1.00 80.62 336 GLN A N 1
ATOM 2617 C CA . GLN A 1 336 ? -13.802 -8.296 -20.381 1.00 80.62 336 GLN A CA 1
ATOM 2618 C C . GLN A 1 336 ? -15.304 -8.031 -20.575 1.00 80.62 336 GLN A C 1
ATOM 2620 O O . GLN A 1 336 ? -15.991 -8.790 -21.257 1.00 80.62 336 GLN A O 1
ATOM 2625 N N . GLN A 1 337 ? -15.822 -6.921 -20.038 1.00 77.12 337 GLN A N 1
ATOM 2626 C CA . GLN A 1 337 ? -17.226 -6.545 -20.203 1.00 77.12 337 GLN A CA 1
ATOM 2627 C C . GLN A 1 337 ? -17.577 -6.237 -21.670 1.00 77.12 337 GLN A C 1
ATOM 2629 O O . GLN A 1 337 ? -18.624 -6.673 -22.149 1.00 77.12 337 GLN A O 1
ATOM 2634 N N . GLN A 1 338 ? -16.696 -5.549 -22.405 1.00 80.06 338 GLN A N 1
ATOM 2635 C CA . GLN A 1 338 ? -16.873 -5.286 -23.841 1.00 80.06 338 GLN A CA 1
ATOM 2636 C C . GLN A 1 338 ? -16.822 -6.577 -24.674 1.00 80.06 338 GLN A C 1
ATOM 2638 O O . GLN A 1 338 ? -17.644 -6.762 -25.571 1.00 80.06 338 GLN A O 1
ATOM 2643 N N . GLN A 1 339 ? -15.913 -7.504 -24.349 1.00 81.56 339 GLN A N 1
ATOM 2644 C CA . GLN A 1 339 ? -15.829 -8.819 -24.995 1.00 81.56 339 GLN A CA 1
ATOM 2645 C C . GLN A 1 339 ? -17.106 -9.642 -24.774 1.00 81.56 339 GLN A C 1
ATOM 2647 O O . GLN A 1 339 ? -17.647 -10.190 -25.734 1.00 81.56 339 GLN A O 1
ATOM 2652 N N . LEU A 1 340 ? -17.638 -9.675 -23.546 1.00 80.19 340 LEU A N 1
ATOM 2653 C CA . LEU A 1 340 ? -18.898 -10.358 -23.222 1.00 80.19 340 LEU A CA 1
ATOM 2654 C C . LEU A 1 340 ? -20.100 -9.740 -23.957 1.00 80.19 340 LEU A C 1
ATOM 2656 O O . LEU A 1 340 ? -20.930 -10.471 -24.497 1.00 80.19 340 LEU A O 1
ATOM 2660 N N . GLN A 1 341 ? -20.178 -8.408 -24.041 1.00 77.88 341 GLN A N 1
ATOM 2661 C CA . GLN A 1 341 ? -21.217 -7.712 -24.814 1.00 77.88 341 GLN A CA 1
ATOM 2662 C C . GLN A 1 341 ? -21.126 -8.036 -26.314 1.00 77.88 341 GLN A C 1
ATOM 2664 O O . GLN A 1 341 ? -22.139 -8.346 -26.943 1.00 77.88 341 GLN A O 1
ATOM 2669 N N . HIS A 1 342 ? -19.920 -8.028 -26.886 1.00 78.81 342 HIS A N 1
ATOM 2670 C CA . HIS A 1 342 ? -19.690 -8.383 -28.287 1.00 78.81 342 HIS A CA 1
ATOM 2671 C C . HIS A 1 342 ? -20.031 -9.857 -28.574 1.00 78.81 342 HIS A C 1
ATOM 2673 O O . HIS A 1 342 ? -20.700 -10.160 -29.563 1.00 78.81 342 HIS A O 1
ATOM 2679 N N . ALA A 1 343 ? -19.658 -10.774 -27.675 1.00 79.00 343 ALA A N 1
ATOM 2680 C CA . ALA A 1 343 ? -20.016 -12.188 -27.764 1.00 79.00 343 ALA A CA 1
ATOM 2681 C C . ALA A 1 343 ? -21.539 -12.408 -27.696 1.00 79.00 343 ALA A C 1
ATOM 2683 O O . ALA A 1 343 ? -22.076 -13.174 -28.495 1.00 79.00 343 ALA A O 1
ATOM 2684 N N . ALA A 1 344 ? -22.257 -11.697 -26.819 1.00 75.75 344 ALA A N 1
ATOM 2685 C CA . ALA A 1 344 ? -23.719 -11.756 -26.745 1.00 75.75 344 ALA A CA 1
ATOM 2686 C C . ALA A 1 344 ? -24.395 -11.234 -28.030 1.00 75.75 344 ALA A C 1
ATOM 2688 O O . ALA A 1 344 ? -25.319 -11.865 -28.548 1.00 75.75 344 ALA A O 1
ATOM 2689 N N . LEU A 1 345 ? -23.896 -10.128 -28.598 1.00 75.00 345 LEU A N 1
ATOM 2690 C CA . LEU A 1 345 ? -24.380 -9.569 -29.869 1.00 75.00 345 LEU A CA 1
ATOM 2691 C C . LEU A 1 345 ? -24.160 -10.515 -31.063 1.00 75.00 345 LEU A C 1
ATOM 2693 O O . LEU A 1 345 ? -24.993 -10.559 -31.971 1.00 75.00 345 LEU A O 1
ATOM 2697 N N . LEU A 1 346 ? -23.073 -11.293 -31.060 1.00 72.44 346 LEU A N 1
ATOM 2698 C CA . LEU A 1 346 ? -22.815 -12.337 -32.058 1.00 72.44 346 LEU A CA 1
ATOM 2699 C C . LEU A 1 346 ? -23.656 -13.602 -31.817 1.00 72.44 346 LEU A C 1
ATOM 2701 O O . LEU A 1 346 ? -24.176 -14.178 -32.774 1.00 72.44 346 LEU A O 1
ATOM 2705 N N . SER A 1 347 ? -23.833 -14.010 -30.557 1.00 61.09 347 SER A N 1
ATOM 2706 C CA . SER A 1 347 ? -24.648 -15.168 -30.164 1.00 61.09 347 SER A CA 1
ATOM 2707 C C . SER A 1 347 ? -26.116 -14.990 -30.566 1.00 61.09 347 SER A C 1
ATOM 2709 O O . SER A 1 347 ? -26.709 -15.881 -31.168 1.00 61.09 347 SER A O 1
ATOM 2711 N N . ASN A 1 348 ? -26.667 -13.780 -30.410 1.00 57.41 348 ASN A N 1
ATOM 2712 C CA . ASN A 1 348 ? -28.018 -13.433 -30.871 1.00 57.41 348 ASN A CA 1
ATOM 2713 C C . ASN A 1 348 ? -28.231 -13.544 -32.401 1.00 57.41 348 ASN A C 1
ATOM 2715 O O . ASN A 1 348 ? -29.362 -13.399 -32.864 1.00 57.41 348 ASN A O 1
ATOM 2719 N N . LYS A 1 349 ? -27.188 -13.829 -33.200 1.00 55.00 349 LYS A N 1
ATOM 2720 C CA . LYS A 1 349 ? -27.296 -14.161 -34.636 1.00 55.00 349 LYS A CA 1
ATOM 2721 C C . LYS A 1 349 ? -27.167 -15.659 -34.957 1.00 55.00 349 LYS A C 1
ATOM 2723 O O . LYS A 1 349 ? -27.264 -16.022 -36.127 1.00 55.00 349 LYS A O 1
ATOM 2728 N N . LYS A 1 350 ? -26.970 -16.539 -33.968 1.00 46.50 350 LYS A N 1
ATOM 2729 C CA . LYS A 1 350 ? -26.893 -18.000 -34.154 1.00 46.50 350 LYS A CA 1
ATOM 2730 C C . LYS A 1 350 ? -27.764 -18.731 -33.131 1.00 46.50 350 LYS A C 1
ATOM 2732 O O . LYS A 1 350 ? -27.441 -18.779 -31.950 1.00 46.50 350 LYS A O 1
ATOM 2737 N N . LYS A 1 351 ? -28.844 -19.373 -33.595 1.00 41.22 351 LYS A N 1
ATOM 2738 C CA . LYS A 1 351 ? -29.601 -20.321 -32.762 1.00 41.22 351 LYS A CA 1
ATOM 2739 C C . LYS A 1 351 ? -28.686 -21.473 -32.323 1.00 41.22 351 LYS A C 1
ATOM 2741 O O . LYS A 1 351 ? -28.121 -22.151 -33.172 1.00 41.22 351 LYS A O 1
ATOM 2746 N N . ALA A 1 352 ? -28.590 -21.639 -31.006 1.00 39.12 352 ALA A N 1
ATOM 2747 C CA . ALA A 1 352 ? -28.100 -22.783 -30.236 1.00 39.12 352 ALA A CA 1
ATOM 2748 C C . ALA A 1 352 ? -27.290 -23.879 -30.968 1.00 39.12 352 ALA A C 1
ATOM 2750 O O . ALA A 1 352 ? -27.848 -24.752 -31.628 1.00 39.12 352 ALA A O 1
ATOM 2751 N N . LEU A 1 353 ? -25.996 -23.940 -30.649 1.00 28.25 353 LEU A N 1
ATOM 2752 C CA . LEU A 1 353 ? -25.320 -25.197 -30.315 1.00 28.25 353 LEU A CA 1
ATOM 2753 C C . LEU A 1 353 ? -24.500 -24.966 -29.034 1.00 28.25 353 LEU A C 1
ATOM 2755 O O . LEU A 1 353 ? -23.942 -23.875 -28.879 1.00 28.25 353 LEU A O 1
ATOM 2759 N N . PRO A 1 354 ? -24.430 -25.936 -28.105 1.00 35.03 354 PRO A N 1
ATOM 2760 C CA . PRO A 1 354 ? -23.623 -25.798 -26.901 1.00 35.03 354 PRO A CA 1
ATOM 2761 C C . PRO A 1 354 ? -22.135 -25.848 -27.265 1.00 35.03 354 PRO A C 1
ATOM 2763 O O . PRO A 1 354 ? -21.667 -26.811 -27.869 1.00 35.03 354 PRO A O 1
ATOM 2766 N N . VAL A 1 355 ? -21.380 -24.819 -26.878 1.00 29.94 355 VAL A N 1
ATOM 2767 C CA . VAL A 1 355 ? -19.915 -24.875 -26.926 1.00 29.94 355 VAL A CA 1
ATOM 2768 C C . VAL A 1 355 ? -19.459 -25.729 -25.748 1.00 29.94 355 VAL A C 1
ATOM 2770 O O . VAL A 1 355 ? -19.551 -25.305 -24.598 1.00 29.94 355 VAL A O 1
ATOM 2773 N N . SER A 1 356 ? -18.998 -26.944 -26.038 1.00 29.94 356 SER A N 1
ATOM 2774 C CA . SER A 1 356 ? -18.344 -27.815 -25.061 1.00 29.94 356 SER A CA 1
ATOM 2775 C 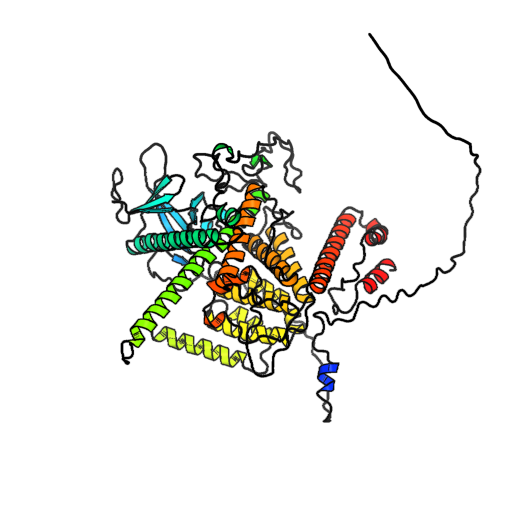C . SER A 1 356 ? -17.141 -27.101 -24.446 1.00 29.94 356 SER A C 1
ATOM 2777 O O . SER A 1 356 ? -16.273 -26.624 -25.183 1.00 29.94 356 SER A O 1
ATOM 2779 N N . ALA A 1 357 ? -17.073 -27.048 -23.115 1.00 29.83 357 ALA A N 1
ATOM 2780 C CA . ALA A 1 357 ? -15.899 -26.542 -22.413 1.00 29.83 357 ALA A CA 1
ATOM 2781 C C . ALA A 1 357 ? -14.648 -27.344 -22.815 1.00 29.83 357 ALA A C 1
ATOM 2783 O O . ALA A 1 357 ? -14.711 -28.560 -23.004 1.00 29.83 357 ALA A O 1
ATOM 2784 N N . SER A 1 358 ? -13.514 -26.661 -22.968 1.00 30.09 358 SER A N 1
ATOM 2785 C CA . SER A 1 358 ? -12.244 -27.288 -23.339 1.00 30.09 358 SER A CA 1
ATOM 2786 C C . SER A 1 358 ? -11.763 -28.220 -22.227 1.00 30.09 358 SER A C 1
ATOM 2788 O O . SER A 1 358 ? -11.424 -27.761 -21.138 1.00 30.09 358 SER A O 1
ATOM 2790 N N . SER A 1 359 ? -11.722 -29.521 -22.508 1.00 29.80 359 SER A N 1
ATOM 2791 C CA . SER A 1 359 ? -11.390 -30.566 -21.540 1.00 29.80 359 SER A CA 1
ATOM 2792 C C . SER A 1 359 ? -9.904 -30.566 -21.158 1.00 29.80 359 SER A C 1
ATOM 2794 O O . SER A 1 359 ? -9.083 -31.189 -21.832 1.00 29.80 359 SER A O 1
ATOM 2796 N N . CYS A 1 360 ? -9.569 -29.902 -20.053 1.00 27.39 360 CYS A N 1
ATOM 2797 C CA . CYS A 1 360 ? -8.314 -30.072 -19.323 1.00 27.39 360 CYS A CA 1
ATOM 2798 C C . CYS A 1 360 ? -8.568 -29.750 -17.838 1.00 27.39 360 CYS A C 1
ATOM 2800 O O . CYS A 1 360 ? -9.097 -28.681 -17.550 1.00 27.39 360 CYS A O 1
ATOM 2802 N N . GLY A 1 361 ? -8.235 -30.663 -16.914 1.00 34.31 361 GLY A N 1
ATOM 2803 C CA . GLY A 1 361 ? -8.344 -30.429 -15.459 1.00 34.31 361 GLY A CA 1
ATOM 2804 C C . GLY A 1 361 ? -9.615 -30.919 -14.736 1.00 34.31 361 GLY A C 1
ATOM 2805 O O . GLY A 1 361 ? -9.853 -30.486 -13.615 1.00 34.31 361 GLY A O 1
ATOM 2806 N N . ILE A 1 362 ? -10.413 -31.824 -15.326 1.00 38.53 362 ILE A N 1
ATOM 2807 C CA . ILE A 1 362 ? -11.733 -32.255 -14.791 1.00 38.53 362 ILE A CA 1
ATOM 2808 C C . ILE A 1 362 ? -11.694 -32.750 -13.326 1.00 38.53 362 ILE A C 1
ATOM 2810 O O . ILE A 1 362 ? -12.658 -32.547 -12.599 1.00 38.53 362 ILE A O 1
ATOM 2814 N N . SER A 1 363 ? -10.598 -33.355 -12.856 1.00 45.19 363 SER A N 1
ATOM 2815 C CA . SER A 1 363 ? -10.506 -33.826 -11.463 1.00 45.19 363 SER A CA 1
ATOM 2816 C C . SER A 1 363 ? -10.402 -32.691 -10.436 1.00 45.19 363 SER A C 1
ATOM 2818 O O . SER A 1 363 ? -11.062 -32.744 -9.407 1.00 45.19 363 SER A O 1
ATOM 2820 N N . GLN A 1 364 ? -9.621 -31.638 -10.715 1.00 49.81 364 GLN A N 1
ATOM 2821 C CA . GLN A 1 364 ? -9.413 -30.539 -9.758 1.00 49.81 364 GLN A CA 1
ATOM 2822 C C . GLN A 1 364 ? -10.680 -29.697 -9.542 1.00 49.81 364 GLN A C 1
ATOM 2824 O O . GLN A 1 364 ? -10.837 -29.084 -8.488 1.00 49.81 364 GLN A O 1
ATOM 2829 N N . THR A 1 365 ? -11.575 -29.638 -10.535 1.00 61.50 365 THR A N 1
ATOM 2830 C CA . THR A 1 365 ? -12.811 -28.854 -10.433 1.00 61.50 365 THR A CA 1
ATOM 2831 C C . THR A 1 365 ? -13.852 -29.507 -9.536 1.00 61.50 365 THR A C 1
ATOM 2833 O O . THR A 1 365 ? -14.534 -28.792 -8.805 1.00 61.50 365 THR A O 1
ATOM 2836 N N . ASP A 1 366 ? -13.963 -30.835 -9.558 1.00 74.00 366 ASP A N 1
ATOM 2837 C CA . ASP A 1 366 ? -14.988 -31.542 -8.787 1.00 74.00 366 ASP A CA 1
ATOM 2838 C C . ASP A 1 366 ? -14.609 -31.590 -7.296 1.00 74.00 366 ASP A C 1
ATOM 2840 O O . ASP A 1 366 ? -15.422 -31.193 -6.460 1.00 74.00 366 ASP A O 1
ATOM 2844 N N . ASP A 1 367 ? -13.348 -31.911 -6.967 1.00 81.12 367 ASP A N 1
ATOM 2845 C CA . ASP A 1 367 ? -12.810 -31.857 -5.593 1.00 81.12 367 ASP A CA 1
ATOM 2846 C C . ASP A 1 367 ? -13.018 -30.465 -4.949 1.00 81.12 367 ASP A C 1
ATOM 2848 O O . ASP A 1 367 ? -13.479 -30.339 -3.811 1.00 81.12 367 ASP A O 1
ATOM 2852 N N . HIS A 1 368 ? -12.734 -29.389 -5.699 1.00 86.25 368 HIS A N 1
ATOM 2853 C CA . HIS A 1 368 ? -12.923 -28.006 -5.237 1.00 86.25 368 HIS A CA 1
ATOM 2854 C C . HIS A 1 368 ? -14.397 -27.663 -4.978 1.00 86.25 368 HIS A C 1
ATOM 2856 O O . HIS A 1 368 ? -14.716 -27.006 -3.981 1.00 86.25 368 HIS A O 1
ATOM 2862 N N . ILE A 1 369 ? -15.304 -28.129 -5.840 1.00 88.19 369 ILE A N 1
ATOM 2863 C CA . ILE A 1 369 ? -16.749 -27.949 -5.666 1.00 88.19 369 ILE A CA 1
ATOM 2864 C C . ILE A 1 369 ? -17.242 -28.726 -4.437 1.00 88.19 369 ILE A C 1
ATOM 2866 O O . ILE A 1 369 ? -18.064 -28.196 -3.680 1.00 88.19 369 ILE A O 1
ATOM 2870 N N . GLU A 1 370 ? -16.741 -29.939 -4.192 1.00 90.69 370 GLU A N 1
ATOM 2871 C CA . GLU A 1 370 ? -17.063 -30.698 -2.980 1.00 90.69 370 GLU A CA 1
ATOM 2872 C C . GLU A 1 370 ? -16.611 -29.971 -1.711 1.00 90.69 370 GLU A C 1
ATOM 2874 O O . GLU A 1 370 ? -17.425 -29.806 -0.803 1.00 90.69 370 GLU A O 1
ATOM 2879 N N . ASP A 1 371 ? -15.385 -29.448 -1.645 1.00 89.19 371 ASP A N 1
ATOM 2880 C CA . ASP A 1 371 ? -14.897 -28.745 -0.449 1.00 89.19 371 ASP A CA 1
ATOM 2881 C C . ASP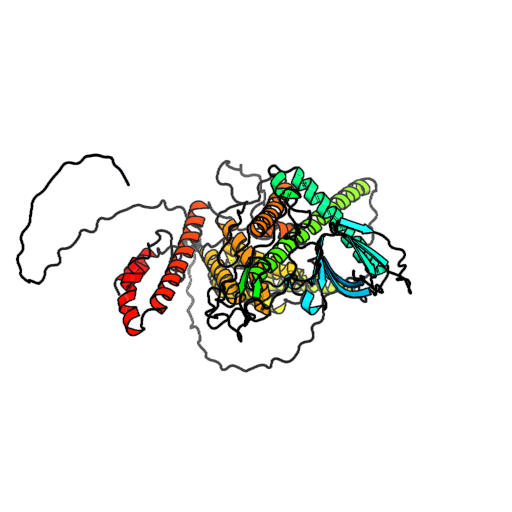 A 1 371 ? -15.625 -27.419 -0.178 1.00 89.19 371 ASP A C 1
ATOM 2883 O O . ASP A 1 371 ? -15.952 -27.109 0.974 1.00 89.19 371 ASP A O 1
ATOM 2887 N N . VAL A 1 372 ? -15.982 -26.661 -1.220 1.00 90.88 372 VAL A N 1
ATOM 2888 C CA . VAL A 1 372 ? -16.825 -25.459 -1.077 1.00 90.88 372 VAL A CA 1
ATOM 2889 C C . VAL A 1 372 ? -18.231 -25.817 -0.577 1.00 90.88 372 VAL A C 1
ATOM 2891 O O . VAL A 1 372 ? -18.810 -25.071 0.222 1.00 90.88 372 VAL A O 1
ATOM 2894 N N . ASN A 1 373 ? -18.788 -26.959 -0.992 1.00 92.88 373 ASN A N 1
ATOM 2895 C CA . ASN A 1 373 ? -20.079 -27.450 -0.503 1.00 92.88 373 ASN A CA 1
ATOM 2896 C C . ASN A 1 373 ? -19.992 -28.024 0.923 1.00 92.88 373 ASN A C 1
ATOM 2898 O O . ASN A 1 373 ? -20.876 -27.752 1.735 1.00 92.88 373 ASN A O 1
ATOM 2902 N N . ARG A 1 374 ? -18.908 -28.732 1.262 1.00 93.50 374 ARG A N 1
ATOM 2903 C CA . ARG A 1 374 ? -18.593 -29.247 2.606 1.00 93.50 374 ARG A CA 1
ATOM 2904 C C . ARG A 1 374 ? -18.502 -28.100 3.612 1.00 93.50 374 ARG A C 1
ATOM 2906 O O . ARG A 1 374 ? -19.174 -28.123 4.641 1.00 93.50 374 ARG A O 1
ATOM 2913 N N . MET A 1 375 ? -17.753 -27.049 3.271 1.00 94.94 375 MET A N 1
ATOM 2914 C CA . MET A 1 375 ? -17.664 -25.833 4.081 1.00 94.94 375 MET A CA 1
ATOM 2915 C C . MET A 1 375 ? -19.022 -25.127 4.192 1.00 94.94 375 MET A C 1
ATOM 2917 O O . MET A 1 375 ? -19.394 -24.669 5.270 1.00 94.94 375 MET A O 1
ATOM 2921 N N . ARG A 1 376 ? -19.802 -25.073 3.103 1.00 93.81 376 ARG A N 1
ATOM 2922 C CA . ARG A 1 376 ? -21.153 -24.492 3.119 1.00 93.81 376 ARG A CA 1
ATOM 2923 C C . ARG A 1 376 ? -22.102 -25.235 4.059 1.00 93.81 376 ARG A C 1
ATOM 2925 O O . ARG A 1 376 ? -22.906 -24.572 4.704 1.00 93.81 376 ARG A O 1
ATOM 2932 N N . ALA A 1 377 ? -22.006 -26.562 4.147 1.00 94.44 377 ALA A N 1
ATOM 2933 C CA . ALA A 1 377 ? -22.776 -27.354 5.101 1.00 94.44 377 ALA A CA 1
ATOM 2934 C C . ALA A 1 377 ? -22.374 -27.022 6.548 1.00 94.44 377 ALA A C 1
ATOM 2936 O O . ALA A 1 377 ? -23.238 -26.616 7.321 1.00 94.44 377 ALA A O 1
ATOM 2937 N N . ALA A 1 378 ? -21.076 -27.072 6.871 1.00 94.19 378 ALA A N 1
ATOM 2938 C CA . ALA A 1 378 ? -20.562 -26.779 8.214 1.00 94.19 378 ALA A CA 1
ATOM 2939 C C . ALA A 1 378 ? -20.941 -25.366 8.704 1.00 94.19 378 ALA A C 1
ATOM 2941 O O . ALA A 1 378 ? -21.505 -25.199 9.781 1.00 94.19 378 ALA A O 1
ATOM 2942 N N . VAL A 1 379 ? -20.753 -24.318 7.888 1.00 93.62 379 VAL A N 1
ATOM 2943 C CA . VAL A 1 379 ? -21.162 -22.956 8.298 1.00 93.62 379 VAL A CA 1
ATOM 2944 C C . VAL A 1 379 ? -22.685 -22.774 8.391 1.00 93.62 379 VAL A C 1
ATOM 2946 O O . VAL A 1 379 ? -23.145 -21.749 8.904 1.00 93.62 379 VAL A O 1
ATOM 2949 N N . SER A 1 380 ? -23.476 -23.722 7.888 1.00 93.06 380 SER A N 1
ATOM 2950 C CA . SER A 1 380 ? -24.938 -23.738 7.985 1.00 93.06 380 SER A CA 1
ATOM 2951 C C . SER A 1 380 ? -25.464 -24.450 9.236 1.00 93.06 380 SER A C 1
ATOM 2953 O O . SER A 1 380 ? -26.665 -24.356 9.493 1.00 93.06 380 SER A O 1
ATOM 2955 N N . GLU A 1 381 ? -24.601 -25.094 10.024 1.00 94.25 381 GLU A N 1
ATOM 2956 C CA . GLU A 1 381 ? -24.958 -25.689 11.315 1.00 94.25 381 GLU A CA 1
ATOM 2957 C C . GLU A 1 381 ? -25.418 -24.603 12.313 1.00 94.25 381 GLU A C 1
ATOM 2959 O O . GLU A 1 381 ? -25.062 -23.418 12.205 1.00 94.25 381 GLU A O 1
ATOM 2964 N N . ALA A 1 382 ? -26.314 -24.993 13.224 1.00 88.69 382 ALA A N 1
ATOM 2965 C CA . ALA A 1 382 ? -27.104 -24.065 14.042 1.00 88.69 382 ALA A CA 1
ATOM 2966 C C . ALA A 1 382 ? -26.325 -23.501 15.241 1.00 88.69 382 ALA A C 1
ATOM 2968 O O . ALA A 1 382 ? -26.577 -22.378 15.674 1.00 88.69 382 ALA A O 1
ATOM 2969 N N . ASP A 1 383 ? -25.382 -24.290 15.740 1.00 91.62 383 ASP A N 1
ATOM 2970 C CA . ASP A 1 383 ? -24.428 -24.025 16.811 1.00 91.62 383 ASP A CA 1
ATOM 2971 C C . ASP A 1 383 ? -23.137 -23.346 16.322 1.00 91.62 383 ASP A C 1
ATOM 2973 O O . ASP A 1 383 ? -22.481 -22.678 17.118 1.00 91.62 383 ASP A O 1
ATOM 2977 N N . PHE A 1 384 ? -22.811 -23.422 15.022 1.00 94.88 384 PHE A N 1
ATOM 2978 C CA . PHE A 1 384 ? -21.635 -22.766 14.432 1.00 94.88 384 PHE A CA 1
ATOM 2979 C C . PHE A 1 384 ? -21.656 -21.245 14.681 1.00 94.88 384 PHE A C 1
ATOM 2981 O O . PHE A 1 384 ? -22.403 -20.496 14.027 1.00 94.88 384 PHE A O 1
ATOM 2988 N N . GLY A 1 385 ? -20.805 -20.794 15.602 1.00 94.31 385 GLY A N 1
ATOM 2989 C CA . GLY A 1 385 ? -20.736 -19.438 16.132 1.00 94.31 385 GLY A CA 1
ATOM 2990 C C . GLY A 1 385 ? -19.489 -18.669 15.693 1.00 94.31 385 GLY A C 1
ATOM 2991 O O . GLY A 1 385 ? -18.846 -18.970 14.684 1.00 94.31 385 GLY A O 1
ATOM 2992 N N . VAL A 1 386 ? -19.166 -17.597 16.429 1.00 93.50 386 VAL A N 1
ATOM 2993 C CA . VAL A 1 386 ? -18.031 -16.717 16.087 1.00 93.50 386 VAL A CA 1
ATOM 2994 C C . VAL A 1 386 ? -16.698 -17.446 16.262 1.00 93.50 386 VAL A C 1
ATOM 2996 O O . VAL A 1 386 ? -15.853 -17.350 15.377 1.00 93.50 386 VAL A O 1
ATOM 2999 N N . SER A 1 387 ? -16.524 -18.204 17.351 1.00 95.38 387 SER A N 1
ATOM 3000 C CA . SER A 1 387 ? -15.288 -18.953 17.635 1.00 95.38 387 SER A CA 1
ATOM 3001 C C . SER A 1 387 ? -14.937 -19.922 16.501 1.00 95.38 387 SER A C 1
ATOM 3003 O O . SER A 1 387 ? -13.810 -19.922 16.005 1.00 95.38 387 SER A O 1
ATOM 3005 N N . ASP A 1 388 ? -15.927 -20.676 16.027 1.00 96.50 388 ASP A N 1
ATOM 3006 C CA . ASP A 1 388 ? -15.781 -21.680 14.967 1.00 96.50 388 ASP A CA 1
ATOM 3007 C C . ASP A 1 388 ? -15.430 -21.018 13.633 1.00 96.50 388 ASP A C 1
ATOM 3009 O O . ASP A 1 388 ? -14.565 -21.497 12.900 1.00 96.50 388 ASP A O 1
ATOM 3013 N N . ALA A 1 389 ? -16.006 -19.840 13.361 1.00 95.62 389 ALA A N 1
ATOM 3014 C CA . ALA A 1 389 ? -15.605 -19.012 12.232 1.00 95.62 389 ALA A CA 1
ATOM 3015 C C . ALA A 1 389 ? -14.134 -18.561 12.334 1.00 95.62 389 ALA A C 1
ATOM 3017 O O . ALA A 1 389 ? -13.414 -18.643 11.341 1.00 95.62 389 ALA A O 1
ATOM 3018 N N . ILE A 1 390 ? -13.649 -18.122 13.506 1.00 95.19 390 ILE A N 1
ATOM 3019 C CA . ILE A 1 390 ? -12.231 -17.739 13.680 1.00 95.19 390 ILE A CA 1
ATOM 3020 C C . ILE A 1 390 ? -11.310 -18.949 13.485 1.00 95.19 390 ILE A C 1
ATOM 3022 O O . ILE A 1 390 ? -10.289 -18.847 12.800 1.00 95.19 390 ILE A O 1
ATOM 3026 N N . GLN A 1 391 ? -11.676 -20.099 14.052 1.00 95.25 391 GLN A N 1
ATOM 3027 C CA . GLN A 1 391 ? -10.910 -21.335 13.928 1.00 95.25 391 GLN A CA 1
ATOM 3028 C C . GLN A 1 391 ? -10.859 -21.815 12.471 1.00 95.25 391 GLN A C 1
ATOM 3030 O O . GLN A 1 391 ? -9.774 -22.104 11.965 1.00 95.25 391 GLN A O 1
ATOM 3035 N N . ALA A 1 392 ? -11.986 -21.795 11.754 1.00 95.62 392 ALA A N 1
ATOM 3036 C CA . ALA A 1 392 ? -12.047 -22.109 10.330 1.00 95.62 392 ALA A CA 1
ATOM 3037 C C . ALA A 1 392 ? -11.201 -21.133 9.483 1.00 95.62 392 ALA A C 1
ATOM 3039 O O . ALA A 1 392 ? -10.431 -21.581 8.636 1.00 95.62 392 ALA A O 1
ATOM 3040 N N . LEU A 1 393 ? -11.243 -19.818 9.749 1.00 95.31 393 LEU A N 1
ATOM 3041 C CA . LEU A 1 393 ? -10.384 -18.826 9.072 1.00 95.31 393 LEU A CA 1
ATOM 3042 C C . LEU A 1 393 ? -8.884 -19.028 9.343 1.00 95.31 393 LEU A C 1
ATOM 3044 O O . LEU A 1 393 ? -8.056 -18.606 8.530 1.00 95.31 393 LEU A O 1
ATOM 3048 N N . HIS A 1 394 ? -8.520 -19.637 10.475 1.00 92.88 394 HIS A N 1
ATOM 3049 C CA . HIS A 1 394 ? -7.138 -19.996 10.780 1.00 92.88 394 HIS A CA 1
ATOM 3050 C C . HIS A 1 394 ? -6.715 -21.299 10.090 1.00 92.88 394 HIS A C 1
ATOM 3052 O O . HIS A 1 394 ? -5.608 -21.356 9.548 1.00 92.88 394 HIS A O 1
ATOM 3058 N N . LEU A 1 395 ? -7.568 -22.329 10.108 1.00 93.69 395 LEU A N 1
ATOM 3059 C CA . LEU A 1 395 ? -7.319 -23.626 9.474 1.00 93.69 395 LEU A CA 1
ATOM 3060 C C . LEU A 1 395 ? -7.229 -23.476 7.951 1.00 93.69 395 LEU A C 1
ATOM 3062 O O . LEU A 1 395 ? -6.160 -23.689 7.381 1.00 93.69 395 LEU A O 1
ATOM 3066 N N . HIS A 1 396 ? -8.294 -22.974 7.321 1.00 91.81 396 HIS A N 1
ATOM 3067 C CA . HIS A 1 396 ? -8.452 -22.896 5.864 1.00 91.81 396 HIS A CA 1
ATOM 3068 C C . HIS A 1 396 ? -7.662 -21.747 5.204 1.00 91.81 396 HIS A C 1
ATOM 3070 O O . HIS A 1 396 ? -8.014 -21.234 4.141 1.00 91.81 396 HIS A O 1
ATOM 3076 N N . ARG A 1 397 ? -6.579 -21.280 5.841 1.00 89.19 397 ARG A N 1
ATOM 3077 C CA . ARG A 1 397 ? -5.773 -20.146 5.355 1.00 89.19 397 ARG A CA 1
ATOM 3078 C C . ARG A 1 397 ? -4.991 -20.459 4.075 1.00 89.19 397 ARG A C 1
ATOM 3080 O O . ARG A 1 397 ? -4.686 -19.538 3.314 1.00 89.19 397 ARG A O 1
ATOM 3087 N N . LYS A 1 398 ? -4.657 -21.732 3.828 1.00 87.62 398 LYS A N 1
ATOM 3088 C CA . LYS A 1 398 ? -3.930 -22.180 2.623 1.00 87.62 398 LYS A CA 1
ATOM 3089 C C . LYS A 1 398 ? -4.857 -22.577 1.467 1.00 87.62 398 LYS A C 1
ATOM 3091 O O . LYS A 1 398 ? -4.430 -22.505 0.324 1.00 87.62 398 LYS A O 1
ATOM 3096 N N . ASP A 1 399 ? -6.090 -22.937 1.790 1.00 89.06 399 ASP A N 1
ATOM 3097 C CA . ASP A 1 399 ? -7.128 -23.523 0.939 1.00 89.06 399 ASP A CA 1
ATOM 3098 C C . ASP A 1 399 ? -7.652 -22.523 -0.110 1.00 89.06 399 ASP A C 1
ATOM 3100 O O . ASP A 1 399 ? -7.143 -21.406 -0.219 1.00 89.06 399 ASP A O 1
ATOM 3104 N N . SER A 1 400 ? -8.674 -22.876 -0.893 1.00 90.00 400 SER A N 1
ATOM 3105 C CA . SER A 1 400 ? -9.191 -21.969 -1.927 1.00 90.00 400 SER A CA 1
ATOM 3106 C C . SER A 1 400 ? -9.822 -20.690 -1.355 1.00 90.00 400 SER A C 1
ATOM 3108 O O . SER A 1 400 ? -10.352 -20.654 -0.238 1.00 90.00 400 SER A O 1
ATOM 3110 N N . ASP A 1 401 ? -9.791 -19.614 -2.144 1.00 90.38 401 ASP A N 1
ATOM 3111 C CA . ASP A 1 401 ? -10.427 -18.349 -1.768 1.00 90.38 401 ASP A CA 1
ATOM 3112 C C . ASP A 1 401 ? -11.959 -18.487 -1.651 1.00 90.38 401 ASP A C 1
ATOM 3114 O O . ASP A 1 401 ? -12.567 -17.778 -0.852 1.00 90.38 401 ASP A O 1
ATOM 3118 N N . ASP A 1 402 ? -12.583 -19.419 -2.384 1.00 89.88 402 ASP A N 1
ATOM 3119 C CA . ASP A 1 402 ? -14.013 -19.747 -2.285 1.00 89.88 402 ASP A CA 1
ATOM 3120 C C . ASP A 1 402 ? -14.389 -20.295 -0.903 1.00 89.88 402 ASP A C 1
ATOM 3122 O O . ASP A 1 402 ? -15.320 -19.785 -0.273 1.00 89.88 402 ASP A O 1
ATOM 3126 N N . VAL A 1 403 ? -13.641 -21.288 -0.397 1.00 91.81 403 VAL A N 1
ATOM 3127 C CA . VAL A 1 403 ? -13.813 -21.837 0.963 1.00 91.81 403 VAL A CA 1
ATOM 3128 C C . VAL A 1 403 ? -13.666 -20.711 1.991 1.00 91.81 403 VAL A C 1
ATOM 3130 O O . VAL A 1 403 ? -14.514 -20.548 2.872 1.00 91.81 403 VAL A O 1
ATOM 3133 N N . TYR A 1 404 ? -12.653 -19.856 1.818 1.00 92.38 404 TYR A N 1
ATOM 3134 C CA . TYR A 1 404 ? -12.438 -18.688 2.672 1.00 92.38 404 TYR A CA 1
ATOM 3135 C C . TYR A 1 404 ? -13.606 -17.688 2.622 1.00 92.38 404 TYR A C 1
ATOM 3137 O O . TYR A 1 404 ? -14.038 -17.163 3.652 1.00 92.38 404 TYR A O 1
ATOM 3145 N N . CYS A 1 405 ? -14.163 -17.441 1.433 1.00 90.19 405 CYS A N 1
ATOM 3146 C CA . CYS A 1 405 ? -15.291 -16.536 1.235 1.00 90.19 405 CYS A CA 1
ATOM 3147 C C . CYS A 1 405 ? -16.587 -17.062 1.874 1.00 90.19 405 CYS A C 1
ATOM 3149 O O . CYS A 1 405 ? -17.374 -16.257 2.378 1.00 90.19 405 CYS A O 1
ATOM 3151 N N . VAL A 1 406 ? -16.808 -18.382 1.910 1.00 91.06 406 VAL A N 1
ATOM 3152 C CA . VAL A 1 406 ? -17.950 -18.995 2.615 1.00 91.06 406 VAL A CA 1
ATOM 3153 C C . VAL A 1 406 ? -17.866 -18.735 4.125 1.00 91.06 406 VAL A C 1
ATOM 3155 O O . VAL A 1 406 ? -18.841 -18.264 4.718 1.00 91.06 406 VAL A O 1
ATOM 3158 N N . ILE A 1 407 ? -16.695 -18.945 4.738 1.00 93.56 407 ILE A N 1
ATOM 3159 C CA . ILE A 1 407 ? -16.484 -18.694 6.175 1.00 93.56 407 ILE A CA 1
ATOM 3160 C C . ILE A 1 407 ? -16.667 -17.203 6.493 1.00 93.56 407 ILE A C 1
ATOM 3162 O O . ILE A 1 407 ? -17.408 -16.841 7.412 1.00 93.56 407 ILE A O 1
ATOM 3166 N N . VAL A 1 408 ? -16.066 -16.316 5.689 1.00 91.50 408 VAL A N 1
ATOM 3167 C CA . VAL A 1 408 ? -16.226 -14.860 5.841 1.00 91.50 408 VAL A CA 1
ATOM 3168 C C . VAL A 1 408 ? -17.690 -14.428 5.680 1.00 91.50 408 VAL A C 1
ATOM 3170 O O . VAL A 1 408 ? -18.145 -13.556 6.419 1.00 91.50 408 VAL A O 1
ATOM 3173 N N . ALA A 1 409 ? -18.469 -15.049 4.789 1.00 87.75 409 ALA A N 1
ATOM 3174 C CA . ALA A 1 409 ? -19.892 -14.745 4.638 1.00 87.75 409 ALA A CA 1
ATOM 3175 C C . ALA A 1 409 ? -20.726 -15.120 5.882 1.00 87.75 409 ALA A C 1
ATOM 3177 O O . ALA A 1 409 ? -21.593 -14.334 6.278 1.00 87.75 409 ALA A O 1
ATOM 3178 N N . LYS A 1 410 ? -20.451 -16.261 6.541 1.00 89.94 410 LYS A N 1
ATOM 3179 C CA . LYS A 1 410 ? -21.074 -16.610 7.837 1.00 89.94 410 LYS A CA 1
ATOM 3180 C C . LYS A 1 410 ? -20.616 -15.649 8.937 1.00 89.94 410 LYS A C 1
ATOM 3182 O O . LYS A 1 410 ? -21.465 -15.147 9.672 1.00 89.94 410 LYS A O 1
ATOM 3187 N N . LEU A 1 411 ? -19.327 -15.307 9.010 1.00 90.81 411 LEU A N 1
ATOM 3188 C CA . LEU A 1 411 ? -18.806 -14.366 10.011 1.00 90.81 411 LEU A CA 1
ATOM 3189 C C . LEU A 1 411 ? -19.404 -12.953 9.879 1.00 90.81 411 LEU A C 1
ATOM 3191 O O . LEU A 1 411 ? -19.757 -12.349 10.887 1.00 90.81 411 LEU A O 1
ATOM 3195 N N . LEU A 1 412 ? -19.585 -12.438 8.658 1.00 86.06 412 LEU A N 1
ATOM 3196 C CA . LEU A 1 412 ? -20.230 -11.137 8.408 1.00 86.06 412 LEU A CA 1
ATOM 3197 C C . LEU A 1 412 ? -21.698 -11.094 8.871 1.00 86.06 412 LEU A C 1
ATOM 3199 O O . LEU A 1 412 ? -22.210 -10.019 9.180 1.00 86.06 412 LEU A O 1
ATOM 3203 N N . LYS A 1 413 ? -22.376 -12.248 8.926 1.00 82.88 413 LYS A N 1
ATOM 3204 C CA . LYS A 1 413 ? -23.709 -12.394 9.526 1.00 82.88 413 LYS A CA 1
ATOM 3205 C C . LYS A 1 413 ? -23.608 -12.474 11.055 1.00 82.88 413 LYS A C 1
ATOM 3207 O O . LYS A 1 413 ? -24.279 -11.719 11.755 1.00 82.88 413 LYS A O 1
ATOM 3212 N N . LEU A 1 414 ? -22.735 -13.346 11.567 1.00 85.81 414 LEU A N 1
ATOM 3213 C CA . LEU A 1 414 ? -22.536 -13.561 13.002 1.00 85.81 414 LEU A CA 1
ATOM 3214 C C . LEU A 1 414 ? -22.101 -12.289 13.738 1.00 85.81 414 LEU A C 1
ATOM 3216 O O . LEU A 1 414 ? -22.674 -11.992 14.775 1.00 85.81 414 LEU A O 1
ATOM 3220 N N . GLY A 1 415 ? -21.182 -11.490 13.190 1.00 79.56 415 GLY A N 1
ATOM 3221 C CA . GLY A 1 415 ? -20.696 -10.251 13.819 1.00 79.56 415 GLY A CA 1
ATOM 3222 C C . GLY A 1 415 ? -21.746 -9.146 14.005 1.00 79.56 415 GLY A C 1
ATOM 3223 O O . GLY A 1 415 ? -21.464 -8.144 14.654 1.00 79.56 415 GLY A O 1
ATOM 3224 N N . VAL A 1 416 ? -22.953 -9.324 13.455 1.00 74.50 416 VAL A N 1
ATOM 3225 C CA . VAL A 1 416 ? -24.121 -8.449 13.671 1.00 74.50 416 VAL A CA 1
ATOM 3226 C C . VAL A 1 416 ? -25.138 -9.087 14.628 1.00 74.50 416 VAL A C 1
ATOM 3228 O O . VAL A 1 416 ? -25.873 -8.376 15.306 1.00 74.50 416 VAL A O 1
ATOM 3231 N N . GLN A 1 417 ? -25.186 -10.421 14.705 1.00 80.25 417 GLN A N 1
ATOM 3232 C CA . GLN A 1 417 ? -26.094 -11.166 15.589 1.00 80.25 417 GLN A CA 1
ATOM 3233 C C . GLN A 1 417 ? -25.491 -11.430 16.986 1.00 80.25 417 GLN A C 1
ATOM 3235 O O . GLN A 1 417 ? -26.219 -11.453 17.971 1.00 80.25 417 GLN A O 1
ATOM 3240 N N . HIS A 1 418 ? -24.168 -11.587 17.065 1.00 83.50 418 HIS A N 1
ATOM 3241 C CA . HIS A 1 418 ? -23.385 -12.011 18.232 1.00 83.50 418 HIS A CA 1
ATOM 3242 C C . HIS A 1 418 ? -22.252 -11.006 18.499 1.00 83.50 418 HIS A C 1
ATOM 3244 O O . HIS A 1 418 ? -21.062 -11.320 18.452 1.00 83.50 418 HIS A O 1
ATOM 3250 N N . LEU A 1 419 ? -22.637 -9.745 18.713 1.00 79.81 419 LEU A N 1
ATOM 3251 C CA . LEU A 1 419 ? -21.701 -8.629 18.868 1.00 79.81 419 LEU A CA 1
ATOM 3252 C C . LEU A 1 419 ? -20.679 -8.797 20.019 1.00 79.81 419 LEU A C 1
ATOM 3254 O O . LEU A 1 419 ? -19.517 -8.468 19.782 1.00 79.81 419 LEU A O 1
ATOM 3258 N N . PRO A 1 420 ? -21.036 -9.289 21.227 1.00 83.06 420 PRO A N 1
ATOM 3259 C CA . PRO A 1 420 ? -20.066 -9.447 22.316 1.00 83.06 420 PRO A CA 1
ATOM 3260 C C . PRO A 1 420 ? -18.951 -10.442 21.972 1.00 83.06 420 PRO A C 1
ATOM 3262 O O . PRO A 1 420 ? -17.775 -10.150 22.183 1.00 83.06 420 PRO A O 1
ATOM 3265 N N . ASP A 1 421 ? -19.311 -11.570 21.358 1.00 86.25 421 ASP A N 1
ATOM 3266 C CA . ASP A 1 421 ? -18.360 -12.597 20.924 1.00 86.25 421 ASP A CA 1
ATOM 3267 C C . ASP A 1 421 ? -17.433 -12.045 19.828 1.00 86.25 421 ASP A C 1
ATOM 3269 O O . ASP A 1 421 ? -16.229 -12.297 19.818 1.00 86.25 421 ASP A O 1
ATOM 3273 N N . PHE A 1 422 ? -17.976 -11.228 18.920 1.00 87.19 422 PHE A N 1
ATOM 3274 C CA . PHE A 1 422 ? -17.191 -10.563 17.882 1.00 87.19 422 PHE A CA 1
ATOM 3275 C C . PHE A 1 422 ? -16.222 -9.504 18.442 1.00 87.19 422 PHE A C 1
ATOM 3277 O O . PHE A 1 422 ? -15.097 -9.405 17.958 1.00 87.19 422 PHE A O 1
ATOM 3284 N N . ASP A 1 423 ? -16.623 -8.731 19.458 1.00 87.25 423 ASP A N 1
ATOM 3285 C CA . ASP A 1 423 ? -15.748 -7.780 20.168 1.00 87.25 423 ASP A CA 1
ATOM 3286 C C . ASP A 1 423 ? -14.596 -8.519 20.875 1.00 87.25 423 ASP A C 1
ATOM 3288 O O . ASP A 1 423 ? -13.432 -8.146 20.727 1.00 87.25 423 ASP A O 1
ATOM 3292 N N . PHE A 1 424 ? -14.899 -9.640 21.542 1.00 89.88 424 PHE A N 1
ATOM 3293 C CA . PHE A 1 424 ? -13.905 -10.512 22.177 1.00 89.88 424 PHE A CA 1
ATOM 3294 C C . PHE A 1 424 ? -12.875 -11.077 21.180 1.00 89.88 424 PHE A C 1
ATOM 3296 O O . PHE A 1 424 ? -11.682 -11.110 21.485 1.00 89.88 424 PHE A O 1
ATOM 3303 N N . PHE A 1 425 ? -13.311 -11.481 19.981 1.00 94.12 425 PHE A N 1
ATOM 3304 C CA . PHE A 1 425 ? -12.437 -12.016 18.926 1.00 94.12 425 PHE A CA 1
ATOM 3305 C C . PHE A 1 425 ? -11.835 -10.957 17.976 1.00 94.12 425 PHE A C 1
ATOM 3307 O O . PHE A 1 425 ? -11.084 -11.306 17.055 1.00 94.12 425 PHE A O 1
ATOM 3314 N N . LEU A 1 426 ? -12.117 -9.662 18.173 1.00 93.00 426 LEU A N 1
ATOM 3315 C CA . LEU A 1 426 ? -11.612 -8.589 17.308 1.00 93.00 426 LEU A CA 1
ATOM 3316 C C . LEU A 1 426 ? -10.067 -8.539 17.226 1.00 93.00 426 LEU A C 1
ATOM 3318 O O . LEU A 1 426 ? -9.557 -8.397 16.109 1.00 93.00 426 LEU A O 1
ATOM 3322 N N . PRO A 1 427 ? -9.290 -8.687 18.323 1.00 93.94 427 PRO A N 1
ATOM 3323 C CA . PRO A 1 427 ? -7.827 -8.713 18.247 1.00 93.94 427 PRO A CA 1
ATOM 3324 C C . PRO A 1 427 ? -7.291 -9.880 17.405 1.00 93.94 427 PRO A C 1
ATOM 3326 O O . PRO A 1 427 ? -6.321 -9.716 16.667 1.00 93.94 427 PRO A O 1
ATOM 3329 N N . GLN A 1 428 ? -7.936 -11.047 17.466 1.00 94.56 428 GLN A N 1
ATOM 3330 C CA . GLN A 1 428 ? -7.572 -12.247 16.714 1.00 94.56 428 GLN A CA 1
ATOM 3331 C C . GLN A 1 428 ? -7.901 -12.075 15.225 1.00 94.56 428 GLN A C 1
ATOM 3333 O O . GLN A 1 428 ? -7.073 -12.411 14.379 1.00 94.56 428 GLN A O 1
ATOM 3338 N N . LEU A 1 429 ? -9.053 -11.481 14.890 1.00 94.75 429 LEU A N 1
ATOM 3339 C CA . LEU A 1 429 ? -9.403 -11.110 13.513 1.00 94.75 429 LEU A CA 1
ATOM 3340 C C . LEU A 1 429 ? -8.435 -10.084 12.923 1.00 94.75 429 LEU A C 1
ATOM 3342 O O . LEU A 1 429 ? -7.979 -10.236 11.788 1.00 94.75 429 LEU A O 1
ATOM 3346 N N . PHE A 1 430 ? -8.084 -9.065 13.706 1.00 95.44 430 PHE A N 1
ATOM 3347 C CA . PHE A 1 430 ? -7.081 -8.085 13.318 1.00 95.44 430 PHE A CA 1
ATOM 3348 C C . PHE A 1 430 ? -5.706 -8.741 13.125 1.00 95.44 430 PHE A C 1
ATOM 3350 O O . PHE A 1 430 ? -5.038 -8.467 12.130 1.00 95.44 430 PHE A O 1
ATOM 3357 N N . HIS A 1 431 ? -5.308 -9.660 14.012 1.00 93.25 431 HIS A N 1
ATOM 3358 C CA . HIS A 1 431 ? -4.061 -10.411 13.877 1.00 93.25 431 HIS A CA 1
ATOM 3359 C C . HIS A 1 431 ? -4.048 -11.313 12.631 1.00 93.25 431 HIS A C 1
ATOM 3361 O O . HIS A 1 431 ? -3.046 -11.343 11.918 1.00 93.25 431 HIS A O 1
ATOM 3367 N N . LEU A 1 432 ? -5.146 -12.009 12.310 1.00 93.56 432 LEU A N 1
ATOM 3368 C CA . LEU A 1 432 ? -5.278 -12.775 11.062 1.00 93.56 432 LEU A CA 1
ATOM 3369 C C . LEU A 1 432 ? -5.104 -11.862 9.837 1.00 93.56 432 LEU A C 1
ATOM 3371 O O . LEU A 1 432 ? -4.278 -12.153 8.974 1.00 93.56 432 LEU A O 1
ATOM 3375 N N . TRP A 1 433 ? -5.804 -10.723 9.798 1.00 94.00 433 TRP A N 1
ATOM 3376 C CA . TRP A 1 433 ? -5.693 -9.745 8.710 1.00 94.00 433 TRP A CA 1
ATOM 3377 C C . TRP A 1 433 ? -4.269 -9.200 8.549 1.00 94.00 433 TRP A C 1
ATOM 3379 O O . TRP A 1 433 ? -3.740 -9.151 7.437 1.00 94.00 433 TRP A O 1
ATOM 3389 N N . ILE A 1 434 ? -3.631 -8.800 9.653 1.00 91.62 434 ILE A N 1
ATOM 3390 C CA . ILE A 1 434 ? -2.340 -8.114 9.598 1.00 91.62 434 ILE A CA 1
ATOM 3391 C C . ILE A 1 434 ? -1.135 -9.054 9.560 1.00 91.62 434 ILE A C 1
ATOM 3393 O O . ILE A 1 434 ? -0.051 -8.598 9.215 1.00 91.62 434 ILE A O 1
ATOM 3397 N N . SER A 1 435 ? -1.288 -10.347 9.858 1.00 89.19 435 SER A N 1
ATOM 3398 C CA . SER A 1 435 ? -0.232 -11.353 9.656 1.00 89.19 435 SER A CA 1
ATOM 3399 C C . SER A 1 435 ? -0.219 -11.913 8.228 1.00 89.19 435 SER A C 1
ATOM 3401 O O . SER A 1 435 ? 0.860 -12.194 7.699 1.00 89.19 435 SER A O 1
ATOM 3403 N N . MET A 1 436 ? -1.381 -11.989 7.572 1.00 88.31 436 MET A N 1
ATOM 3404 C CA . MET A 1 436 ? -1.559 -12.493 6.206 1.00 88.31 436 MET A CA 1
ATOM 3405 C C . MET A 1 436 ? -0.653 -11.799 5.170 1.00 88.31 436 MET A C 1
ATOM 3407 O O . MET A 1 436 ? -0.365 -10.601 5.259 1.00 88.31 436 MET A O 1
ATOM 3411 N N . GLU A 1 437 ? -0.169 -12.556 4.183 1.00 83.06 437 GLU A N 1
ATOM 3412 C CA . GLU A 1 437 ? 0.748 -12.065 3.149 1.00 83.06 437 GLU A CA 1
ATOM 3413 C C . GLU A 1 437 ? -0.038 -11.496 1.959 1.00 83.06 437 GLU A C 1
ATOM 3415 O O . GLU A 1 437 ? -0.480 -12.219 1.073 1.00 83.06 437 GLU A O 1
ATOM 3420 N N . TYR A 1 438 ? -0.230 -10.175 1.932 1.00 77.81 438 TYR A N 1
ATOM 3421 C CA . TYR A 1 438 ? -1.092 -9.521 0.937 1.00 77.81 438 TYR A CA 1
ATOM 3422 C C . TYR A 1 438 ? -0.585 -9.601 -0.522 1.00 77.81 438 TYR A C 1
ATOM 3424 O O . TYR A 1 438 ? -1.358 -9.314 -1.431 1.00 77.81 438 TYR A O 1
ATOM 3432 N N . GLU A 1 439 ? 0.681 -9.971 -0.772 1.00 73.94 439 GLU A N 1
ATOM 3433 C CA . GLU A 1 439 ? 1.189 -10.162 -2.144 1.00 73.94 439 GLU A CA 1
ATOM 3434 C C . GLU A 1 439 ? 0.661 -11.464 -2.773 1.00 73.94 439 GLU A C 1
ATOM 3436 O O . GLU A 1 439 ? 0.330 -11.480 -3.959 1.00 73.94 439 GLU A O 1
ATOM 3441 N N . THR A 1 440 ? 0.556 -12.530 -1.971 1.00 78.69 440 THR A N 1
ATOM 3442 C CA . THR A 1 440 ? 0.158 -13.885 -2.389 1.00 78.69 440 THR A CA 1
ATOM 3443 C C . THR A 1 440 ? -1.296 -14.214 -2.046 1.00 78.69 440 THR A C 1
ATOM 3445 O O . THR A 1 440 ? -1.936 -14.968 -2.767 1.00 78.69 440 THR A O 1
ATOM 3448 N N . GLN A 1 441 ? -1.850 -13.619 -0.984 1.00 86.94 441 GLN A N 1
ATOM 3449 C CA . GLN A 1 441 ? -3.200 -13.882 -0.465 1.00 86.94 441 GLN A CA 1
ATOM 3450 C C . GLN A 1 441 ? -4.090 -12.624 -0.492 1.00 86.94 441 GLN A C 1
ATOM 3452 O O . GLN A 1 441 ? -4.899 -12.398 0.411 1.00 86.94 441 GLN A O 1
ATOM 3457 N N . LEU A 1 442 ? -3.942 -11.774 -1.519 1.00 86.56 442 LEU A N 1
ATOM 3458 C CA . LEU A 1 442 ? -4.621 -10.470 -1.621 1.00 86.56 442 LEU A CA 1
ATOM 3459 C C . LEU A 1 442 ? -6.149 -10.567 -1.459 1.00 86.56 442 LEU A C 1
ATOM 3461 O O . LEU A 1 442 ? -6.765 -9.705 -0.832 1.00 86.56 442 LEU A O 1
ATOM 3465 N N . VAL A 1 443 ? -6.759 -11.618 -2.009 1.00 87.56 443 VAL A N 1
ATOM 3466 C CA . VAL A 1 443 ? -8.209 -11.848 -1.964 1.00 87.56 443 VAL A CA 1
ATOM 3467 C C . VAL A 1 443 ? -8.675 -12.098 -0.527 1.00 87.56 443 VAL A C 1
ATOM 3469 O O . VAL A 1 443 ? -9.534 -11.366 -0.031 1.00 87.56 443 VAL A O 1
ATOM 3472 N N . LYS A 1 444 ? -8.059 -13.052 0.185 1.00 91.00 444 LYS A N 1
ATOM 3473 C CA . LYS A 1 444 ? -8.322 -13.322 1.612 1.00 91.00 444 LYS A CA 1
ATOM 3474 C C . LYS A 1 444 ? -8.034 -12.104 2.487 1.00 91.00 444 LYS A C 1
ATOM 3476 O O . LYS A 1 444 ? -8.826 -11.785 3.372 1.00 91.00 444 LYS A O 1
ATOM 3481 N N . TRP A 1 445 ? -6.964 -11.367 2.191 1.00 91.69 445 TRP A N 1
ATOM 3482 C CA . TRP A 1 445 ? -6.596 -10.146 2.909 1.00 91.69 445 TRP A CA 1
ATOM 3483 C C . TRP A 1 445 ? -7.692 -9.077 2.785 1.00 91.69 445 TRP A C 1
ATOM 3485 O O . TRP A 1 445 ? -8.114 -8.487 3.782 1.00 91.69 445 TRP A O 1
ATOM 3495 N N . MET A 1 446 ? -8.234 -8.892 1.577 1.00 89.06 446 MET A N 1
ATOM 3496 C CA . MET A 1 446 ? -9.377 -8.014 1.313 1.00 89.06 446 MET A CA 1
ATOM 3497 C C . MET A 1 446 ? -10.686 -8.530 1.941 1.00 89.06 446 MET A C 1
ATOM 3499 O O . MET A 1 446 ? -11.504 -7.721 2.383 1.00 89.06 446 MET A O 1
ATOM 3503 N N . LEU A 1 447 ? -10.899 -9.849 2.021 1.00 89.19 447 LEU A N 1
ATOM 3504 C CA . LEU A 1 447 ? -12.053 -10.448 2.705 1.00 89.19 447 LEU A CA 1
ATOM 3505 C C . LEU A 1 447 ? -12.001 -10.231 4.230 1.00 89.19 447 LEU A C 1
ATOM 3507 O O . LEU A 1 447 ? -13.015 -9.864 4.821 1.00 89.19 447 LEU A O 1
ATOM 3511 N N . LEU A 1 448 ? -10.835 -10.367 4.869 1.00 92.44 448 LEU A N 1
ATOM 3512 C CA . LEU A 1 448 ? -10.672 -10.034 6.290 1.00 92.44 448 LEU A CA 1
ATOM 3513 C C . LEU A 1 448 ? -10.792 -8.524 6.539 1.00 92.44 448 LEU A C 1
ATOM 3515 O O . LEU A 1 448 ? -11.453 -8.107 7.490 1.00 92.44 448 LEU A O 1
ATOM 3519 N N . PHE A 1 449 ? -10.248 -7.682 5.652 1.00 92.56 449 PHE A N 1
ATOM 3520 C CA . PHE A 1 449 ? -10.427 -6.232 5.771 1.00 92.56 449 PHE A CA 1
ATOM 3521 C C . PHE A 1 449 ? -11.903 -5.818 5.643 1.00 92.56 449 PHE A C 1
ATOM 3523 O O . PHE A 1 449 ? -12.366 -4.924 6.354 1.00 92.56 449 PHE A O 1
ATOM 3530 N N . ARG A 1 450 ? -12.678 -6.522 4.804 1.00 88.25 450 ARG A N 1
ATOM 3531 C CA . ARG A 1 450 ? -14.135 -6.358 4.687 1.00 88.25 450 ARG A CA 1
ATOM 3532 C C . ARG A 1 450 ? -14.834 -6.664 6.011 1.00 88.25 450 ARG A C 1
ATOM 3534 O O . ARG A 1 450 ? -15.758 -5.934 6.350 1.00 88.25 450 ARG A O 1
ATOM 3541 N N . VAL A 1 451 ? -14.397 -7.666 6.781 1.00 89.19 451 VAL A N 1
ATOM 3542 C CA . VAL A 1 451 ? -14.939 -7.955 8.126 1.00 89.19 451 VAL A CA 1
ATOM 3543 C C . VAL A 1 451 ? -14.675 -6.796 9.092 1.00 89.19 451 VAL A C 1
ATOM 3545 O O . VAL A 1 451 ? -15.613 -6.295 9.711 1.00 89.19 451 VAL A O 1
ATOM 3548 N N . LEU A 1 452 ? -13.433 -6.307 9.163 1.00 91.50 452 LEU A N 1
ATOM 3549 C CA . LEU A 1 452 ? -13.053 -5.191 10.040 1.00 91.50 452 LEU A CA 1
ATOM 3550 C C . LEU A 1 452 ? -13.816 -3.896 9.697 1.00 91.50 452 LEU A C 1
ATOM 3552 O O . LEU A 1 452 ? -14.380 -3.249 10.577 1.00 91.50 452 LEU A O 1
ATOM 3556 N N . MET A 1 453 ? -13.897 -3.526 8.416 1.00 89.25 453 MET A N 1
ATOM 3557 C CA . MET A 1 453 ? -14.607 -2.310 7.991 1.00 89.25 453 MET A CA 1
ATOM 3558 C C . MET A 1 453 ? -16.140 -2.447 8.071 1.00 89.25 453 MET A C 1
ATOM 3560 O O . MET A 1 453 ? -16.833 -1.464 8.342 1.00 89.25 453 MET A O 1
ATOM 3564 N N . THR A 1 454 ? -16.678 -3.667 7.951 1.00 82.50 454 THR A N 1
ATOM 3565 C CA . THR A 1 454 ? -18.085 -3.972 8.271 1.00 82.50 454 THR A CA 1
ATOM 3566 C C . THR A 1 454 ? -18.359 -3.713 9.752 1.00 82.50 454 THR A C 1
ATOM 3568 O O . THR A 1 454 ? -19.268 -2.951 10.074 1.00 82.50 454 THR A O 1
ATOM 3571 N N . ALA A 1 455 ? -17.534 -4.245 10.658 1.00 82.94 455 ALA A N 1
ATOM 3572 C CA . ALA A 1 455 ? -17.653 -3.996 12.095 1.00 82.94 455 ALA A CA 1
ATOM 3573 C C . ALA A 1 455 ? -17.584 -2.493 12.436 1.00 82.94 455 ALA A C 1
ATOM 3575 O O . ALA A 1 455 ? -18.466 -1.966 13.121 1.00 82.94 455 ALA A O 1
ATOM 3576 N N . ALA A 1 456 ? -16.616 -1.778 11.850 1.00 85.00 456 ALA A N 1
ATOM 3577 C CA . ALA A 1 456 ? -16.477 -0.325 11.964 1.00 85.00 456 ALA A CA 1
ATOM 3578 C C . ALA A 1 456 ? -17.639 0.481 11.338 1.00 85.00 456 ALA A C 1
ATOM 3580 O O . ALA A 1 456 ? -17.766 1.677 11.607 1.00 85.00 456 ALA A O 1
ATOM 3581 N N . THR A 1 457 ? -18.519 -0.153 10.553 1.00 78.50 457 THR A N 1
ATOM 3582 C CA . THR A 1 457 ? -19.733 0.452 9.971 1.00 78.50 457 THR A CA 1
ATOM 3583 C C . THR A 1 457 ? -20.981 0.243 10.831 1.00 78.50 457 THR A C 1
ATOM 3585 O O . THR A 1 457 ? -21.876 1.091 10.796 1.00 78.50 457 THR A O 1
ATOM 3588 N N . TYR A 1 458 ? -21.032 -0.814 11.650 1.00 74.56 458 TYR A N 1
ATOM 3589 C CA . TYR A 1 458 ? -22.164 -1.062 12.554 1.00 74.56 458 TYR A CA 1
ATOM 3590 C C . TYR A 1 458 ? -21.923 -0.531 13.970 1.00 74.56 458 TYR A C 1
ATOM 3592 O O . TYR A 1 458 ? -22.773 0.197 14.471 1.00 74.56 458 TYR A O 1
ATOM 3600 N N . HIS A 1 459 ? -20.724 -0.681 14.551 1.00 77.44 459 HIS A N 1
ATOM 3601 C CA . HIS A 1 459 ? -20.463 -0.266 15.944 1.00 77.44 459 HIS A CA 1
ATOM 3602 C C . HIS A 1 459 ? -19.300 0.720 16.077 1.00 77.44 459 HIS A C 1
ATOM 3604 O O . HIS A 1 459 ? -18.206 0.480 15.567 1.00 77.44 459 HIS A O 1
ATOM 3610 N N . LEU A 1 460 ? -19.545 1.853 16.743 1.00 79.25 460 LEU A N 1
ATOM 3611 C CA . LEU A 1 460 ? -18.549 2.924 16.863 1.00 79.25 460 LEU A CA 1
ATOM 3612 C C . LEU A 1 460 ? -17.427 2.547 17.845 1.00 79.25 460 LEU A C 1
ATOM 3614 O O . LEU A 1 460 ? -16.268 2.847 17.579 1.00 79.25 460 LEU A O 1
ATOM 3618 N N . ARG A 1 461 ? -17.746 1.780 18.901 1.00 80.38 461 ARG A N 1
ATOM 3619 C CA . ARG A 1 461 ? -16.753 1.186 19.815 1.00 80.38 461 ARG A CA 1
ATOM 3620 C C . ARG A 1 461 ? -15.768 0.273 19.080 1.00 80.38 461 ARG A C 1
ATOM 3622 O O . ARG A 1 461 ? -14.565 0.451 19.229 1.00 80.38 461 ARG A O 1
ATOM 3629 N N . LEU A 1 462 ? -16.248 -0.602 18.188 1.00 85.56 462 LEU A N 1
ATOM 3630 C CA . LEU A 1 462 ? -15.370 -1.427 17.343 1.00 85.56 462 LEU A CA 1
ATOM 3631 C C . LEU A 1 462 ? -14.527 -0.579 16.378 1.00 85.56 462 LEU A C 1
ATOM 3633 O O . LEU A 1 462 ? -13.366 -0.901 16.144 1.00 85.56 462 LEU A O 1
ATOM 3637 N N . ALA A 1 463 ? -15.068 0.522 15.848 1.00 88.31 463 ALA A N 1
ATOM 3638 C CA . ALA A 1 463 ? -14.304 1.450 15.013 1.00 88.31 463 ALA A CA 1
ATOM 3639 C C . ALA A 1 463 ? -13.142 2.105 15.792 1.00 88.31 463 ALA A C 1
ATOM 3641 O O . ALA A 1 463 ? -12.022 2.169 15.282 1.00 88.31 463 ALA A O 1
ATOM 3642 N N . THR A 1 464 ? -13.368 2.513 17.047 1.00 88.69 464 THR A N 1
ATOM 3643 C CA . THR A 1 464 ? -12.310 2.978 17.961 1.00 88.69 464 THR A CA 1
ATOM 3644 C C . THR A 1 464 ? -11.307 1.864 18.289 1.00 88.69 464 THR A C 1
ATOM 3646 O O . THR A 1 464 ? -10.105 2.095 18.183 1.00 88.69 464 THR A O 1
ATOM 3649 N N . SER A 1 465 ? -11.753 0.643 18.604 1.00 90.94 465 SER A N 1
ATOM 3650 C CA . SER A 1 465 ? -10.854 -0.498 18.856 1.00 90.94 465 SER A CA 1
ATOM 3651 C C . SER A 1 465 ? -9.957 -0.809 17.649 1.00 90.94 465 SER A C 1
ATOM 3653 O O . SER A 1 465 ? -8.751 -0.996 17.805 1.00 90.94 465 SER A O 1
ATOM 3655 N N . ILE A 1 466 ? -10.508 -0.794 16.429 1.00 94.25 466 ILE A N 1
ATOM 3656 C CA . ILE A 1 466 ? -9.737 -0.983 15.189 1.00 94.25 466 ILE A CA 1
ATOM 3657 C C . ILE A 1 466 ? -8.743 0.168 14.983 1.00 94.25 466 ILE A C 1
ATOM 3659 O O . ILE A 1 466 ? -7.610 -0.090 14.581 1.00 94.25 466 ILE A O 1
ATOM 3663 N N . HIS A 1 467 ? -9.107 1.417 15.293 1.00 95.62 467 HIS A N 1
ATOM 3664 C CA . HIS A 1 467 ? -8.168 2.543 15.230 1.00 95.62 467 HIS A CA 1
ATOM 3665 C C . HIS A 1 467 ? -6.942 2.325 16.135 1.00 95.62 467 HIS A C 1
ATOM 3667 O O . HIS A 1 467 ? -5.814 2.500 15.675 1.00 95.62 467 HIS A O 1
ATOM 3673 N N . TRP A 1 468 ? -7.135 1.862 17.373 1.00 93.75 468 TRP A N 1
ATOM 3674 C CA . TRP A 1 468 ? -6.022 1.602 18.295 1.00 93.75 468 TRP A CA 1
ATOM 3675 C C . TRP A 1 468 ? -5.176 0.386 17.911 1.00 93.75 468 TRP A C 1
ATOM 3677 O O . TRP A 1 468 ? -3.952 0.445 18.023 1.00 93.75 468 TRP A O 1
ATOM 3687 N N . LEU A 1 469 ? -5.783 -0.675 17.371 1.00 95.56 469 LEU A N 1
ATOM 3688 C CA . LEU A 1 469 ? -5.046 -1.813 16.805 1.00 95.56 469 LEU A CA 1
ATOM 3689 C C . LEU A 1 469 ? -4.181 -1.387 15.599 1.00 95.56 469 LEU A C 1
ATOM 3691 O O . LEU A 1 469 ? -3.026 -1.809 15.473 1.00 95.56 469 LEU A O 1
ATOM 3695 N N . LEU A 1 470 ? -4.692 -0.487 14.748 1.00 96.38 470 LEU A N 1
ATOM 3696 C CA . LEU A 1 470 ? -3.931 0.129 13.655 1.00 96.38 470 LEU A CA 1
ATOM 3697 C C . LEU A 1 470 ? -2.788 1.016 14.177 1.00 96.38 470 LEU A C 1
ATOM 3699 O O . LEU A 1 470 ? -1.667 0.883 13.681 1.00 96.38 470 LEU A O 1
ATOM 3703 N N . ARG A 1 471 ? -3.038 1.875 15.179 1.00 94.31 471 ARG A N 1
ATOM 3704 C CA . ARG A 1 471 ? -2.030 2.753 15.809 1.00 94.31 471 ARG A CA 1
ATOM 3705 C C . ARG A 1 471 ? -0.895 1.944 16.437 1.00 94.31 471 ARG A C 1
ATOM 3707 O O . ARG A 1 471 ? 0.251 2.121 16.035 1.00 94.31 471 ARG A O 1
ATOM 3714 N N . ALA A 1 472 ? -1.211 0.987 17.311 1.00 92.50 472 ALA A N 1
ATOM 3715 C CA . ALA A 1 472 ? -0.219 0.122 17.951 1.00 92.50 472 ALA A CA 1
ATOM 3716 C C . ALA A 1 472 ? 0.653 -0.612 16.917 1.00 92.50 472 ALA A C 1
ATOM 3718 O O . ALA A 1 472 ? 1.879 -0.619 17.021 1.00 92.50 472 ALA A O 1
ATOM 3719 N N . THR A 1 473 ? 0.042 -1.132 15.845 1.00 93.50 473 THR A N 1
ATOM 3720 C CA . THR A 1 473 ? 0.790 -1.765 14.748 1.00 93.50 473 THR A CA 1
ATOM 3721 C C . THR A 1 473 ? 1.688 -0.776 14.002 1.00 93.50 473 THR A C 1
ATOM 3723 O O . THR A 1 473 ? 2.787 -1.143 13.584 1.00 93.50 473 THR A O 1
ATOM 3726 N N . ILE A 1 474 ? 1.251 0.471 13.803 1.00 93.69 474 ILE A N 1
ATOM 3727 C CA . ILE A 1 474 ? 2.068 1.537 13.204 1.00 93.69 474 ILE A CA 1
ATOM 3728 C C . ILE A 1 474 ? 3.284 1.833 14.092 1.00 93.69 474 ILE A C 1
ATOM 3730 O O . ILE A 1 474 ? 4.394 1.918 13.564 1.00 93.69 474 ILE A O 1
ATOM 3734 N N . ASP A 1 475 ? 3.105 1.916 15.411 1.00 91.12 475 ASP A N 1
ATOM 3735 C CA . ASP A 1 475 ? 4.179 2.183 16.374 1.00 91.12 475 ASP A CA 1
ATOM 3736 C C . ASP A 1 475 ? 5.187 1.027 16.465 1.00 91.12 475 ASP A C 1
ATOM 3738 O O . ASP A 1 475 ? 6.398 1.258 16.381 1.00 91.12 475 ASP A O 1
ATOM 3742 N N . ASP A 1 476 ? 4.718 -0.222 16.511 1.00 90.69 476 ASP A N 1
ATOM 3743 C CA . ASP A 1 476 ? 5.561 -1.424 16.422 1.00 90.69 476 ASP A CA 1
ATOM 3744 C C . ASP A 1 476 ? 6.327 -1.488 15.089 1.00 90.69 476 ASP A C 1
ATOM 3746 O O . ASP A 1 476 ? 7.538 -1.715 15.049 1.00 90.69 476 ASP A O 1
ATOM 3750 N N . SER A 1 477 ? 5.656 -1.193 13.970 1.00 90.00 477 SER A N 1
ATOM 3751 C CA . SER A 1 477 ? 6.297 -1.135 12.647 1.00 90.00 477 SER A CA 1
ATOM 3752 C C . SER A 1 477 ? 7.333 -0.009 12.528 1.00 90.00 477 SER A C 1
ATOM 3754 O O . SER A 1 477 ? 8.212 -0.063 11.663 1.00 90.00 477 SER A O 1
ATOM 3756 N N . CYS A 1 478 ? 7.238 1.022 13.373 1.00 88.38 478 CYS A N 1
ATOM 3757 C CA . CYS A 1 478 ? 8.216 2.102 13.472 1.00 88.38 478 CYS A CA 1
ATOM 3758 C C . CYS A 1 478 ? 9.357 1.799 14.456 1.00 88.38 478 CYS A C 1
ATOM 3760 O O . CYS A 1 478 ? 10.381 2.482 14.401 1.00 88.38 478 CYS A O 1
ATOM 3762 N N . GLY A 1 479 ? 9.214 0.795 15.328 1.00 86.12 479 GLY A N 1
ATOM 3763 C CA . GLY A 1 479 ? 10.133 0.540 16.440 1.00 86.12 479 GLY A CA 1
ATOM 3764 C C . GLY A 1 479 ? 9.979 1.544 17.581 1.00 86.12 479 GLY A C 1
ATOM 3765 O O . GLY A 1 479 ? 10.967 1.881 18.238 1.00 86.12 479 GLY A O 1
ATOM 3766 N N . TRP A 1 480 ? 8.760 2.058 17.757 1.00 85.25 480 TRP A N 1
ATOM 3767 C CA . TRP A 1 480 ? 8.340 2.979 18.816 1.00 85.25 480 TRP A CA 1
ATOM 3768 C C . TRP A 1 480 ? 7.552 2.261 19.928 1.00 85.25 480 TRP A C 1
ATOM 3770 O O . TRP A 1 480 ? 7.413 2.810 21.020 1.00 85.25 480 TRP A O 1
ATOM 3780 N N . GLY A 1 481 ? 7.110 1.019 19.684 1.00 77.69 481 GLY A N 1
ATOM 3781 C CA . GLY A 1 481 ? 6.505 0.140 20.688 1.00 77.69 481 GLY A CA 1
ATOM 3782 C C . GLY A 1 481 ? 7.415 -0.145 21.893 1.00 77.69 481 GLY A C 1
ATOM 3783 O O . GLY A 1 481 ? 8.636 0.047 21.860 1.00 77.69 481 GLY A O 1
ATOM 3784 N N . PHE A 1 482 ? 6.821 -0.608 22.996 1.00 69.44 482 PHE A N 1
ATOM 3785 C CA . PHE A 1 482 ? 7.512 -0.727 24.284 1.00 69.44 482 PHE A CA 1
ATOM 3786 C C . PHE A 1 482 ? 8.768 -1.618 24.208 1.00 69.44 482 PHE A C 1
ATOM 3788 O O . PHE A 1 482 ? 8.715 -2.780 23.813 1.00 69.44 482 PHE A O 1
ATOM 3795 N N . GLY A 1 483 ? 9.918 -1.062 24.605 1.00 70.75 483 GLY A N 1
ATOM 3796 C CA . GLY A 1 483 ? 11.217 -1.748 24.585 1.00 70.75 483 GLY A CA 1
ATOM 3797 C C . GLY A 1 483 ? 11.897 -1.847 23.209 1.00 70.75 483 GLY A C 1
ATOM 3798 O O . GLY A 1 483 ? 13.039 -2.304 23.139 1.00 70.75 483 GLY A O 1
ATOM 3799 N N . GLN A 1 484 ? 11.248 -1.399 22.131 1.00 78.19 484 GLN A N 1
ATOM 3800 C CA . GLN A 1 484 ? 11.757 -1.508 20.761 1.00 78.19 484 GLN A CA 1
ATOM 3801 C C . GLN A 1 484 ? 12.687 -0.345 20.365 1.00 78.19 484 GLN A C 1
ATOM 3803 O O . GLN A 1 484 ? 12.965 0.571 21.144 1.00 78.19 484 GLN A O 1
ATOM 3808 N N . ARG A 1 485 ? 13.240 -0.423 19.144 1.00 81.12 485 ARG A N 1
ATOM 3809 C CA . ARG A 1 485 ? 14.087 0.599 18.499 1.00 81.12 485 ARG A CA 1
ATOM 3810 C C . ARG A 1 485 ? 13.900 0.523 16.981 1.00 81.12 485 ARG A C 1
ATOM 3812 O O . ARG A 1 485 ? 13.796 -0.585 16.465 1.00 81.12 485 ARG A O 1
ATOM 3819 N N . GLU A 1 486 ? 13.997 1.640 16.250 1.00 80.50 486 GLU A N 1
ATOM 3820 C CA . GLU A 1 486 ? 13.825 1.654 14.775 1.00 80.50 486 GLU A CA 1
ATOM 3821 C C . GLU A 1 486 ? 14.767 0.684 14.021 1.00 80.50 486 GLU A C 1
ATOM 3823 O O . GLU A 1 486 ? 14.412 0.144 12.976 1.00 80.50 486 GLU A O 1
ATOM 3828 N N . LEU A 1 487 ? 15.973 0.438 14.552 1.00 79.25 487 LEU A N 1
ATOM 3829 C CA . LEU A 1 487 ? 16.932 -0.540 14.009 1.00 79.25 487 LEU A CA 1
ATOM 3830 C C . LEU A 1 487 ? 16.566 -2.005 14.298 1.00 79.25 487 LEU A C 1
ATOM 3832 O O . LEU A 1 487 ? 17.021 -2.896 13.586 1.00 79.25 487 LEU A O 1
ATOM 3836 N N . GLY A 1 488 ? 15.808 -2.254 15.366 1.00 79.94 488 GLY A N 1
ATOM 3837 C CA . GLY A 1 488 ? 15.498 -3.588 15.884 1.00 79.94 488 GLY A CA 1
ATOM 3838 C C . GLY A 1 488 ? 14.134 -4.129 15.463 1.00 79.94 488 GLY A C 1
ATOM 3839 O O . GLY A 1 488 ? 13.776 -5.214 15.909 1.00 79.94 488 GLY A O 1
ATOM 3840 N N . VAL A 1 489 ? 13.373 -3.396 14.639 1.00 84.62 489 VAL A N 1
ATOM 3841 C CA . VAL A 1 489 ? 12.039 -3.812 14.175 1.00 84.62 489 VAL A CA 1
ATOM 3842 C C . VAL A 1 489 ? 12.132 -5.181 13.480 1.00 84.62 489 VAL A C 1
ATOM 3844 O O . VAL A 1 489 ? 12.862 -5.298 12.487 1.00 84.62 489 VAL A O 1
ATOM 3847 N N . PRO A 1 490 ? 11.407 -6.212 13.954 1.00 82.25 490 PRO A N 1
ATOM 3848 C CA . PRO A 1 490 ? 11.317 -7.509 13.289 1.00 82.25 490 PRO A CA 1
ATOM 3849 C C . PRO A 1 490 ? 10.844 -7.391 11.839 1.00 82.25 490 PRO A C 1
ATOM 3851 O O . PRO A 1 490 ? 9.989 -6.568 11.516 1.00 82.25 490 PRO A O 1
ATOM 3854 N N . GLU A 1 491 ? 11.374 -8.227 10.944 1.00 75.75 491 GLU A N 1
ATOM 3855 C CA . GLU A 1 491 ? 11.080 -8.124 9.509 1.00 75.75 491 GLU A CA 1
ATOM 3856 C C . GLU A 1 491 ? 9.577 -8.202 9.201 1.00 75.75 491 GLU A C 1
ATOM 3858 O O . GLU A 1 491 ? 9.076 -7.366 8.451 1.00 75.75 491 GLU A O 1
ATOM 3863 N N . TYR A 1 492 ? 8.840 -9.099 9.865 1.00 77.56 492 TYR A N 1
ATOM 3864 C CA . TYR A 1 492 ? 7.396 -9.273 9.673 1.00 77.56 492 TYR A CA 1
ATOM 3865 C C . TYR A 1 492 ? 6.548 -8.039 10.043 1.00 77.56 492 TYR A C 1
ATOM 3867 O O . TYR A 1 492 ? 5.436 -7.912 9.525 1.00 77.56 492 TYR A O 1
ATOM 3875 N N . LEU A 1 493 ? 7.062 -7.124 10.881 1.00 83.56 493 LEU A N 1
ATOM 3876 C CA . LEU A 1 493 ? 6.403 -5.859 11.240 1.00 83.56 493 LEU A CA 1
ATOM 3877 C C . LEU A 1 493 ? 6.686 -4.742 10.229 1.00 83.56 493 LEU A C 1
ATOM 3879 O O . LEU A 1 493 ? 5.799 -3.945 9.938 1.00 83.56 493 LEU A O 1
ATOM 3883 N N . LYS A 1 494 ? 7.872 -4.707 9.603 1.00 78.31 494 LYS A N 1
ATOM 3884 C CA . LYS A 1 494 ? 8.262 -3.636 8.653 1.00 78.31 494 LYS A CA 1
ATOM 3885 C C . LYS A 1 494 ? 7.241 -3.443 7.526 1.00 78.31 494 LYS A C 1
ATOM 3887 O O . LYS A 1 494 ? 7.023 -2.326 7.061 1.00 78.31 494 LYS A O 1
ATOM 3892 N N . PHE A 1 495 ? 6.599 -4.524 7.085 1.00 83.00 495 PHE A N 1
ATOM 3893 C CA . PHE A 1 495 ? 5.596 -4.514 6.017 1.00 83.00 495 PHE A CA 1
ATOM 3894 C C . PHE A 1 495 ? 4.220 -3.987 6.441 1.00 83.00 495 PHE A C 1
ATOM 3896 O O . PHE A 1 495 ? 3.422 -3.664 5.567 1.00 83.00 495 PHE A O 1
ATOM 3903 N N . ARG A 1 496 ? 3.933 -3.871 7.743 1.00 90.00 496 ARG A N 1
ATOM 3904 C CA . ARG A 1 496 ? 2.579 -3.604 8.261 1.00 90.00 496 ARG A CA 1
ATOM 3905 C C . ARG A 1 496 ? 2.261 -2.114 8.388 1.00 90.00 496 ARG A C 1
ATOM 3907 O O . ARG A 1 496 ? 1.108 -1.733 8.211 1.00 90.00 496 ARG A O 1
ATOM 3914 N N . PHE A 1 497 ? 3.284 -1.267 8.546 1.00 93.00 497 PHE A N 1
ATOM 3915 C CA . PHE A 1 497 ? 3.160 0.198 8.585 1.00 93.00 497 PHE A CA 1
ATOM 3916 C C . PHE A 1 497 ? 2.258 0.769 7.479 1.00 93.00 497 PHE A C 1
ATOM 3918 O O . PHE A 1 497 ? 1.301 1.482 7.767 1.00 93.00 497 PHE A O 1
ATOM 3925 N N . ALA A 1 498 ? 2.568 0.480 6.208 1.00 93.44 498 ALA A N 1
ATOM 3926 C CA . ALA A 1 498 ? 1.885 1.125 5.088 1.00 93.44 498 ALA A CA 1
ATOM 3927 C C . ALA A 1 498 ? 0.427 0.643 4.924 1.00 93.44 498 ALA A C 1
ATOM 3929 O O . ALA A 1 498 ? -0.443 1.515 4.896 1.00 93.44 498 ALA A O 1
ATOM 3930 N N . PRO A 1 499 ? 0.120 -0.673 4.930 1.00 92.25 499 PRO A N 1
ATOM 3931 C CA . PRO A 1 499 ? -1.260 -1.156 4.964 1.00 92.25 499 PRO A CA 1
ATOM 3932 C C . PRO A 1 499 ? -2.070 -0.594 6.138 1.00 92.25 499 PRO A C 1
ATOM 3934 O O . PRO A 1 499 ? -3.180 -0.114 5.922 1.00 92.25 499 PRO A O 1
ATOM 3937 N N . CYS A 1 500 ? -1.514 -0.563 7.359 1.00 95.69 500 CYS A N 1
ATOM 3938 C CA . CYS A 1 500 ? -2.211 0.007 8.517 1.00 95.69 500 CYS A CA 1
ATOM 3939 C C . CYS A 1 500 ? -2.468 1.510 8.365 1.00 95.69 500 CYS A C 1
ATOM 3941 O O . CYS A 1 500 ? -3.554 1.980 8.696 1.00 95.69 500 CYS A O 1
ATOM 3943 N N . LYS A 1 501 ? -1.516 2.275 7.818 1.00 95.81 501 LYS A N 1
ATOM 3944 C CA . LYS A 1 501 ? -1.685 3.718 7.603 1.00 95.81 501 LYS A CA 1
ATOM 3945 C C . LYS A 1 501 ? -2.772 4.017 6.557 1.00 95.81 501 LYS A C 1
ATOM 3947 O O . LYS A 1 501 ? -3.597 4.898 6.787 1.00 95.81 501 LYS A O 1
ATOM 3952 N N . VAL A 1 502 ? -2.845 3.245 5.464 1.00 95.19 502 VAL A N 1
ATOM 3953 C CA . VAL A 1 502 ? -3.934 3.355 4.468 1.00 95.19 502 VAL A CA 1
ATOM 3954 C C . VAL A 1 502 ? -5.279 2.908 5.054 1.00 95.19 502 VAL A C 1
ATOM 3956 O O . VAL A 1 502 ? -6.283 3.597 4.876 1.00 95.19 502 VAL A O 1
ATOM 3959 N N . ALA A 1 503 ? -5.307 1.803 5.803 1.00 95.44 503 ALA A N 1
ATOM 3960 C CA . ALA A 1 503 ? -6.499 1.337 6.510 1.00 95.44 503 ALA A CA 1
ATOM 3961 C C . ALA A 1 503 ? -7.022 2.373 7.518 1.00 95.44 503 ALA A C 1
ATOM 3963 O O . ALA A 1 503 ? -8.232 2.563 7.612 1.00 95.44 503 ALA A O 1
ATOM 3964 N N . MET A 1 504 ? -6.133 3.090 8.212 1.00 95.44 504 MET A N 1
ATOM 3965 C CA . MET A 1 504 ? -6.495 4.145 9.160 1.00 95.44 504 MET A CA 1
ATOM 3966 C C . MET A 1 504 ? -7.110 5.367 8.466 1.00 95.44 504 MET A C 1
ATOM 3968 O O . MET A 1 504 ? -8.149 5.846 8.916 1.00 95.44 504 MET A O 1
ATOM 3972 N N . TYR A 1 505 ? -6.542 5.825 7.343 1.00 94.81 505 TYR A N 1
ATOM 3973 C CA . TYR A 1 505 ? -7.165 6.880 6.530 1.00 94.81 505 TYR A CA 1
ATOM 3974 C C . TYR A 1 505 ? -8.548 6.449 6.012 1.00 94.81 505 TYR A C 1
ATOM 3976 O O . TYR A 1 505 ? -9.511 7.203 6.116 1.00 94.81 505 TYR A O 1
ATOM 3984 N N . ASN A 1 506 ? -8.674 5.217 5.511 1.00 93.94 506 ASN A N 1
ATOM 3985 C CA . ASN A 1 506 ? -9.941 4.671 5.023 1.00 93.94 506 ASN A CA 1
ATOM 3986 C C . ASN A 1 506 ? -11.001 4.527 6.132 1.00 93.94 506 ASN A C 1
ATOM 3988 O O . ASN A 1 506 ? -12.170 4.818 5.892 1.00 93.94 506 ASN A O 1
ATOM 3992 N N . LEU A 1 507 ? -10.595 4.112 7.337 1.00 93.19 507 LEU A N 1
ATOM 3993 C CA . LEU A 1 507 ? -11.445 4.036 8.527 1.00 93.19 507 LEU A CA 1
ATOM 3994 C C . LEU A 1 507 ? -11.969 5.419 8.929 1.00 93.19 507 LEU A C 1
ATOM 3996 O O . LEU A 1 507 ? -13.165 5.566 9.162 1.00 93.19 507 LEU A O 1
ATOM 4000 N N . HIS A 1 508 ? -11.101 6.436 8.961 1.00 91.31 508 HIS A N 1
ATOM 4001 C CA . HIS A 1 508 ? -11.512 7.817 9.231 1.00 91.31 508 HIS A CA 1
ATOM 4002 C C . HIS A 1 508 ? -12.517 8.295 8.172 1.00 91.31 508 HIS A C 1
ATOM 4004 O O . HIS A 1 508 ? -13.639 8.642 8.527 1.00 91.31 508 HIS A O 1
ATOM 4010 N N . MET A 1 509 ? -12.205 8.172 6.875 1.00 88.88 509 MET A N 1
ATOM 4011 C CA . MET A 1 509 ? -13.140 8.542 5.796 1.00 88.88 509 MET A CA 1
ATOM 4012 C C . MET A 1 509 ? -14.503 7.826 5.888 1.00 88.88 509 MET A C 1
ATOM 4014 O O . MET A 1 509 ? -15.534 8.426 5.584 1.00 88.88 509 MET A O 1
ATOM 4018 N N . LEU A 1 510 ? -14.519 6.552 6.300 1.00 86.69 510 LEU A N 1
ATOM 4019 C CA . LEU A 1 510 ? -15.725 5.730 6.465 1.00 86.69 510 LEU A CA 1
ATOM 4020 C C . LEU A 1 510 ? -16.621 6.204 7.624 1.00 86.69 510 LEU A C 1
ATOM 4022 O O . LEU A 1 510 ? -17.845 6.146 7.505 1.00 86.69 510 LEU A O 1
ATOM 4026 N N . ILE A 1 511 ? -16.031 6.675 8.726 1.00 83.81 511 ILE A N 1
ATOM 4027 C CA . ILE A 1 511 ? -16.762 7.226 9.881 1.00 83.81 511 ILE A CA 1
ATOM 4028 C C . ILE A 1 511 ? -17.251 8.644 9.568 1.00 83.81 511 ILE A C 1
ATOM 4030 O O . ILE A 1 511 ? -18.411 8.968 9.797 1.00 83.81 511 ILE A O 1
ATOM 4034 N N . GLU A 1 512 ? -16.390 9.466 8.969 1.00 81.62 512 GLU A N 1
ATOM 4035 C CA . GLU A 1 512 ? -16.674 10.857 8.593 1.00 81.62 512 GLU A CA 1
ATOM 4036 C C . GLU A 1 512 ? -17.589 10.993 7.355 1.00 81.62 512 GLU A C 1
ATOM 4038 O O . GLU A 1 512 ? -17.868 12.106 6.913 1.00 81.62 512 GLU A O 1
ATOM 4043 N N . ASN A 1 513 ? -18.030 9.873 6.764 1.00 79.44 513 ASN A N 1
ATOM 4044 C CA . ASN A 1 513 ? -18.843 9.805 5.539 1.00 79.44 513 ASN A CA 1
ATOM 4045 C C . ASN A 1 513 ? -18.215 10.556 4.334 1.00 79.44 513 ASN A C 1
ATOM 4047 O O . ASN A 1 513 ? -18.923 11.048 3.452 1.00 79.44 513 ASN A O 1
ATOM 4051 N N . ARG A 1 514 ? -16.878 10.674 4.297 1.00 82.06 514 ARG A N 1
ATOM 4052 C CA . ARG A 1 514 ? -16.122 11.468 3.311 1.00 82.06 514 ARG A CA 1
ATOM 4053 C C . ARG A 1 514 ? -15.785 10.657 2.063 1.00 82.06 514 ARG A C 1
ATOM 4055 O O . ARG A 1 514 ? -15.241 9.562 2.149 1.00 82.06 514 ARG A O 1
ATOM 4062 N N . THR A 1 515 ? -16.012 11.238 0.887 1.00 81.38 515 THR A N 1
ATOM 4063 C CA . THR A 1 515 ? -15.609 10.657 -0.409 1.00 81.38 515 THR A CA 1
ATOM 4064 C C . THR A 1 515 ? -14.233 11.133 -0.888 1.00 81.38 515 THR A C 1
ATOM 4066 O O . THR A 1 515 ? -13.661 10.537 -1.797 1.00 81.38 515 THR A O 1
ATOM 4069 N N . THR A 1 516 ? -13.676 12.177 -0.266 1.00 86.50 516 THR A N 1
ATOM 4070 C CA . THR A 1 516 ? -12.379 12.789 -0.590 1.00 86.50 516 THR A CA 1
ATOM 4071 C C . THR A 1 516 ? -11.462 12.840 0.632 1.00 86.50 516 THR A C 1
ATOM 4073 O O . THR A 1 516 ? -11.924 12.853 1.773 1.00 86.50 516 THR A O 1
ATOM 4076 N N . LEU A 1 517 ? -10.149 12.881 0.393 1.00 90.62 517 LEU A N 1
ATOM 4077 C CA . LEU A 1 517 ? -9.124 12.985 1.431 1.00 90.62 517 LEU A CA 1
ATOM 4078 C C . LEU A 1 517 ? -8.053 13.993 1.003 1.00 90.62 517 LEU A C 1
ATOM 4080 O O . LEU A 1 517 ? -7.495 13.883 -0.090 1.00 90.62 517 LEU A O 1
ATOM 4084 N N . THR A 1 518 ? -7.757 14.947 1.884 1.00 93.00 518 THR A N 1
ATOM 4085 C CA . THR A 1 518 ? -6.609 15.852 1.755 1.00 93.00 518 THR A CA 1
ATOM 4086 C C . THR A 1 518 ? -5.463 15.285 2.585 1.00 93.00 518 THR A C 1
ATOM 4088 O O . THR A 1 518 ? -5.576 15.184 3.804 1.00 93.00 518 THR A O 1
ATOM 4091 N N . PHE A 1 519 ? -4.364 14.904 1.940 1.00 94.50 519 PHE A N 1
ATOM 4092 C CA . PHE A 1 519 ? -3.182 14.378 2.607 1.00 94.50 519 PHE A CA 1
ATOM 4093 C C . PHE A 1 519 ? -2.420 15.491 3.337 1.00 94.50 519 PHE A C 1
ATOM 4095 O O . PHE A 1 519 ? -1.931 16.441 2.722 1.00 94.50 519 PHE A O 1
ATOM 4102 N N . THR A 1 520 ? -2.261 15.336 4.649 1.00 91.81 520 THR A N 1
ATOM 4103 C CA . THR A 1 520 ? -1.411 16.182 5.491 1.00 91.81 520 THR A CA 1
ATOM 4104 C C . THR A 1 520 ? -0.184 15.392 5.973 1.00 91.81 520 THR A C 1
ATOM 4106 O O . THR A 1 520 ? -0.319 14.233 6.368 1.00 91.81 520 THR A O 1
ATOM 4109 N N . PRO A 1 521 ? 1.031 15.977 5.953 1.00 92.75 521 PRO A N 1
ATOM 4110 C CA . PRO A 1 521 ? 2.204 15.359 6.570 1.00 92.75 521 PRO A CA 1
ATOM 4111 C C . PRO A 1 521 ? 2.039 15.270 8.090 1.00 92.75 521 PRO A C 1
ATOM 4113 O O . PRO A 1 521 ? 1.641 16.247 8.723 1.00 92.75 521 PRO A O 1
ATOM 4116 N N . ASP A 1 522 ? 2.415 14.137 8.682 1.00 91.19 522 ASP A N 1
ATOM 4117 C CA . ASP A 1 522 ? 2.286 13.885 10.123 1.00 91.19 522 ASP A CA 1
ATOM 4118 C C . ASP A 1 522 ? 3.601 13.375 10.756 1.00 91.19 522 ASP A C 1
ATOM 4120 O O . ASP A 1 522 ? 4.666 13.364 10.125 1.00 91.19 522 ASP A O 1
ATOM 4124 N N . ALA A 1 523 ? 3.561 13.006 12.041 1.00 86.19 523 ALA A N 1
ATOM 4125 C CA . ALA A 1 523 ? 4.733 12.526 12.776 1.00 86.19 523 ALA A CA 1
ATOM 4126 C C . ALA A 1 523 ? 5.320 11.228 12.182 1.00 86.19 523 ALA A C 1
ATOM 4128 O O . ALA A 1 523 ? 6.554 11.087 12.098 1.00 86.19 523 ALA A O 1
ATOM 4129 N N . ASP A 1 524 ? 4.439 10.330 11.727 1.00 90.31 524 ASP A N 1
ATOM 4130 C CA . ASP A 1 524 ? 4.752 9.039 11.116 1.00 90.31 524 ASP A CA 1
ATOM 4131 C C . ASP A 1 524 ? 5.322 9.242 9.700 1.00 90.31 524 ASP A C 1
ATOM 4133 O O . ASP A 1 524 ? 6.338 8.640 9.336 1.00 90.31 524 ASP A O 1
ATOM 4137 N N . LEU A 1 525 ? 4.682 10.129 8.926 1.00 93.12 525 LEU A N 1
ATOM 4138 C CA . LEU A 1 525 ? 4.933 10.453 7.521 1.00 93.12 525 LEU A CA 1
ATOM 4139 C C . LEU A 1 525 ? 5.393 11.908 7.333 1.00 93.12 525 LEU A C 1
ATOM 4141 O O . LEU A 1 525 ? 4.720 12.735 6.715 1.00 93.12 525 LEU A O 1
ATOM 4145 N N . ARG A 1 526 ? 6.620 12.206 7.778 1.00 91.94 526 ARG A N 1
ATOM 4146 C CA . ARG A 1 526 ? 7.313 13.474 7.476 1.00 91.94 526 ARG A CA 1
ATOM 4147 C C . ARG A 1 526 ? 7.771 13.521 6.008 1.00 91.94 526 ARG A C 1
ATOM 4149 O O . ARG A 1 526 ? 8.953 13.354 5.703 1.00 91.94 526 ARG A O 1
ATOM 4156 N N . THR A 1 527 ? 6.825 13.726 5.098 1.00 93.81 527 THR A N 1
ATOM 4157 C CA . THR A 1 527 ? 7.041 13.899 3.653 1.00 93.81 527 THR A CA 1
ATOM 4158 C C . THR A 1 527 ? 7.693 15.242 3.319 1.00 93.81 527 THR A C 1
ATOM 4160 O O . THR A 1 527 ? 7.404 16.253 3.958 1.00 93.81 527 THR A O 1
ATOM 4163 N N . MET A 1 528 ? 8.505 15.289 2.259 1.00 90.81 528 MET A N 1
ATOM 4164 C CA . MET A 1 528 ? 8.852 16.556 1.596 1.00 90.81 528 MET A CA 1
ATOM 4165 C C . MET A 1 528 ? 7.646 17.086 0.785 1.00 90.81 528 MET A C 1
ATOM 4167 O O . MET A 1 528 ? 6.807 16.272 0.396 1.00 90.81 528 MET A O 1
ATOM 4171 N N . PRO A 1 529 ? 7.542 18.395 0.465 1.00 90.75 529 PRO A N 1
ATOM 4172 C CA . PRO A 1 529 ? 6.372 18.959 -0.230 1.00 90.75 529 PRO A CA 1
ATOM 4173 C C . PRO A 1 529 ? 6.011 18.232 -1.533 1.00 90.75 529 PRO A C 1
ATOM 4175 O O . PRO A 1 529 ? 4.870 17.821 -1.718 1.00 90.75 529 PRO A O 1
ATOM 4178 N N . LEU A 1 530 ? 7.010 17.951 -2.374 1.00 89.31 530 LEU A N 1
ATOM 4179 C CA . LEU A 1 530 ? 6.857 17.173 -3.606 1.00 89.31 530 LEU A CA 1
ATOM 4180 C C . LEU A 1 530 ? 6.336 15.740 -3.380 1.00 89.31 530 LEU A C 1
ATOM 4182 O O . LEU A 1 530 ? 5.645 15.186 -4.229 1.00 89.31 530 LEU A O 1
ATOM 4186 N N . GLN A 1 531 ? 6.655 15.132 -2.235 1.00 93.50 531 GLN A N 1
ATOM 4187 C CA . GLN A 1 531 ? 6.165 13.801 -1.868 1.00 93.50 531 GLN A CA 1
ATOM 4188 C C . GLN A 1 531 ? 4.712 13.854 -1.376 1.00 93.50 531 GLN A C 1
ATOM 4190 O O . GLN A 1 531 ? 3.952 12.940 -1.675 1.00 93.50 531 GLN A O 1
ATOM 4195 N N . ALA A 1 532 ? 4.315 14.925 -0.678 1.00 94.81 532 ALA A N 1
ATOM 4196 C CA . ALA A 1 532 ? 2.928 15.157 -0.273 1.00 94.81 532 ALA A CA 1
ATOM 4197 C C . ALA A 1 532 ? 2.016 15.422 -1.486 1.00 94.81 532 ALA A C 1
ATOM 4199 O O . ALA A 1 532 ? 0.962 14.806 -1.597 1.00 94.81 532 ALA A O 1
ATOM 4200 N N . GLU A 1 533 ? 2.451 16.262 -2.433 1.00 94.31 533 GLU A N 1
ATOM 4201 C CA . GLU A 1 533 ? 1.724 16.522 -3.687 1.00 94.31 533 GLU A CA 1
ATOM 4202 C C . GLU A 1 533 ? 1.558 15.239 -4.519 1.00 94.31 533 GLU A C 1
ATOM 4204 O O . GLU A 1 533 ? 0.462 14.928 -4.980 1.00 94.31 533 GLU A O 1
ATOM 4209 N N . LEU A 1 534 ? 2.619 14.433 -4.644 1.00 94.88 534 LEU A N 1
ATOM 4210 C CA . LEU A 1 534 ? 2.547 13.127 -5.302 1.00 94.88 534 LEU A CA 1
ATOM 4211 C C . LEU A 1 534 ? 1.557 12.171 -4.610 1.00 94.88 534 LEU A C 1
ATOM 4213 O O . LEU A 1 534 ? 0.742 11.554 -5.293 1.00 94.88 534 LEU A O 1
ATOM 4217 N N . LEU A 1 535 ? 1.585 12.073 -3.274 1.00 96.44 535 LEU A N 1
ATOM 4218 C CA . LEU A 1 535 ? 0.638 11.252 -2.509 1.00 96.44 535 LEU A CA 1
ATOM 4219 C C . LEU A 1 535 ? -0.814 11.717 -2.696 1.00 96.44 535 LEU A C 1
ATOM 4221 O O . LEU A 1 535 ? -1.685 10.874 -2.916 1.00 96.44 535 LEU A O 1
ATOM 4225 N N . GLN A 1 536 ? -1.060 13.031 -2.690 1.00 96.31 536 GLN A N 1
ATOM 4226 C CA . GLN A 1 536 ? -2.372 13.612 -2.982 1.00 96.31 536 GLN A CA 1
ATOM 4227 C C . GLN A 1 536 ? -2.868 13.197 -4.374 1.00 96.31 536 GLN A C 1
ATOM 4229 O O . GLN A 1 536 ? -3.987 12.705 -4.501 1.00 96.31 536 GLN A O 1
ATOM 4234 N N . VAL A 1 537 ? -2.023 13.288 -5.409 1.00 96.06 537 VAL A N 1
ATOM 4235 C CA . VAL A 1 537 ? -2.391 12.870 -6.774 1.00 96.06 537 VAL A CA 1
ATOM 4236 C C . VAL A 1 537 ? -2.706 11.369 -6.856 1.00 96.06 537 VAL A C 1
ATOM 4238 O O . VAL A 1 537 ? -3.594 10.984 -7.615 1.00 96.06 537 VAL A O 1
ATOM 4241 N N . TYR A 1 538 ? -2.046 10.499 -6.078 1.00 96.12 538 TYR A N 1
ATOM 4242 C CA . TYR A 1 538 ? -2.408 9.071 -6.041 1.00 96.12 538 TYR A CA 1
ATOM 4243 C C . TYR A 1 538 ? -3.792 8.851 -5.407 1.00 96.12 538 TYR A C 1
ATOM 4245 O O . TYR A 1 538 ? -4.597 8.090 -5.943 1.00 96.12 538 TYR A O 1
ATOM 4253 N N . ILE A 1 539 ? -4.064 9.534 -4.289 1.00 95.06 539 ILE A N 1
ATOM 4254 C CA . ILE A 1 539 ? -5.337 9.482 -3.554 1.00 95.06 539 ILE A CA 1
ATOM 4255 C C . ILE A 1 539 ? -6.482 9.990 -4.437 1.00 95.06 539 ILE A C 1
ATOM 4257 O O . ILE A 1 539 ? -7.468 9.280 -4.638 1.00 95.06 539 ILE A O 1
ATOM 4261 N N . ASP A 1 540 ? -6.324 11.173 -5.036 1.00 94.75 540 ASP A N 1
ATOM 4262 C CA . ASP A 1 540 ? -7.325 11.761 -5.925 1.00 94.75 540 ASP A CA 1
ATOM 4263 C C . ASP A 1 540 ? -7.583 10.879 -7.155 1.00 94.75 540 ASP A C 1
ATOM 4265 O O . ASP A 1 540 ? -8.742 10.697 -7.529 1.00 94.75 540 ASP A O 1
ATOM 4269 N N . ARG A 1 541 ? -6.548 10.279 -7.764 1.00 94.94 541 ARG A N 1
ATOM 4270 C CA . ARG A 1 541 ? -6.725 9.354 -8.900 1.00 94.94 541 ARG A CA 1
ATOM 4271 C C . ARG A 1 541 ? -7.568 8.137 -8.539 1.00 94.94 541 ARG A C 1
ATOM 4273 O O . ARG A 1 541 ? -8.464 7.797 -9.303 1.00 94.94 541 ARG A O 1
ATOM 4280 N N . ILE A 1 542 ? -7.299 7.489 -7.405 1.00 92.62 542 ILE A N 1
ATOM 4281 C CA . ILE A 1 542 ? -8.051 6.301 -6.971 1.00 92.62 542 ILE A CA 1
ATOM 4282 C C . ILE A 1 542 ? -9.526 6.666 -6.751 1.00 92.62 542 ILE A C 1
ATOM 4284 O O . ILE A 1 542 ? -10.409 6.042 -7.339 1.00 92.62 542 ILE A O 1
ATOM 4288 N N . LEU A 1 543 ? -9.790 7.725 -5.979 1.00 90.75 543 LEU A N 1
ATOM 4289 C CA . LEU A 1 543 ? -11.147 8.107 -5.578 1.00 90.75 543 LEU A CA 1
ATOM 4290 C C . LEU A 1 543 ? -11.996 8.627 -6.755 1.00 90.75 543 LEU A C 1
ATOM 4292 O O . LEU A 1 543 ? -13.114 8.152 -6.956 1.00 90.75 543 LEU A O 1
ATOM 4296 N N . HIS A 1 544 ? -11.476 9.542 -7.585 1.00 90.19 544 HIS A N 1
ATOM 4297 C CA . HIS A 1 544 ? -12.273 10.129 -8.675 1.00 90.19 544 HIS A CA 1
ATOM 4298 C C . HIS A 1 544 ? -12.479 9.160 -9.856 1.00 90.19 544 HIS A C 1
ATOM 4300 O O . HIS A 1 544 ? -13.505 9.236 -10.530 1.00 90.19 544 HIS A O 1
ATOM 4306 N N . LEU A 1 545 ? -11.557 8.219 -10.115 1.00 89.06 545 LEU A N 1
ATOM 4307 C CA . LEU A 1 545 ? -11.768 7.186 -11.145 1.00 89.06 545 LEU A CA 1
ATOM 4308 C C . LEU A 1 545 ? -12.799 6.129 -10.706 1.00 89.06 545 LEU A C 1
ATOM 4310 O O . LEU A 1 545 ? -13.555 5.638 -11.542 1.00 89.06 545 LEU A O 1
ATOM 4314 N N . GLN A 1 546 ? -12.872 5.817 -9.407 1.00 85.00 546 GLN A N 1
ATOM 4315 C CA . GLN A 1 546 ? -13.918 4.971 -8.816 1.00 85.00 546 GLN A CA 1
ATOM 4316 C C . GLN A 1 546 ? -15.306 5.641 -8.874 1.00 85.00 546 GLN A C 1
ATOM 4318 O O . GLN A 1 546 ? -16.308 4.984 -9.168 1.00 85.00 546 GLN A O 1
ATOM 4323 N N . GLU A 1 547 ? -15.378 6.950 -8.623 1.00 81.38 547 GLU A N 1
ATOM 4324 C CA . GLU A 1 547 ? -16.613 7.736 -8.765 1.00 81.38 547 GLU A CA 1
ATOM 4325 C C . GLU A 1 547 ? -17.080 7.807 -10.231 1.00 81.38 547 GLU A C 1
ATOM 4327 O O . GLU A 1 547 ? -18.257 7.579 -10.520 1.00 81.38 547 GLU A O 1
ATOM 4332 N N . TYR A 1 548 ? -16.145 8.007 -11.168 1.00 81.31 548 TYR A N 1
ATOM 4333 C CA . TYR A 1 548 ? -16.403 7.989 -12.613 1.00 81.31 548 TYR A CA 1
ATOM 4334 C C . TYR A 1 548 ? -17.014 6.658 -13.088 1.00 81.31 548 TYR A C 1
ATOM 4336 O O . TYR A 1 548 ? -18.004 6.664 -13.818 1.00 81.31 548 TYR A O 1
ATOM 4344 N N . ASP A 1 549 ? -16.494 5.518 -12.618 1.00 76.12 549 ASP A N 1
ATOM 4345 C CA . ASP A 1 549 ? -17.049 4.187 -12.922 1.00 76.12 549 ASP A CA 1
ATOM 4346 C C . ASP A 1 549 ? -18.417 3.923 -12.294 1.00 76.12 549 ASP A C 1
ATOM 4348 O O . ASP A 1 549 ? -19.236 3.200 -12.861 1.00 76.12 549 ASP A O 1
ATOM 4352 N N . SER A 1 550 ? -18.690 4.543 -11.146 1.00 69.38 550 SER A N 1
ATOM 4353 C CA . SER A 1 550 ? -20.015 4.516 -10.517 1.00 69.38 550 SER A CA 1
ATOM 4354 C C . SER A 1 550 ? -21.050 5.323 -11.328 1.00 69.38 550 SER A C 1
ATOM 4356 O O . SER A 1 550 ? -22.250 5.263 -11.056 1.00 69.38 550 SER A O 1
ATOM 4358 N N . GLY A 1 551 ? -20.613 6.056 -12.362 1.00 58.00 551 GLY A N 1
ATOM 4359 C CA . GLY A 1 551 ? -21.473 6.737 -13.330 1.00 58.00 551 GLY A CA 1
ATOM 4360 C C . GLY A 1 551 ? -22.265 7.895 -12.728 1.00 58.00 551 GLY A C 1
ATOM 4361 O O . GLY A 1 551 ? -23.412 8.111 -13.115 1.00 58.00 551 GLY A O 1
ATOM 4362 N N . ASN A 1 552 ? -21.702 8.581 -11.726 1.00 49.53 552 ASN A N 1
ATOM 4363 C CA . ASN A 1 552 ? -22.380 9.583 -10.891 1.00 49.53 552 ASN A CA 1
ATOM 4364 C C . ASN A 1 552 ? -23.673 9.113 -10.194 1.00 49.53 552 ASN A C 1
ATOM 4366 O O . ASN A 1 552 ? -24.341 9.913 -9.533 1.00 49.53 552 ASN A O 1
ATOM 4370 N N . LYS A 1 553 ? -23.984 7.808 -10.204 1.00 44.22 553 LYS A N 1
ATOM 4371 C CA . LYS A 1 553 ? -24.725 7.224 -9.085 1.00 44.22 553 LYS A CA 1
ATOM 4372 C C . LYS A 1 553 ? -23.779 7.348 -7.900 1.00 44.22 553 LYS A C 1
ATOM 4374 O O . LYS A 1 553 ? -22.744 6.681 -7.890 1.00 44.22 553 LYS A O 1
ATOM 4379 N N . ARG A 1 554 ? -24.085 8.273 -6.979 1.00 38.16 554 ARG A N 1
ATOM 4380 C CA . ARG A 1 554 ? -23.281 8.514 -5.771 1.00 38.16 554 ARG A CA 1
ATOM 4381 C C . ARG A 1 554 ? -22.862 7.171 -5.188 1.00 38.16 554 ARG A C 1
ATOM 4383 O O . ARG A 1 554 ? -23.699 6.270 -5.111 1.00 38.16 554 ARG A O 1
ATOM 4390 N N . LEU A 1 555 ? -21.592 7.069 -4.785 1.00 42.09 555 LEU A N 1
ATOM 4391 C CA . LEU A 1 555 ? -21.084 5.948 -3.993 1.00 42.09 555 LEU A CA 1
ATOM 4392 C C . LEU A 1 555 ? -22.166 5.534 -2.997 1.00 42.09 555 LEU A C 1
ATOM 4394 O O . LEU A 1 555 ? -22.647 6.397 -2.264 1.00 42.09 555 LEU A O 1
ATOM 4398 N N . ASN A 1 556 ? -22.568 4.257 -2.996 1.00 42.09 556 ASN A N 1
ATOM 4399 C CA . ASN A 1 556 ? -23.536 3.763 -2.021 1.00 42.09 556 ASN A CA 1
ATOM 4400 C C . ASN A 1 556 ? -22.939 4.002 -0.629 1.00 42.09 556 ASN A C 1
ATOM 4402 O O . ASN A 1 556 ? -22.024 3.306 -0.193 1.00 42.09 556 ASN A O 1
ATOM 4406 N N . LEU A 1 557 ? -23.424 5.067 -0.004 1.00 40.78 557 LEU A N 1
ATOM 4407 C CA . LEU A 1 557 ? -22.955 5.717 1.209 1.00 40.78 557 LEU A CA 1
ATOM 4408 C C . LEU A 1 557 ? -24.113 6.664 1.580 1.00 40.78 557 LEU A C 1
ATOM 4410 O O . LEU A 1 557 ? -24.642 7.336 0.685 1.00 40.78 557 LEU A O 1
ATOM 4414 N N . PRO A 1 558 ? -24.611 6.663 2.826 1.00 33.88 558 PRO A N 1
ATOM 4415 C CA . PRO A 1 558 ? -25.891 7.290 3.130 1.00 33.88 558 PRO A CA 1
ATOM 4416 C C . PRO A 1 558 ? -25.853 8.805 2.892 1.00 33.88 558 PRO A C 1
ATOM 4418 O O . PRO A 1 558 ? -25.101 9.539 3.534 1.00 33.88 558 PRO A O 1
ATOM 4421 N N . THR A 1 559 ? -26.705 9.265 1.973 1.00 30.61 559 THR A N 1
ATOM 4422 C CA . THR A 1 559 ? -27.153 10.659 1.909 1.00 30.61 559 THR A CA 1
ATOM 4423 C C . THR A 1 559 ? -28.407 10.770 2.782 1.00 30.61 559 THR A C 1
ATOM 4425 O O . THR A 1 559 ? -29.344 10.008 2.527 1.00 30.61 559 THR A O 1
ATOM 4428 N N . PRO A 1 560 ? -28.459 11.664 3.783 1.00 37.25 560 PRO A N 1
ATOM 4429 C CA . PRO A 1 560 ? -29.699 11.955 4.492 1.00 37.25 560 PRO A CA 1
ATOM 4430 C C . PRO A 1 560 ? -30.672 12.742 3.595 1.00 37.25 560 PRO A C 1
ATOM 4432 O O . PRO A 1 560 ? -30.251 13.586 2.809 1.00 37.25 560 PRO A O 1
ATOM 4435 N N .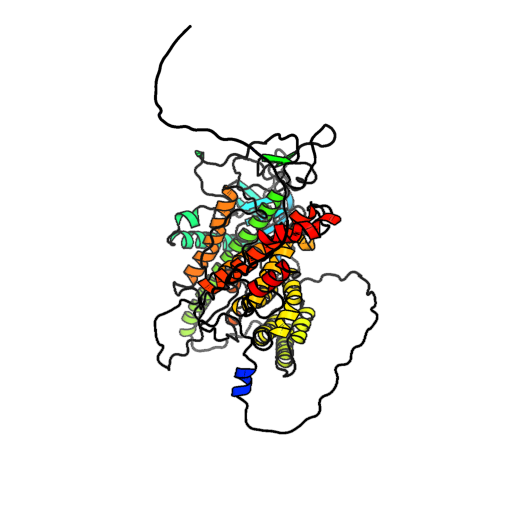 ASP A 1 561 ? -31.959 12.428 3.746 1.00 27.62 561 ASP A N 1
ATOM 4436 C CA . ASP A 1 561 ? -33.152 13.175 3.322 1.00 27.62 561 ASP A CA 1
ATOM 4437 C C . ASP A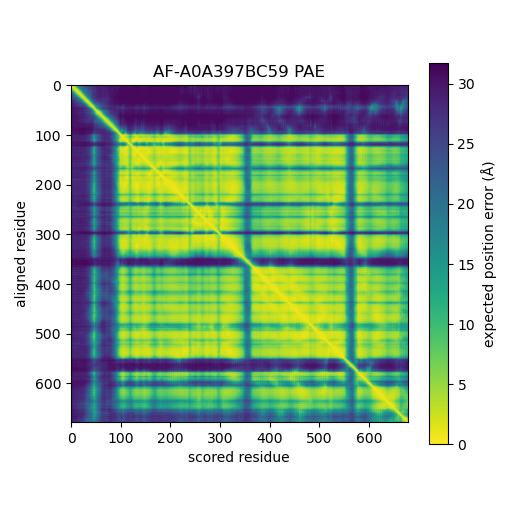 1 561 ? -33.279 13.647 1.857 1.00 27.62 561 ASP A C 1
ATOM 4439 O O . ASP A 1 561 ? -32.753 14.678 1.447 1.00 27.62 561 ASP A O 1
ATOM 4443 N N . LEU A 1 562 ? -34.128 12.947 1.084 1.00 31.64 562 LEU A N 1
ATOM 4444 C CA . LEU A 1 562 ? -35.497 13.418 0.763 1.00 31.64 562 LEU A CA 1
ATOM 4445 C C . LEU A 1 562 ? -36.188 12.535 -0.304 1.00 31.64 562 LEU A C 1
ATOM 4447 O O . LEU A 1 562 ? -36.084 12.809 -1.497 1.00 31.64 562 LEU A O 1
ATOM 4451 N N . ALA A 1 563 ? -36.939 11.509 0.125 1.00 25.69 563 ALA A N 1
ATOM 4452 C CA . ALA A 1 563 ? -38.126 10.960 -0.564 1.00 25.69 563 ALA A CA 1
ATOM 4453 C C . ALA A 1 563 ? -38.742 9.802 0.247 1.00 25.69 563 ALA A C 1
ATOM 4455 O O . ALA A 1 563 ? -38.014 8.917 0.694 1.00 25.69 563 ALA A O 1
ATOM 4456 N N . LEU A 1 564 ? -40.076 9.739 0.359 1.00 30.53 564 LEU A N 1
ATOM 4457 C CA . LEU A 1 564 ? -40.762 8.493 0.729 1.00 30.53 564 LEU A CA 1
ATOM 4458 C C . LEU A 1 564 ? -40.755 7.536 -0.479 1.00 30.53 564 LEU A C 1
ATOM 4460 O O . LEU A 1 564 ? -41.229 7.930 -1.548 1.00 30.53 564 LEU A O 1
ATOM 4464 N N . PRO A 1 565 ? -40.310 6.275 -0.342 1.00 26.44 565 PRO A N 1
ATOM 4465 C CA . PRO A 1 565 ? -40.562 5.247 -1.345 1.00 26.44 565 PRO A CA 1
ATOM 4466 C C . PRO A 1 565 ? -41.990 4.701 -1.207 1.00 26.44 565 PRO A C 1
ATOM 4468 O O . PRO A 1 565 ? -42.392 4.278 -0.123 1.00 26.44 565 PRO A O 1
ATOM 4471 N N . SER A 1 566 ? -42.738 4.626 -2.310 1.00 23.75 566 SER A N 1
ATOM 4472 C CA . SER A 1 566 ? -43.974 3.829 -2.353 1.00 23.75 566 SER A CA 1
ATOM 4473 C C . SER A 1 566 ? -43.670 2.329 -2.155 1.00 23.75 566 SER A C 1
ATOM 4475 O O . SER A 1 566 ? -42.585 1.886 -2.541 1.00 23.75 566 SER A O 1
ATOM 4477 N N . PRO A 1 567 ? -44.603 1.502 -1.633 1.00 25.98 567 PRO A N 1
ATOM 4478 C CA . PRO A 1 567 ? -44.287 0.167 -1.091 1.00 25.98 567 PRO A CA 1
ATOM 4479 C C . PRO A 1 567 ? -43.836 -0.933 -2.079 1.00 25.98 567 PRO A C 1
ATOM 4481 O O . PRO A 1 567 ? -43.787 -2.098 -1.694 1.00 25.98 567 PRO A O 1
ATOM 4484 N N . MET A 1 568 ? -43.550 -0.618 -3.348 1.00 26.45 568 MET A N 1
ATOM 4485 C CA . MET A 1 568 ? -43.421 -1.604 -4.437 1.00 26.45 568 MET A CA 1
ATOM 4486 C C . MET A 1 568 ? -42.150 -1.472 -5.301 1.00 26.45 568 MET A C 1
ATOM 4488 O O . MET A 1 568 ? -42.168 -1.810 -6.482 1.00 26.45 568 MET A O 1
ATOM 4492 N N . SER A 1 569 ? -41.023 -1.029 -4.731 1.00 25.52 569 SER A N 1
ATOM 4493 C CA . SER A 1 569 ? -39.708 -1.145 -5.389 1.00 25.52 569 SER A CA 1
ATOM 4494 C C . SER A 1 569 ? -38.632 -1.627 -4.414 1.00 25.52 569 SER A C 1
ATOM 4496 O O . SER A 1 569 ? -38.191 -0.896 -3.530 1.00 25.52 569 SER A O 1
ATOM 4498 N N . SER A 1 570 ? -38.218 -2.888 -4.553 1.00 29.34 570 SER A N 1
ATOM 4499 C CA . SER A 1 570 ? -37.296 -3.583 -3.644 1.00 29.34 570 SER A CA 1
ATOM 4500 C C . SER A 1 570 ? -35.836 -3.532 -4.123 1.00 29.34 570 SER A C 1
ATOM 4502 O O . SER A 1 570 ? -35.167 -4.556 -4.282 1.00 29.34 570 SER A O 1
ATOM 4504 N N . THR A 1 571 ? -35.307 -2.325 -4.333 1.00 31.95 571 THR A N 1
ATOM 4505 C CA . THR A 1 571 ? -33.907 -2.094 -4.729 1.00 31.95 571 THR A CA 1
ATOM 4506 C C . THR A 1 571 ? -32.915 -2.480 -3.619 1.00 31.95 571 THR A C 1
ATOM 4508 O O . THR A 1 571 ? -32.497 -1.665 -2.797 1.00 31.95 571 THR A O 1
ATOM 4511 N N . ARG A 1 572 ? -32.485 -3.751 -3.608 1.00 36.19 572 ARG A N 1
ATOM 4512 C CA . ARG A 1 572 ? -31.412 -4.281 -2.741 1.00 36.19 572 ARG A CA 1
ATOM 4513 C C . ARG A 1 572 ? -30.053 -3.627 -3.069 1.00 36.19 572 ARG A C 1
ATOM 4515 O O . ARG A 1 572 ? -29.250 -4.214 -3.784 1.00 36.19 572 ARG A O 1
ATOM 4522 N N . GLY A 1 573 ? -29.784 -2.427 -2.548 1.00 34.03 573 GLY A N 1
ATOM 4523 C CA . GLY A 1 573 ? -28.659 -1.589 -3.000 1.00 34.03 573 GLY A CA 1
ATOM 4524 C C . GLY A 1 573 ? -27.922 -0.792 -1.919 1.00 34.03 573 GLY A C 1
ATOM 4525 O O . GLY A 1 573 ? -27.575 0.357 -2.157 1.00 34.03 573 GLY A O 1
ATOM 4526 N N . GLY A 1 574 ? -27.700 -1.359 -0.730 1.00 39.53 574 GLY A N 1
ATOM 4527 C CA . GLY A 1 574 ? -26.913 -0.702 0.326 1.00 39.53 574 GLY A CA 1
ATOM 4528 C C . GLY A 1 574 ? -25.386 -0.911 0.224 1.00 39.53 574 GLY A C 1
ATOM 4529 O O . GLY A 1 574 ? -24.915 -1.622 -0.665 1.00 39.53 574 GLY A O 1
ATOM 4530 N N . PRO A 1 575 ? -24.629 -0.339 1.181 1.00 44.53 575 PRO A N 1
ATOM 4531 C CA . PRO A 1 575 ? -23.239 -0.636 1.535 1.00 44.53 575 PRO A CA 1
ATOM 4532 C C . PRO A 1 575 ? -22.556 -1.893 0.961 1.00 44.53 575 PRO A C 1
ATOM 4534 O O . PRO A 1 575 ? -23.025 -3.008 1.189 1.00 44.53 575 PRO A O 1
ATOM 4537 N N . VAL A 1 576 ? -21.353 -1.752 0.400 1.00 53.81 576 VAL A N 1
ATOM 4538 C CA . VAL A 1 576 ? -20.267 -2.723 0.630 1.00 53.81 576 VAL A CA 1
ATOM 4539 C C . VAL A 1 576 ? -19.199 -1.960 1.411 1.00 53.81 576 VAL A C 1
ATOM 4541 O O . VAL A 1 576 ? -18.436 -1.210 0.807 1.00 53.81 576 VAL A O 1
ATOM 4544 N N . PRO A 1 577 ? -19.188 -2.032 2.752 1.00 64.75 577 PRO A N 1
ATOM 4545 C CA . PRO A 1 577 ? -18.335 -1.176 3.562 1.00 64.75 577 PRO A CA 1
ATOM 4546 C C . PRO A 1 577 ? -16.925 -1.761 3.686 1.00 64.75 577 PRO A C 1
ATOM 4548 O O . PRO A 1 577 ? -16.523 -2.239 4.739 1.00 64.75 577 PRO A O 1
ATOM 4551 N N . LEU A 1 578 ? -16.158 -1.706 2.596 1.00 78.62 578 LEU A N 1
ATOM 4552 C CA . LEU A 1 578 ? -14.693 -1.715 2.673 1.00 78.62 578 LEU A CA 1
ATOM 4553 C C . LEU A 1 578 ? -14.129 -0.302 2.885 1.00 78.62 578 LEU A C 1
ATOM 4555 O O . LEU A 1 578 ? -12.963 -0.150 3.229 1.00 78.62 578 LEU A O 1
ATOM 4559 N N . GLY A 1 579 ? -14.972 0.723 2.749 1.00 80.75 579 GLY A N 1
ATOM 4560 C CA . GLY A 1 579 ? -14.622 2.133 2.885 1.00 80.75 579 GLY A CA 1
ATOM 4561 C C . GLY A 1 579 ? -14.197 2.766 1.556 1.00 80.75 579 GLY A C 1
ATOM 4562 O O . GLY A 1 579 ? -13.953 2.056 0.575 1.00 80.75 579 GLY A O 1
ATOM 4563 N N . PRO A 1 580 ? -14.153 4.109 1.480 1.00 82.06 580 PRO A N 1
ATOM 4564 C CA . PRO A 1 580 ? -14.050 4.821 0.207 1.00 82.06 580 PRO A CA 1
ATOM 4565 C C . PRO A 1 580 ? -12.821 4.449 -0.619 1.00 82.06 580 PRO A C 1
ATOM 4567 O O . PRO A 1 580 ? -12.942 4.349 -1.835 1.00 82.06 580 PRO A O 1
ATOM 4570 N N . PHE A 1 581 ? -11.680 4.193 0.030 1.00 84.94 581 PHE A N 1
ATOM 4571 C CA . PHE A 1 581 ? -10.428 3.845 -0.639 1.00 84.94 581 PHE A CA 1
ATOM 4572 C C . PHE A 1 581 ? -10.404 2.373 -1.066 1.00 84.94 581 PHE A C 1
ATOM 4574 O O . PHE A 1 581 ? -10.099 2.069 -2.216 1.00 84.94 581 PHE A O 1
ATOM 4581 N N . PHE A 1 582 ? -10.762 1.442 -0.174 1.00 88.38 582 PHE A N 1
ATOM 4582 C CA . PHE A 1 582 ? -10.701 0.004 -0.475 1.00 88.38 582 PHE A CA 1
ATOM 4583 C C . PHE A 1 582 ? -11.859 -0.512 -1.346 1.00 88.38 582 PHE A C 1
ATOM 4585 O O . PHE A 1 582 ? -11.764 -1.615 -1.885 1.00 88.38 582 PHE A O 1
ATOM 4592 N N . ASN A 1 583 ? -12.903 0.287 -1.584 1.00 82.06 583 ASN A N 1
ATOM 4593 C CA . ASN A 1 583 ? -13.953 -0.036 -2.553 1.00 82.06 583 ASN A CA 1
ATOM 4594 C C . ASN A 1 583 ? -13.427 -0.118 -4.005 1.00 82.06 583 ASN A C 1
ATOM 4596 O O . ASN A 1 583 ? -13.809 -1.048 -4.720 1.00 82.06 583 ASN A O 1
ATOM 4600 N N . ALA A 1 584 ? -12.491 0.747 -4.423 1.00 78.88 584 ALA A N 1
ATOM 4601 C CA . ALA A 1 584 ? -11.767 0.626 -5.701 1.00 78.88 584 ALA A CA 1
ATOM 4602 C C . ALA A 1 584 ? -11.085 -0.742 -5.841 1.00 78.88 584 ALA A C 1
ATOM 4604 O O . ALA A 1 584 ? -11.145 -1.388 -6.889 1.00 78.88 584 ALA A O 1
ATOM 4605 N N . PHE A 1 585 ? -10.458 -1.197 -4.756 1.00 80.94 585 PHE A N 1
ATOM 4606 C CA . PHE A 1 585 ? -9.717 -2.453 -4.705 1.00 80.94 585 PHE A CA 1
ATOM 4607 C C . PHE A 1 585 ? -10.642 -3.666 -4.653 1.00 80.94 585 PHE A C 1
ATOM 4609 O O . PHE A 1 585 ? -10.349 -4.661 -5.310 1.00 80.94 585 PHE A O 1
ATOM 4616 N N . ALA A 1 586 ? -11.788 -3.579 -3.975 1.00 78.25 586 ALA A N 1
ATOM 4617 C CA . ALA A 1 586 ? -12.839 -4.596 -4.010 1.00 78.25 586 ALA A CA 1
ATOM 4618 C C . ALA A 1 586 ? -13.348 -4.822 -5.443 1.00 78.25 586 ALA A C 1
ATOM 4620 O O . ALA A 1 586 ? -13.381 -5.953 -5.928 1.00 78.25 586 ALA A O 1
ATOM 4621 N N . ALA A 1 587 ? -13.643 -3.721 -6.143 1.00 66.00 587 ALA A N 1
ATOM 4622 C CA . ALA A 1 587 ? -14.079 -3.692 -7.537 1.00 66.00 587 ALA A CA 1
ATOM 4623 C C . ALA A 1 587 ? -12.977 -4.068 -8.553 1.00 66.00 587 ALA A C 1
ATOM 4625 O O . ALA A 1 587 ? -13.235 -4.049 -9.755 1.00 66.00 587 ALA A O 1
ATOM 4626 N N . CYS A 1 588 ? -11.780 -4.444 -8.085 1.00 68.81 588 CYS A N 1
ATOM 4627 C CA . CYS A 1 588 ? -10.664 -4.952 -8.888 1.00 68.81 588 CYS A CA 1
ATOM 4628 C C . CYS A 1 588 ? -10.240 -6.379 -8.497 1.00 68.81 588 CYS A C 1
ATOM 4630 O O . CYS A 1 588 ? -9.995 -7.197 -9.381 1.00 68.81 588 CYS A O 1
ATOM 4632 N N . THR A 1 589 ? -10.221 -6.693 -7.200 1.00 77.19 589 THR A N 1
ATOM 4633 C CA . THR A 1 589 ? -9.678 -7.935 -6.618 1.00 77.19 589 THR A CA 1
ATOM 4634 C C . THR A 1 589 ? -10.692 -9.078 -6.585 1.00 77.19 589 THR A C 1
ATOM 4636 O O . THR A 1 589 ? -10.332 -10.214 -6.862 1.00 77.19 589 THR A O 1
ATOM 4639 N N . PHE A 1 590 ? -11.960 -8.812 -6.249 1.00 78.44 590 PHE A N 1
ATOM 4640 C CA . PHE A 1 590 ? -12.935 -9.887 -6.025 1.00 78.44 590 PHE A CA 1
ATOM 4641 C C . PHE A 1 590 ? -13.596 -10.379 -7.319 1.00 78.44 590 PHE A C 1
ATOM 4643 O O . PHE A 1 590 ? -13.953 -9.541 -8.155 1.00 78.44 590 PHE A O 1
ATOM 4650 N N . PRO A 1 591 ? -13.892 -11.685 -7.465 1.00 74.06 591 PRO A N 1
ATOM 4651 C CA . PRO A 1 591 ? -14.839 -12.172 -8.465 1.00 74.06 591 PRO A CA 1
ATOM 4652 C C . PRO A 1 591 ? -16.120 -11.325 -8.478 1.00 74.06 591 PRO A C 1
ATOM 4654 O O . PRO A 1 591 ? -16.598 -10.889 -7.429 1.00 74.06 591 PRO A O 1
ATOM 4657 N N . ILE A 1 592 ? -16.697 -11.081 -9.662 1.00 67.44 592 ILE A N 1
ATOM 4658 C CA . ILE A 1 592 ? -17.855 -10.175 -9.812 1.00 67.44 592 ILE A CA 1
ATOM 4659 C C . ILE A 1 592 ? -18.987 -10.572 -8.847 1.00 67.44 592 ILE A C 1
ATOM 4661 O O . ILE A 1 592 ? -19.545 -9.720 -8.160 1.00 67.44 592 ILE A O 1
ATOM 4665 N N . HIS A 1 593 ? -19.237 -11.874 -8.700 1.00 71.81 593 HIS A N 1
ATOM 4666 C CA . HIS A 1 593 ? -20.275 -12.424 -7.831 1.00 71.81 593 HIS A CA 1
ATOM 4667 C C . HIS A 1 593 ? -19.979 -12.345 -6.312 1.00 71.81 593 HIS A C 1
ATOM 4669 O O . HIS A 1 593 ? -20.889 -12.577 -5.523 1.00 71.81 593 HIS A O 1
ATOM 4675 N N . TRP A 1 594 ? -18.764 -11.968 -5.883 1.00 73.50 594 TRP A N 1
ATOM 4676 C CA . TRP A 1 594 ? -18.429 -11.640 -4.478 1.00 73.50 594 TRP A CA 1
ATOM 4677 C C . TRP A 1 594 ? -18.391 -10.127 -4.213 1.00 73.50 594 TRP A C 1
ATOM 4679 O O . TRP A 1 594 ? -18.070 -9.686 -3.101 1.00 73.50 594 TRP A O 1
ATOM 4689 N N . THR A 1 595 ? -18.659 -9.304 -5.233 1.00 65.75 595 THR A N 1
ATOM 4690 C CA . THR A 1 595 ? -18.693 -7.843 -5.079 1.00 65.75 595 THR A CA 1
ATOM 4691 C C . THR A 1 595 ? -19.885 -7.439 -4.209 1.00 65.75 595 THR A C 1
ATOM 4693 O O . THR A 1 595 ? -19.716 -6.645 -3.284 1.00 65.75 595 THR A O 1
ATOM 4696 N N . ASP A 1 596 ? -21.052 -8.049 -4.434 1.00 60.50 596 ASP A N 1
ATOM 4697 C CA . ASP A 1 596 ? -22.220 -7.924 -3.562 1.00 60.50 596 ASP A CA 1
ATOM 4698 C C . ASP A 1 596 ? -22.113 -8.784 -2.294 1.00 60.50 596 ASP A C 1
ATOM 4700 O O . ASP A 1 596 ? -21.451 -9.821 -2.256 1.00 60.50 596 ASP A O 1
ATOM 4704 N N . LEU A 1 597 ? -22.791 -8.334 -1.236 1.00 57.28 597 LEU A N 1
ATOM 4705 C CA . LEU A 1 597 ? -22.885 -9.047 0.037 1.00 57.28 597 LEU A CA 1
ATOM 4706 C C . LEU A 1 597 ? -24.172 -9.890 0.087 1.00 57.28 597 LEU A C 1
ATOM 4708 O O . LEU A 1 597 ? -25.245 -9.339 -0.174 1.00 57.28 597 LEU A O 1
ATOM 4712 N N . PRO A 1 598 ? -24.118 -11.169 0.514 1.00 51.81 598 PRO A N 1
ATOM 4713 C CA . PRO A 1 598 ? -25.322 -11.975 0.738 1.00 51.81 598 PRO A CA 1
ATOM 4714 C C . PRO A 1 598 ? -26.153 -11.475 1.934 1.00 51.81 598 PRO A C 1
ATOM 4716 O O . PRO A 1 598 ? -27.343 -11.769 2.028 1.00 51.81 598 PRO A O 1
ATOM 4719 N N . TYR A 1 599 ? -25.543 -10.695 2.832 1.00 53.59 599 TYR A N 1
ATOM 4720 C CA . TYR A 1 599 ? -26.180 -10.102 4.003 1.00 53.59 599 TYR A CA 1
ATOM 4721 C C . TYR A 1 599 ? -25.860 -8.603 4.085 1.00 53.59 599 TYR A C 1
ATOM 4723 O O . TYR A 1 599 ? -24.697 -8.203 4.117 1.00 53.59 599 TYR A O 1
ATOM 4731 N N . ARG A 1 600 ? -26.904 -7.769 4.116 1.00 57.56 600 ARG A N 1
ATOM 4732 C CA . ARG A 1 600 ? -26.825 -6.322 4.367 1.00 57.56 600 ARG A CA 1
ATOM 4733 C C . ARG A 1 600 ? -27.835 -5.968 5.468 1.00 57.56 600 ARG A C 1
ATOM 4735 O O . ARG A 1 600 ? -29.031 -5.928 5.171 1.00 57.56 600 ARG A O 1
ATOM 4742 N N . PRO A 1 601 ? -27.393 -5.741 6.718 1.00 52.56 601 PRO A N 1
ATOM 4743 C CA . PRO A 1 601 ? -28.240 -5.189 7.770 1.00 52.56 601 PRO A CA 1
ATOM 4744 C C . PRO A 1 601 ? -28.901 -3.876 7.339 1.00 52.56 601 PRO A C 1
ATOM 4746 O O . PRO A 1 601 ? -28.330 -3.101 6.567 1.00 52.56 601 PRO A O 1
ATOM 4749 N N . ARG A 1 602 ? -30.092 -3.588 7.875 1.00 54.00 602 ARG A N 1
ATOM 4750 C CA . ARG A 1 602 ? -30.665 -2.242 7.777 1.00 54.00 602 ARG A CA 1
ATOM 4751 C C . ARG A 1 602 ? -29.925 -1.339 8.761 1.00 54.00 602 ARG A C 1
ATOM 4753 O O . ARG A 1 602 ? -29.993 -1.565 9.964 1.00 54.00 602 ARG A O 1
ATOM 4760 N N . LEU A 1 603 ? -29.237 -0.323 8.250 1.00 55.69 603 LEU A N 1
ATOM 4761 C CA . LEU A 1 603 ? -28.781 0.798 9.069 1.00 55.69 603 LEU A CA 1
ATOM 4762 C C . LEU A 1 603 ? -30.001 1.646 9.460 1.00 55.69 603 LEU A C 1
ATOM 4764 O O . LEU A 1 603 ? -30.875 1.883 8.624 1.00 55.69 603 LEU A O 1
ATOM 4768 N N . GLY A 1 604 ? -30.050 2.092 10.716 1.00 53.59 604 GLY A N 1
ATOM 4769 C CA . GLY A 1 604 ? -30.979 3.141 11.144 1.00 53.59 604 GLY A CA 1
ATOM 4770 C C . GLY A 1 604 ? -30.573 4.521 10.600 1.00 53.59 604 GLY A C 1
ATOM 4771 O O . GLY A 1 604 ? -29.593 4.625 9.854 1.00 53.59 604 GLY A O 1
ATOM 4772 N N . PRO A 1 605 ? -31.294 5.591 10.980 1.00 53.28 605 PRO A N 1
ATOM 4773 C CA . PRO A 1 605 ? -30.854 6.961 10.731 1.00 53.28 605 PRO A CA 1
ATOM 4774 C C . PRO A 1 605 ? -29.437 7.176 11.282 1.00 53.28 605 PRO A C 1
ATOM 4776 O O . PRO A 1 605 ? -29.147 6.783 12.409 1.00 53.28 605 PRO A O 1
ATOM 4779 N N . ARG A 1 606 ? -28.549 7.772 10.481 1.00 60.97 606 ARG A N 1
ATOM 4780 C CA . ARG A 1 606 ? -27.147 8.033 10.845 1.00 60.97 606 ARG A CA 1
ATOM 4781 C C . ARG A 1 606 ? -26.875 9.527 10.800 1.00 60.97 606 ARG A C 1
ATOM 4783 O O . ARG A 1 606 ? -26.879 10.108 9.716 1.00 60.97 606 ARG A O 1
ATOM 4790 N N . ASP A 1 607 ? -26.568 10.119 11.948 1.00 70.19 607 ASP A N 1
ATOM 4791 C CA . ASP A 1 607 ? -25.932 11.432 11.995 1.00 70.19 607 ASP A CA 1
ATOM 4792 C C . ASP A 1 607 ? -24.407 11.250 11.943 1.00 70.19 607 ASP A C 1
ATOM 4794 O O . ASP A 1 607 ? -23.750 10.945 12.941 1.00 70.19 607 ASP A O 1
ATOM 4798 N N . ALA A 1 608 ? -23.841 11.436 10.748 1.00 70.06 608 ALA A N 1
ATOM 4799 C CA . ALA A 1 608 ? -22.401 11.345 10.524 1.00 70.06 608 ALA A CA 1
ATOM 4800 C C . ALA A 1 608 ? -21.601 12.434 11.269 1.00 70.06 608 ALA A C 1
ATOM 4802 O O . ALA A 1 608 ? -20.436 12.208 11.581 1.00 70.06 608 ALA A O 1
ATOM 4803 N N . SER A 1 609 ? -22.210 13.584 11.587 1.00 74.94 609 SER A N 1
ATOM 4804 C CA . SER A 1 609 ? -21.580 14.656 12.369 1.00 74.94 609 SER A CA 1
ATOM 4805 C C . SER A 1 609 ? -21.413 14.228 13.829 1.00 74.94 609 SER A C 1
ATOM 4807 O O . SER A 1 609 ? -20.339 14.385 14.411 1.00 74.94 609 SER A O 1
ATOM 4809 N N . VAL A 1 610 ? -22.444 13.602 14.408 1.00 75.75 610 VAL A N 1
ATOM 4810 C CA . VAL A 1 610 ? -22.384 13.039 15.767 1.00 75.75 610 VAL A CA 1
ATOM 4811 C C . VAL A 1 610 ? -21.443 11.833 15.826 1.00 75.75 610 VAL A C 1
ATOM 4813 O O . VAL A 1 610 ? -20.591 11.788 16.713 1.00 75.75 610 VAL A O 1
ATOM 4816 N N . GLU A 1 611 ? -21.518 10.895 14.872 1.00 76.56 611 GLU A N 1
ATOM 4817 C CA . GLU A 1 611 ? -20.586 9.753 14.803 1.00 76.56 611 GLU A CA 1
ATOM 4818 C C . GLU A 1 611 ? -19.119 10.209 14.688 1.00 76.56 611 GLU A C 1
ATOM 4820 O O . GLU A 1 611 ? -18.264 9.714 15.427 1.00 76.56 611 GLU A O 1
ATOM 4825 N N . GLN A 1 612 ? -18.831 11.191 13.823 1.00 81.81 612 GLN A N 1
ATOM 4826 C CA . GLN A 1 612 ? -17.507 11.806 13.697 1.00 81.81 612 GLN A CA 1
ATOM 4827 C C . GLN A 1 612 ? -17.066 12.471 15.004 1.00 81.81 612 GLN A C 1
ATOM 4829 O O . GLN A 1 612 ? -15.959 12.210 15.474 1.00 81.81 612 GLN A O 1
ATOM 4834 N N . LYS A 1 613 ? -17.914 13.317 15.605 1.00 81.00 613 LYS A N 1
ATOM 4835 C CA . LYS A 1 613 ? -17.588 14.052 16.837 1.00 81.00 613 LYS A CA 1
ATOM 4836 C C . LYS A 1 613 ? -17.251 13.104 17.988 1.00 81.00 613 LYS A C 1
ATOM 4838 O O . LYS A 1 613 ? -16.274 13.340 18.689 1.00 81.00 613 LYS A O 1
ATOM 4843 N N . VAL A 1 614 ? -18.032 12.038 18.164 1.00 80.56 614 VAL A N 1
ATOM 4844 C CA . VAL A 1 614 ? -17.827 11.018 19.207 1.00 80.56 614 VAL A CA 1
ATOM 4845 C C . VAL A 1 614 ? -16.533 10.241 18.963 1.00 80.56 614 VAL A C 1
ATOM 4847 O O . VAL A 1 614 ? -15.731 10.084 19.879 1.00 80.56 614 VAL A O 1
ATOM 4850 N N . PHE A 1 615 ? -16.286 9.792 17.728 1.00 85.12 615 PHE A N 1
ATOM 4851 C CA . PHE A 1 615 ? -15.065 9.057 17.393 1.00 85.12 615 PHE A CA 1
ATOM 4852 C C . PHE A 1 615 ? -13.801 9.908 17.575 1.00 85.12 615 PHE A C 1
ATOM 4854 O O . PHE A 1 615 ? -12.860 9.454 18.222 1.00 85.12 615 PHE A O 1
ATOM 4861 N N . LEU A 1 616 ? -13.785 11.141 17.059 1.00 85.56 616 LEU A N 1
ATOM 4862 C CA . LEU A 1 616 ? -12.632 12.036 17.186 1.00 85.56 616 LEU A CA 1
ATOM 4863 C C . LEU A 1 616 ? -12.385 12.438 18.646 1.00 85.56 616 LEU A C 1
ATOM 4865 O O . LEU A 1 616 ? -11.250 12.346 19.098 1.00 85.56 616 LEU A O 1
ATOM 4869 N N . ALA A 1 617 ? -13.434 12.779 19.405 1.00 82.44 617 ALA A N 1
ATOM 4870 C CA . ALA A 1 617 ? -13.313 13.083 20.832 1.00 82.44 617 ALA A CA 1
ATOM 4871 C C . ALA A 1 617 ? -12.771 11.895 21.648 1.00 82.44 617 ALA A C 1
ATOM 4873 O O . ALA A 1 617 ? -12.000 12.093 22.584 1.00 82.44 617 ALA A O 1
ATOM 4874 N N . GLN A 1 618 ? -13.145 10.662 21.287 1.00 83.25 618 GLN A N 1
ATOM 4875 C CA . GLN A 1 618 ? -12.620 9.459 21.931 1.00 83.25 618 GLN A CA 1
ATOM 4876 C C . GLN A 1 618 ? -11.145 9.209 21.596 1.00 83.25 618 GLN A C 1
ATOM 4878 O O . GLN A 1 618 ? -10.400 8.745 22.459 1.00 83.25 618 GLN A O 1
ATOM 4883 N N . VAL A 1 619 ? -10.724 9.485 20.356 1.00 87.81 619 VAL A N 1
ATOM 4884 C CA . VAL A 1 619 ? -9.317 9.352 19.954 1.00 87.81 619 VAL A CA 1
ATOM 4885 C C . VAL A 1 619 ? -8.465 10.403 20.667 1.00 87.81 619 VAL A C 1
ATOM 4887 O O . VAL A 1 619 ? -7.533 10.047 21.384 1.00 87.81 619 VAL A O 1
ATOM 4890 N N . GLU A 1 620 ? -8.860 11.674 20.567 1.00 86.38 620 GLU A N 1
ATOM 4891 C CA . GLU A 1 620 ? -8.145 12.810 21.154 1.00 86.38 620 GLU A CA 1
ATOM 4892 C C . GLU A 1 620 ? -8.003 12.689 22.681 1.00 86.38 620 GLU A C 1
ATOM 4894 O O . GLU A 1 620 ? -6.931 12.944 23.222 1.00 86.38 620 GLU A O 1
ATOM 4899 N N . PHE A 1 621 ? -9.043 12.236 23.391 1.00 85.00 621 PHE A N 1
ATOM 4900 C CA . PHE A 1 621 ? -8.969 12.028 24.841 1.00 85.00 621 PHE A CA 1
ATOM 4901 C C . PHE A 1 621 ? -7.940 10.959 25.247 1.00 85.00 621 PHE A C 1
ATOM 4903 O O . PHE A 1 621 ? -7.248 11.112 26.253 1.00 85.00 621 PHE A O 1
ATOM 4910 N N . ILE A 1 622 ? -7.817 9.877 24.474 1.00 85.12 622 ILE A N 1
ATOM 4911 C CA . ILE A 1 622 ? -6.848 8.810 24.761 1.00 85.12 622 ILE A CA 1
ATOM 4912 C C . ILE A 1 622 ? -5.421 9.271 24.424 1.00 85.12 622 ILE A C 1
ATOM 4914 O O . ILE A 1 622 ? -4.507 8.977 25.195 1.00 85.12 622 ILE A O 1
ATOM 4918 N N . ASP A 1 623 ? -5.231 10.058 23.359 1.00 86.44 623 ASP A N 1
ATOM 4919 C CA . ASP A 1 623 ? -3.948 10.720 23.075 1.00 86.44 623 ASP A CA 1
ATOM 4920 C C . ASP A 1 623 ? -3.551 11.681 24.218 1.00 86.44 623 ASP A C 1
ATOM 4922 O O . ASP A 1 623 ? -2.428 11.614 24.719 1.00 86.44 623 ASP A O 1
ATOM 4926 N N . GLN A 1 624 ? -4.486 12.499 24.723 1.00 87.19 624 GLN A N 1
ATOM 4927 C CA . GLN A 1 624 ? -4.258 13.402 25.865 1.00 87.19 624 GLN A CA 1
ATOM 4928 C C . GLN A 1 624 ? -3.898 12.646 27.163 1.00 87.19 624 GLN A C 1
ATOM 4930 O O . GLN A 1 624 ? -3.030 13.093 27.919 1.00 87.19 624 GLN A O 1
ATOM 4935 N N . LEU A 1 625 ? -4.501 11.476 27.418 1.00 85.75 625 LEU A N 1
ATOM 4936 C CA . LEU A 1 625 ? -4.084 10.584 28.511 1.00 85.75 625 LEU A CA 1
ATOM 4937 C C . LEU A 1 625 ? -2.673 10.002 28.293 1.00 85.75 625 LEU A C 1
ATOM 4939 O O . LEU A 1 625 ? -1.933 9.813 29.263 1.00 85.75 625 LEU A O 1
ATOM 4943 N N . GLY A 1 626 ? -2.289 9.730 27.043 1.00 86.38 626 GLY A N 1
ATOM 4944 C CA . GLY A 1 626 ? -0.943 9.291 26.667 1.00 86.38 626 GLY A CA 1
ATOM 4945 C C . GLY A 1 626 ? 0.121 10.358 26.939 1.00 86.38 626 GLY A C 1
ATOM 4946 O O . GLY A 1 626 ? 1.124 10.074 27.601 1.00 86.38 626 GLY A O 1
ATOM 4947 N N . ASP A 1 627 ? -0.131 11.598 26.516 1.00 86.31 627 ASP A N 1
ATOM 4948 C CA . ASP A 1 627 ? 0.739 12.749 26.788 1.00 86.31 627 ASP A CA 1
ATOM 4949 C C . ASP A 1 627 ? 0.874 13.012 28.299 1.00 86.31 627 ASP A C 1
ATOM 4951 O O . ASP A 1 627 ? 1.982 13.214 28.803 1.00 86.31 627 ASP A O 1
ATOM 4955 N N . LEU A 1 628 ? -0.225 12.930 29.061 1.00 89.75 628 LEU A N 1
ATOM 4956 C CA . LEU A 1 628 ? -0.200 12.994 30.528 1.00 89.75 628 LEU A CA 1
ATOM 4957 C C . LEU A 1 628 ? 0.687 11.895 31.137 1.00 89.75 628 LEU A C 1
ATOM 4959 O O . LEU A 1 628 ? 1.456 12.159 32.067 1.00 89.75 628 LEU A O 1
ATOM 4963 N N . ALA A 1 629 ? 0.623 10.667 30.615 1.00 87.38 629 ALA A N 1
ATOM 4964 C CA . ALA A 1 629 ? 1.429 9.554 31.108 1.00 87.38 629 ALA A CA 1
ATOM 4965 C C . ALA A 1 629 ? 2.934 9.737 30.824 1.00 87.38 629 ALA A C 1
ATOM 4967 O O . ALA A 1 629 ? 3.756 9.424 31.693 1.00 87.38 629 ALA A O 1
ATOM 4968 N N . GLU A 1 630 ? 3.315 10.284 29.663 1.00 86.31 630 GLU A N 1
ATOM 4969 C CA . GLU A 1 630 ? 4.715 10.606 29.343 1.00 86.31 630 GLU A CA 1
ATOM 4970 C C . GLU A 1 630 ? 5.214 11.835 30.132 1.00 86.31 630 GLU A C 1
ATOM 4972 O O . GLU A 1 630 ? 6.337 11.822 30.640 1.00 86.31 630 GLU A O 1
ATOM 4977 N N . ASN A 1 631 ? 4.371 12.844 30.376 1.00 86.69 631 ASN A N 1
ATOM 4978 C CA . ASN A 1 631 ? 4.694 13.948 31.290 1.00 86.69 631 ASN A CA 1
ATOM 4979 C C . ASN A 1 631 ? 5.002 13.421 32.707 1.00 86.69 631 ASN A C 1
ATOM 4981 O O . ASN A 1 631 ? 6.081 13.671 33.256 1.00 86.69 631 ASN A O 1
ATOM 4985 N N . LEU A 1 632 ? 4.124 12.581 33.270 1.00 87.88 632 LEU A N 1
ATOM 4986 C CA . LEU A 1 632 ? 4.348 11.932 34.568 1.00 87.88 632 LEU A CA 1
ATOM 4987 C C . LEU A 1 632 ? 5.531 10.947 34.562 1.00 87.88 632 LEU A C 1
ATOM 4989 O O . LEU A 1 632 ? 6.100 10.663 35.621 1.00 87.88 632 LEU A O 1
ATOM 4993 N N . ARG A 1 633 ? 5.962 10.434 33.402 1.00 86.94 633 ARG A N 1
ATOM 4994 C CA . ARG A 1 633 ? 7.168 9.596 33.282 1.00 86.94 633 ARG A CA 1
ATOM 4995 C C . ARG A 1 633 ? 8.443 10.377 33.599 1.00 86.94 633 ARG A C 1
ATOM 4997 O O . ARG A 1 633 ? 9.383 9.767 34.116 1.00 86.94 633 ARG A O 1
ATOM 5004 N N . HIS A 1 634 ? 8.470 11.685 33.345 1.00 86.06 634 HIS A N 1
ATOM 5005 C CA . HIS A 1 634 ? 9.582 12.560 33.721 1.00 86.06 634 HIS A CA 1
ATOM 5006 C C . HIS A 1 634 ? 9.600 12.900 35.221 1.00 86.06 634 HIS A C 1
ATOM 5008 O O . HIS A 1 634 ? 10.676 13.123 35.775 1.00 86.06 634 HIS A O 1
ATOM 5014 N N . CYS A 1 635 ? 8.454 12.852 35.908 1.00 87.56 635 CYS A N 1
ATOM 5015 C CA . CYS A 1 635 ? 8.382 13.041 37.358 1.00 87.56 635 CYS A CA 1
ATOM 5016 C C . CYS A 1 635 ? 9.000 11.856 38.143 1.00 87.56 635 CYS A C 1
ATOM 5018 O O . CYS A 1 635 ? 8.811 10.685 37.763 1.00 87.56 635 CYS A O 1
ATOM 5020 N N . PRO A 1 636 ? 9.667 12.109 39.290 1.00 90.38 636 PRO A N 1
ATOM 5021 C CA . PRO A 1 636 ? 10.082 11.072 40.236 1.00 90.38 636 PRO A CA 1
ATOM 5022 C C . PRO A 1 636 ? 8.911 10.180 40.669 1.00 90.38 636 PRO A C 1
ATOM 5024 O O . PRO A 1 636 ? 7.795 10.654 40.882 1.00 90.38 636 PRO A O 1
ATOM 5027 N N . ARG A 1 637 ? 9.147 8.868 40.832 1.00 88.69 637 ARG A N 1
ATOM 5028 C CA . ARG A 1 637 ? 8.080 7.891 41.156 1.00 88.69 637 ARG A CA 1
ATOM 5029 C C . ARG A 1 637 ? 7.287 8.254 42.422 1.00 88.69 637 ARG A C 1
ATOM 5031 O O . ARG A 1 637 ? 6.084 8.029 42.461 1.00 88.69 637 ARG A O 1
ATOM 5038 N N . SER A 1 638 ? 7.954 8.844 43.413 1.00 91.19 638 SER A N 1
ATOM 5039 C CA . SER A 1 638 ? 7.400 9.346 44.682 1.00 91.19 638 SER A CA 1
ATOM 5040 C C . SER A 1 638 ? 6.465 10.554 44.544 1.00 91.19 638 SER A C 1
ATOM 5042 O O . SER A 1 638 ? 5.685 10.833 45.452 1.00 91.19 638 SER A O 1
ATOM 5044 N N . GLU A 1 639 ? 6.548 11.286 43.434 1.00 91.25 639 GLU A N 1
ATOM 5045 C CA . GLU A 1 639 ? 5.821 12.540 43.210 1.00 91.25 639 GLU A CA 1
ATOM 5046 C C . GLU A 1 639 ? 4.645 12.373 42.246 1.00 91.25 639 GLU A C 1
ATOM 5048 O O . GLU A 1 639 ? 3.689 13.137 42.327 1.00 91.25 639 GLU A O 1
ATOM 5053 N N . ARG A 1 640 ? 4.642 11.329 41.406 1.00 90.00 640 ARG A N 1
ATOM 5054 C CA . ARG A 1 640 ? 3.586 11.079 40.405 1.00 90.00 640 ARG A CA 1
ATOM 5055 C C . ARG A 1 640 ? 2.171 11.092 40.979 1.00 90.00 640 ARG A C 1
ATOM 5057 O O . ARG A 1 640 ? 1.326 11.770 40.414 1.00 90.00 640 ARG A O 1
ATOM 5064 N N . LYS A 1 641 ? 1.906 10.429 42.118 1.00 87.19 641 LYS A N 1
ATOM 5065 C CA . LYS A 1 641 ? 0.562 10.466 42.743 1.00 87.19 641 LYS A CA 1
ATOM 5066 C C . LYS A 1 641 ? 0.174 11.872 43.245 1.00 87.19 641 LYS A C 1
ATOM 5068 O O . LYS A 1 641 ? -1.008 12.167 43.336 1.00 87.19 641 LYS A O 1
ATOM 5073 N N . LYS A 1 642 ? 1.141 12.750 43.540 1.00 87.81 642 LYS A N 1
ATOM 5074 C CA . LYS A 1 642 ? 0.881 14.147 43.938 1.00 87.81 642 LYS A CA 1
ATOM 5075 C C . LYS A 1 642 ? 0.662 15.068 42.735 1.00 87.81 642 LYS A C 1
ATOM 5077 O O . LYS A 1 642 ? -0.111 16.007 42.845 1.00 87.81 642 LYS A O 1
ATOM 5082 N N . ALA A 1 643 ? 1.341 14.804 41.618 1.00 87.12 643 ALA A N 1
ATOM 5083 C CA . ALA A 1 643 ? 1.197 15.565 40.376 1.00 87.12 643 ALA A CA 1
ATOM 5084 C C . ALA A 1 643 ? -0.044 15.158 39.560 1.00 87.12 643 ALA A C 1
ATOM 5086 O O . ALA A 1 643 ? -0.621 16.001 38.883 1.00 87.12 643 ALA A O 1
ATOM 5087 N N . LEU A 1 644 ? -0.471 13.890 39.641 1.00 86.75 644 LEU A N 1
ATOM 5088 C CA . LEU A 1 644 ? -1.557 13.327 38.830 1.00 86.75 644 LEU A CA 1
ATOM 5089 C C . LEU A 1 644 ? -2.851 14.172 38.813 1.00 86.75 644 LEU A C 1
ATOM 5091 O O . LEU A 1 644 ? -3.333 14.401 37.708 1.00 86.75 644 LEU A O 1
ATOM 5095 N N . PRO A 1 645 ? -3.393 14.691 39.938 1.00 86.00 645 PRO A N 1
ATOM 5096 C CA . PRO A 1 645 ? -4.594 15.531 39.892 1.00 86.00 645 PRO A CA 1
ATOM 5097 C C . PRO A 1 645 ? -4.385 16.807 39.066 1.00 86.00 645 PRO A C 1
ATOM 5099 O O . PRO A 1 645 ? -5.176 17.099 38.178 1.00 86.00 645 PRO A O 1
ATOM 5102 N N . THR A 1 646 ? -3.266 17.508 39.272 1.00 86.06 646 THR A N 1
ATOM 5103 C CA . THR A 1 646 ? -2.922 18.745 38.549 1.00 86.06 646 THR A CA 1
ATOM 5104 C C . THR A 1 646 ? -2.581 18.509 37.075 1.00 86.06 646 THR A C 1
ATOM 5106 O O . THR A 1 646 ? -2.691 19.429 36.269 1.00 86.06 646 THR A O 1
ATOM 5109 N N . GLU A 1 647 ? -2.183 17.296 36.683 1.00 85.31 647 GLU A N 1
ATOM 5110 C CA . GLU A 1 647 ? -2.096 16.918 35.267 1.00 85.31 647 GLU A CA 1
ATOM 5111 C C . GLU A 1 647 ? -3.480 16.578 34.682 1.00 85.31 647 GLU A C 1
ATOM 5113 O O . GLU A 1 647 ? -3.783 17.011 33.573 1.00 85.31 647 GLU A O 1
ATOM 5118 N N . LEU A 1 648 ? -4.344 15.869 35.423 1.00 83.75 648 LEU A N 1
ATOM 5119 C CA . LEU A 1 648 ? -5.715 15.539 34.999 1.00 83.75 648 LEU A CA 1
ATOM 5120 C C . LEU A 1 648 ? -6.594 16.788 34.829 1.00 83.75 648 LEU A C 1
ATOM 5122 O O . LEU A 1 648 ? -7.368 16.856 33.880 1.00 83.75 648 LEU A O 1
ATOM 5126 N N . GLU A 1 649 ? -6.431 17.801 35.684 1.00 84.38 649 GLU A N 1
ATOM 5127 C CA . GLU A 1 649 ? -7.109 19.106 35.588 1.00 84.38 649 GLU A CA 1
ATOM 5128 C C . GLU A 1 649 ? -6.832 19.852 34.266 1.00 84.38 649 GLU A C 1
ATOM 5130 O O . GLU A 1 649 ? -7.580 20.763 33.909 1.00 84.38 649 GLU A O 1
ATOM 5135 N N . LYS A 1 650 ? -5.787 19.472 33.515 1.00 85.19 650 LYS A N 1
ATOM 5136 C CA . LYS A 1 650 ? -5.463 20.051 32.198 1.00 85.19 650 LYS A CA 1
ATOM 5137 C C . LYS A 1 650 ? -6.233 19.403 31.046 1.00 85.19 650 LYS A C 1
ATOM 5139 O O . LYS A 1 650 ? -6.223 19.959 29.950 1.00 85.19 650 LYS A O 1
ATOM 5144 N N . ILE A 1 651 ? -6.850 18.239 31.260 1.00 81.44 651 ILE A N 1
ATOM 5145 C CA . ILE A 1 651 ? -7.545 17.470 30.221 1.00 81.44 651 ILE A CA 1
ATOM 5146 C C . ILE A 1 651 ? -9.013 17.928 30.149 1.00 81.44 651 ILE A C 1
ATOM 5148 O O . ILE A 1 651 ? -9.784 17.659 31.075 1.00 81.44 651 ILE A O 1
ATOM 5152 N N . PRO A 1 652 ? -9.446 18.613 29.071 1.00 76.12 652 PRO A N 1
ATOM 5153 C CA . PRO A 1 652 ? -10.838 19.013 28.914 1.00 76.12 652 PRO A CA 1
ATOM 5154 C C . PRO A 1 652 ? -11.715 17.780 28.666 1.00 76.12 652 PRO A C 1
ATOM 5156 O O . PRO A 1 652 ? -11.547 17.077 27.674 1.00 76.12 652 PRO A O 1
ATOM 5159 N N . LEU A 1 653 ? -12.682 17.520 29.550 1.00 69.19 653 LEU A N 1
ATOM 5160 C CA . LEU A 1 653 ? -13.560 16.351 29.431 1.00 69.19 653 LEU A CA 1
ATOM 5161 C C . LEU A 1 653 ? -14.496 16.473 28.216 1.00 69.19 653 LEU A C 1
ATOM 5163 O O . LEU A 1 653 ? -15.378 17.338 28.222 1.00 69.19 653 LEU A O 1
ATOM 5167 N N . PRO A 1 654 ? -14.382 15.604 27.191 1.00 67.25 654 PRO A N 1
ATOM 5168 C CA . PRO A 1 654 ? -15.259 15.689 26.036 1.00 67.25 654 PRO A CA 1
ATOM 5169 C C . PRO A 1 654 ? -16.649 15.166 26.400 1.00 67.25 654 PRO A C 1
ATOM 5171 O O . PRO A 1 654 ? -16.806 14.015 26.806 1.00 67.25 654 PRO A O 1
ATOM 5174 N N . THR A 1 655 ? -17.684 15.978 26.173 1.00 63.03 655 THR A N 1
ATOM 5175 C CA . THR A 1 655 ? -19.095 15.632 26.449 1.00 63.03 655 THR A CA 1
ATOM 5176 C C . THR A 1 655 ? -19.572 14.367 25.724 1.00 63.03 655 THR A C 1
ATOM 5178 O O . THR A 1 655 ? -20.575 13.778 26.107 1.00 63.03 655 THR A O 1
ATOM 5181 N N . ALA A 1 656 ? -18.877 13.986 24.649 1.00 63.47 656 ALA A N 1
ATOM 5182 C CA . ALA A 1 656 ? -19.226 12.897 23.743 1.00 63.47 656 ALA A CA 1
ATOM 5183 C C . ALA A 1 656 ? -18.270 11.688 23.830 1.00 63.47 656 ALA A C 1
ATOM 5185 O O . ALA A 1 656 ? -18.406 10.759 23.040 1.00 63.47 656 ALA A O 1
ATOM 5186 N N . ALA A 1 657 ? -17.295 11.705 24.746 1.00 60.97 657 ALA A N 1
ATOM 5187 C CA . ALA A 1 657 ? -16.417 10.565 24.989 1.00 60.97 657 ALA A CA 1
ATOM 5188 C C . ALA A 1 657 ? -17.047 9.588 26.001 1.00 60.97 657 ALA A C 1
ATOM 5190 O O . ALA A 1 657 ? -17.825 9.978 26.877 1.00 60.97 657 ALA A O 1
ATOM 5191 N N . TYR A 1 658 ? -16.687 8.314 25.885 1.00 66.19 658 TYR A N 1
ATOM 5192 C CA . TYR A 1 658 ? -17.212 7.191 26.660 1.00 66.19 658 TYR A CA 1
ATOM 5193 C C . TYR A 1 658 ? -16.074 6.391 27.308 1.00 66.19 658 TYR A C 1
ATOM 5195 O O . TYR A 1 658 ? -14.903 6.516 26.936 1.00 66.19 658 TYR A O 1
ATOM 5203 N N . TYR A 1 659 ? -16.394 5.554 28.292 1.00 61.81 659 TYR A N 1
ATOM 5204 C CA . TYR A 1 659 ? -15.393 4.686 28.911 1.00 61.81 659 TYR A CA 1
ATOM 5205 C C . TYR A 1 659 ? -15.184 3.412 28.061 1.00 61.81 659 TYR A C 1
ATOM 5207 O O . TYR A 1 659 ? -16.153 2.699 27.807 1.00 61.81 659 TYR A O 1
ATOM 5215 N N . PRO A 1 660 ? -13.957 3.072 27.601 1.00 52.50 660 PRO A N 1
ATOM 5216 C CA . PRO A 1 660 ? -13.755 1.988 26.623 1.00 52.50 660 PRO A CA 1
ATOM 5217 C C . PRO A 1 660 ? -14.221 0.584 27.049 1.00 52.50 660 PRO A C 1
ATOM 5219 O O . PRO A 1 660 ? -14.408 -0.284 26.189 1.00 52.50 660 PRO A O 1
ATOM 5222 N N . LEU A 1 661 ? -14.375 0.356 28.359 1.00 55.72 661 LEU A N 1
ATOM 5223 C CA . LEU A 1 661 ? -14.723 -0.937 28.958 1.00 55.72 661 LEU A CA 1
ATOM 5224 C C . LEU A 1 661 ? -16.216 -1.086 29.305 1.00 55.72 661 LEU A C 1
ATOM 5226 O O . LEU A 1 661 ? -16.606 -2.154 29.770 1.00 55.72 661 LEU A O 1
ATOM 5230 N N . THR A 1 662 ? -17.047 -0.061 29.092 1.00 55.53 662 THR A N 1
ATOM 5231 C CA . THR A 1 662 ? -18.506 -0.146 29.287 1.00 55.53 662 THR A CA 1
ATOM 5232 C C . THR A 1 662 ? -19.267 0.170 27.995 1.00 55.53 662 THR A C 1
ATOM 5234 O O . THR A 1 662 ? -18.682 0.337 26.919 1.00 55.53 662 THR A O 1
ATOM 5237 N N . SER A 1 663 ? -20.599 0.162 28.061 1.00 56.12 663 SER A N 1
ATOM 5238 C CA . SER A 1 663 ? -21.462 0.632 26.976 1.00 56.12 663 SER A CA 1
ATOM 5239 C C . SER A 1 663 ? -21.183 2.105 26.671 1.00 56.12 663 SER A C 1
ATOM 5241 O O . SER A 1 663 ? -21.062 2.917 27.584 1.00 56.12 663 SER A O 1
ATOM 5243 N N . VAL A 1 664 ? -21.145 2.464 25.384 1.00 50.62 664 VAL A N 1
ATOM 5244 C CA . VAL A 1 664 ? -20.890 3.845 24.912 1.00 50.62 664 VAL A CA 1
ATOM 5245 C C . VAL A 1 664 ? -21.921 4.850 25.447 1.00 50.62 664 VAL A C 1
ATOM 5247 O O . VAL A 1 664 ? -21.669 6.050 25.481 1.00 50.62 664 VAL A O 1
ATOM 5250 N N . ASP A 1 665 ? -23.067 4.345 25.891 1.00 53.41 665 ASP A N 1
ATOM 5251 C CA . ASP A 1 665 ? -24.177 5.079 26.493 1.00 53.41 665 ASP A CA 1
ATOM 5252 C C . ASP A 1 665 ? -23.863 5.602 27.915 1.00 53.41 665 ASP A C 1
ATOM 5254 O O . ASP A 1 665 ? -24.661 6.342 28.487 1.00 53.41 665 ASP A O 1
ATOM 5258 N N . GLU A 1 666 ? -22.695 5.266 28.483 1.00 53.62 666 GLU A N 1
ATOM 5259 C CA . GLU A 1 666 ? -22.159 5.862 29.713 1.00 53.62 666 GLU A CA 1
ATOM 5260 C C . GLU A 1 666 ? -21.154 7.001 29.419 1.00 53.62 666 GLU A C 1
ATOM 5262 O O . GLU A 1 666 ? -20.031 6.742 28.967 1.00 53.62 666 GLU A O 1
ATOM 5267 N N . PRO A 1 667 ? -21.486 8.273 29.729 1.00 55.56 667 PRO A N 1
ATOM 5268 C CA . PRO A 1 667 ? -20.580 9.392 29.487 1.00 55.56 667 PRO A CA 1
ATOM 5269 C C . PRO A 1 667 ? -19.341 9.357 30.390 1.00 55.56 667 PRO A C 1
ATOM 5271 O O . PRO A 1 667 ? -19.441 9.353 31.623 1.00 55.56 667 PRO A O 1
ATOM 5274 N N . LEU A 1 668 ? -18.161 9.470 29.773 1.00 55.88 668 LEU A N 1
ATOM 5275 C CA . LEU A 1 668 ? -16.845 9.516 30.428 1.00 55.88 668 LEU A CA 1
ATOM 5276 C C . LEU A 1 668 ? -16.754 10.563 31.553 1.00 55.88 668 LEU A C 1
ATOM 5278 O O . LEU A 1 668 ? -16.026 10.369 32.528 1.00 55.88 668 LEU A O 1
ATOM 5282 N N . HIS A 1 669 ? -17.520 11.653 31.444 1.00 53.12 669 HIS A N 1
ATOM 5283 C CA . HIS A 1 669 ? -17.628 12.699 32.461 1.00 53.12 669 HIS A CA 1
ATOM 5284 C C . HIS A 1 669 ? -17.906 12.138 33.869 1.00 53.12 669 HIS A C 1
ATOM 5286 O O . HIS A 1 669 ? -17.347 12.634 34.845 1.00 53.12 669 HIS A O 1
ATOM 5292 N N . ARG A 1 670 ? -18.708 11.068 33.990 1.00 52.97 670 ARG A N 1
ATOM 5293 C CA . ARG A 1 670 ? -18.990 10.424 35.284 1.00 52.97 670 ARG A CA 1
ATOM 5294 C C . ARG A 1 670 ? -17.767 9.702 35.858 1.00 52.97 670 ARG A C 1
ATOM 5296 O O . ARG A 1 670 ? -17.570 9.744 37.067 1.00 52.97 670 ARG A O 1
ATOM 5303 N N . PHE A 1 671 ? -16.949 9.080 35.008 1.00 54.34 671 PHE A N 1
ATOM 5304 C CA . PHE A 1 671 ? -15.744 8.351 35.412 1.00 54.34 671 PHE A CA 1
ATOM 5305 C C . PHE A 1 671 ? -14.636 9.305 35.878 1.00 54.34 671 PHE A C 1
ATOM 5307 O O . PHE A 1 671 ? -14.157 9.192 37.004 1.00 54.34 671 PHE A O 1
ATOM 5314 N N . VAL A 1 672 ? -14.264 10.304 35.069 1.00 56.84 672 VAL A N 1
ATOM 5315 C CA . VAL A 1 672 ? -13.139 11.186 35.437 1.00 56.84 672 VAL A CA 1
ATOM 5316 C C . VAL A 1 672 ? -13.493 12.113 36.608 1.00 56.84 672 VAL A C 1
ATOM 5318 O O . VAL A 1 672 ? -12.625 12.439 37.411 1.00 56.84 672 VAL A O 1
ATOM 5321 N N . HIS A 1 673 ? -14.773 12.455 36.802 1.00 56.62 673 HIS A N 1
ATOM 5322 C CA . HIS A 1 673 ? -15.217 13.170 38.005 1.00 56.62 673 HIS A CA 1
ATOM 5323 C C . HIS A 1 673 ? -15.044 12.355 39.306 1.00 56.62 673 HIS A C 1
ATOM 5325 O O . HIS A 1 673 ? -14.943 12.951 40.378 1.00 56.62 673 HIS A O 1
ATOM 5331 N N . VAL A 1 674 ? -14.975 11.018 39.228 1.00 55.12 674 VAL A N 1
ATOM 5332 C CA . VAL A 1 674 ? -14.550 10.156 40.347 1.00 55.12 674 VAL A CA 1
ATOM 5333 C C . VAL A 1 674 ? -13.022 10.156 40.456 1.00 55.12 674 VAL A C 1
ATOM 5335 O O . VAL A 1 674 ? -12.497 10.446 41.523 1.00 55.12 674 VAL A O 1
ATOM 5338 N N . CYS A 1 675 ? -12.290 9.958 39.354 1.00 56.19 675 CYS A N 1
ATOM 5339 C CA . CYS A 1 675 ? -10.816 9.923 39.359 1.00 56.19 675 CYS A CA 1
ATOM 5340 C C . CYS A 1 675 ? -10.115 11.253 39.717 1.00 56.19 675 CYS A C 1
ATOM 5342 O O . CYS A 1 675 ? -8.913 11.253 39.958 1.00 56.19 675 CYS A O 1
ATOM 5344 N N . ILE A 1 676 ? -10.832 12.381 39.739 1.00 58.16 676 ILE A N 1
ATOM 5345 C CA . ILE A 1 676 ? -10.343 13.672 40.264 1.00 58.16 676 ILE A CA 1
ATOM 5346 C C . ILE A 1 676 ? -10.547 13.778 41.794 1.00 58.16 676 ILE A C 1
ATOM 5348 O O . ILE A 1 676 ? -9.932 14.621 42.445 1.00 58.16 676 ILE A 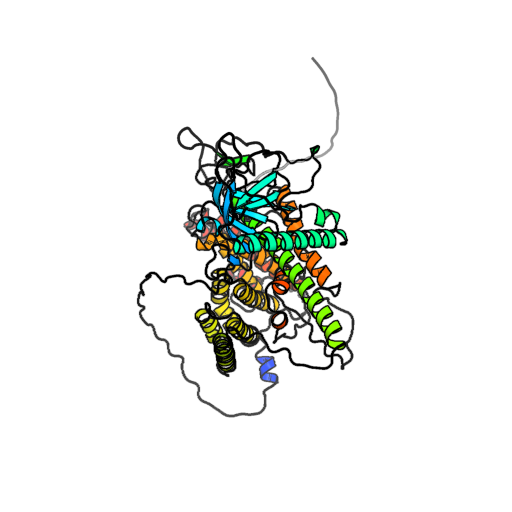O 1
ATOM 5352 N N . LYS A 1 677 ? -11.397 12.927 42.387 1.00 58.00 677 LYS A N 1
ATOM 5353 C CA . LYS A 1 677 ? -11.792 12.957 43.807 1.00 58.00 677 LYS A CA 1
ATOM 5354 C C . LYS A 1 677 ? -11.161 11.858 44.682 1.00 58.00 677 LYS A C 1
ATOM 5356 O O . LYS A 1 677 ? -11.278 11.968 45.903 1.00 58.00 677 LYS A O 1
ATOM 5361 N N . GLU A 1 678 ? -10.506 10.848 44.097 1.00 52.03 678 GLU A N 1
ATOM 5362 C CA . GLU A 1 678 ? -9.938 9.649 44.769 1.00 52.03 678 GLU A CA 1
ATOM 5363 C C . GLU A 1 678 ? -8.410 9.468 44.561 1.00 52.03 678 GLU A C 1
ATOM 5365 O O . GLU A 1 678 ? -7.702 9.079 45.528 1.00 52.03 678 GLU A O 1
#

InterPro domains:
  IPR000306 FYVE zinc finger [PF01363] (251-312)
  IPR000306 FYVE zinc finger [SM00064] (240-315)
  IPR001849 Pleckstrin homology domain [PS50003] (105-207)
  IPR011011 Zinc finger, FYVE/PHD-type [SSF57903] (251-321)
  IPR011993 PH-like domain superfamily [G3DSA:2.30.29.30] (104-217)
  IPR013083 Zinc finger, RING/FYVE/PHD-type [G3DSA:3.30.40.10] (236-325)
  IPR017455 Zinc finger, FYVE-related [PS50178] (259-314)

Organism: Aphanomyces astaci (NCBI:txid112090)